Protein AF-A0A0X3P2Q6-F1 (afdb_monomer_lite)

Radius of gyration: 25.43 Å; chains: 1; bounding box: 72×47×83 Å

Structure (mmCIF, N/CA/C/O backbone):
data_AF-A0A0X3P2Q6-F1
#
_entry.id   AF-A0A0X3P2Q6-F1
#
loop_
_atom_site.group_PDB
_atom_site.id
_atom_site.type_symbol
_atom_site.label_atom_id
_atom_site.label_alt_id
_atom_site.label_comp_id
_atom_site.label_asym_id
_atom_site.label_entity_id
_atom_site.label_seq_id
_atom_site.pdbx_PDB_ins_code
_atom_site.Cartn_x
_atom_site.Cartn_y
_atom_site.Cartn_z
_atom_site.occupancy
_atom_site.B_iso_or_equiv
_atom_site.auth_seq_id
_atom_site.auth_comp_id
_atom_site.auth_asym_id
_atom_site.auth_atom_id
_atom_site.pdbx_PDB_model_num
ATOM 1 N N . MET A 1 1 ? -1.830 -1.878 -13.807 1.00 86.81 1 MET A N 1
ATOM 2 C CA . MET A 1 1 ? -0.659 -1.558 -12.965 1.00 86.81 1 MET A CA 1
ATOM 3 C C . MET A 1 1 ? 0.549 -2.428 -13.284 1.00 86.81 1 MET A C 1
ATOM 5 O O . MET A 1 1 ? 1.448 -1.899 -13.908 1.00 86.81 1 MET A O 1
ATOM 9 N N . GLN A 1 2 ? 0.603 -3.710 -12.890 1.00 89.31 2 GLN A N 1
ATOM 10 C CA . GLN A 1 2 ? 1.860 -4.484 -12.968 1.00 89.31 2 GLN A CA 1
ATOM 11 C C . GLN A 1 2 ? 2.415 -4.601 -14.392 1.00 89.31 2 GLN A C 1
ATOM 13 O O . GLN A 1 2 ? 3.570 -4.271 -14.628 1.00 89.31 2 GLN A O 1
ATOM 18 N N . VAL A 1 3 ? 1.558 -4.936 -15.362 1.00 89.69 3 VAL A N 1
ATOM 19 C CA . VAL A 1 3 ? 1.930 -4.929 -16.788 1.00 89.69 3 VAL A CA 1
ATOM 20 C C . VAL A 1 3 ? 2.428 -3.550 -17.230 1.00 89.69 3 VAL A C 1
ATOM 22 O O . VAL A 1 3 ? 3.455 -3.450 -17.884 1.00 89.69 3 VAL A O 1
ATOM 25 N N . SER A 1 4 ? 1.754 -2.472 -16.824 1.00 90.38 4 SER A N 1
ATOM 26 C CA . SER A 1 4 ? 2.165 -1.102 -17.155 1.00 90.38 4 SER A CA 1
ATOM 27 C C . SER A 1 4 ? 3.547 -0.753 -16.590 1.00 90.38 4 SER A C 1
ATOM 29 O O . SER A 1 4 ? 4.321 -0.082 -17.261 1.00 90.38 4 SER A O 1
ATOM 31 N N . ILE A 1 5 ? 3.872 -1.227 -15.382 1.00 88.88 5 ILE A N 1
ATOM 32 C CA . ILE A 1 5 ? 5.191 -1.045 -14.759 1.00 88.88 5 ILE A CA 1
ATOM 33 C C . ILE A 1 5 ? 6.265 -1.832 -15.522 1.00 88.88 5 ILE A C 1
ATOM 35 O O . ILE A 1 5 ? 7.359 -1.309 -15.717 1.00 88.88 5 ILE A O 1
ATOM 39 N N . LEU A 1 6 ? 5.965 -3.052 -15.980 1.00 89.25 6 LEU A N 1
ATOM 40 C CA . LEU A 1 6 ? 6.876 -3.828 -16.831 1.00 89.25 6 LEU A CA 1
ATOM 41 C C . LEU A 1 6 ? 7.151 -3.093 -18.148 1.00 89.25 6 LEU A C 1
ATOM 43 O O . LEU A 1 6 ? 8.308 -2.849 -18.478 1.00 89.25 6 LEU A O 1
ATOM 47 N N . VAL A 1 7 ? 6.099 -2.664 -18.857 1.00 89.50 7 VAL A N 1
ATOM 48 C CA . VAL A 1 7 ? 6.243 -1.900 -20.108 1.00 89.50 7 VAL A CA 1
ATOM 49 C C . VAL A 1 7 ? 7.056 -0.628 -19.879 1.00 89.50 7 VAL A C 1
ATOM 51 O O . VAL A 1 7 ? 7.965 -0.355 -20.652 1.00 89.50 7 VAL A O 1
ATOM 54 N N . TYR A 1 8 ? 6.792 0.107 -18.795 1.00 89.19 8 TYR A N 1
ATOM 55 C CA . TYR A 1 8 ? 7.526 1.320 -18.429 1.00 89.19 8 TYR A CA 1
ATOM 56 C C . TYR A 1 8 ? 9.040 1.098 -18.293 1.00 89.19 8 TYR A C 1
ATOM 58 O O . TYR A 1 8 ? 9.815 1.911 -18.798 1.00 89.19 8 TYR A O 1
ATOM 66 N N . HIS A 1 9 ? 9.461 0.012 -17.637 1.00 87.81 9 HIS A N 1
ATOM 67 C CA . HIS A 1 9 ? 10.882 -0.318 -17.505 1.00 87.81 9 HIS A CA 1
ATOM 68 C C . HIS A 1 9 ? 11.476 -0.856 -18.806 1.00 87.81 9 HIS A C 1
ATOM 70 O O . HIS A 1 9 ? 12.630 -0.562 -19.101 1.00 87.81 9 HIS A O 1
ATOM 76 N N . TYR A 1 10 ? 10.699 -1.609 -19.586 1.00 87.12 10 TYR A N 1
ATOM 77 C CA . TYR A 1 10 ? 11.150 -2.142 -20.866 1.00 87.12 10 TYR A CA 1
ATOM 78 C C . TYR A 1 10 ? 11.462 -1.029 -21.866 1.00 87.12 10 TYR A C 1
ATOM 80 O O . TYR A 1 10 ? 12.552 -0.999 -22.414 1.00 87.12 10 TYR A O 1
ATOM 88 N N . ILE A 1 11 ? 10.552 -0.072 -22.062 1.00 87.69 11 ILE A N 1
ATOM 89 C CA . ILE A 1 11 ? 10.753 1.028 -23.025 1.00 87.69 11 ILE A CA 1
ATOM 90 C C . ILE A 1 11 ? 11.597 2.182 -22.466 1.00 87.69 11 ILE A C 1
ATOM 92 O O . ILE A 1 11 ? 11.738 3.212 -23.118 1.00 87.69 11 ILE A O 1
ATOM 96 N N . ASN A 1 12 ? 12.094 2.053 -21.233 1.00 85.12 12 ASN A N 1
ATOM 97 C CA . ASN A 1 12 ? 12.852 3.093 -20.546 1.00 85.12 12 ASN A CA 1
ATOM 98 C C . ASN A 1 12 ? 12.123 4.457 -20.466 1.00 85.12 12 ASN A C 1
ATOM 100 O O . ASN A 1 12 ? 12.725 5.528 -20.568 1.00 85.12 12 ASN A O 1
ATOM 104 N N . ALA A 1 13 ? 10.801 4.442 -20.260 1.00 84.38 13 ALA A N 1
ATOM 105 C CA . ALA A 1 13 ? 9.944 5.634 -20.333 1.00 84.38 13 ALA A CA 1
ATOM 106 C C . ALA A 1 13 ? 10.067 6.594 -19.134 1.00 84.38 13 ALA A C 1
ATOM 108 O O . ALA A 1 13 ? 9.206 7.455 -18.947 1.00 84.38 13 ALA A O 1
ATOM 109 N N . TYR A 1 14 ? 11.125 6.503 -18.320 1.00 80.25 14 TYR A N 1
ATOM 110 C CA . TYR A 1 14 ? 11.313 7.425 -17.196 1.00 80.25 14 TYR A CA 1
ATOM 111 C C . TYR A 1 14 ? 11.460 8.877 -17.659 1.00 80.25 14 TYR A C 1
ATOM 113 O O . TYR A 1 14 ? 11.033 9.773 -16.939 1.00 80.25 14 TYR A O 1
ATOM 121 N N . ASN A 1 15 ? 11.988 9.114 -18.864 1.00 81.75 15 ASN A N 1
ATOM 122 C CA . ASN A 1 15 ? 12.123 10.452 -19.449 1.00 81.75 15 ASN A CA 1
ATOM 123 C C . ASN A 1 15 ? 10.779 11.064 -19.877 1.00 81.75 15 ASN A C 1
ATOM 125 O O . ASN A 1 15 ? 10.652 12.284 -19.970 1.00 81.75 15 ASN A O 1
ATOM 129 N N . VAL A 1 16 ? 9.754 10.238 -20.106 1.00 87.69 16 VAL A N 1
ATOM 130 C CA . VAL A 1 16 ? 8.443 10.691 -20.579 1.00 87.69 16 VAL A CA 1
ATOM 131 C C . VAL A 1 16 ? 7.560 11.021 -19.380 1.00 87.69 16 VAL A C 1
ATOM 133 O O . VAL A 1 16 ? 6.971 10.142 -18.748 1.00 87.69 16 VAL A O 1
ATOM 136 N N . LEU A 1 17 ? 7.454 12.313 -19.067 1.00 87.19 17 LEU A N 1
ATOM 137 C CA . LEU A 1 17 ? 6.791 12.797 -17.854 1.00 87.19 17 LEU A CA 1
ATOM 138 C C . LEU A 1 17 ? 5.332 12.313 -17.688 1.00 87.19 17 LEU A C 1
ATOM 140 O O . LEU A 1 17 ? 5.014 11.828 -16.602 1.00 87.19 17 LEU A O 1
ATOM 144 N N . PRO A 1 18 ? 4.450 12.341 -18.710 1.00 88.00 18 PRO A N 1
ATOM 145 C CA . PRO A 1 18 ? 3.090 11.812 -18.562 1.00 88.00 18 PRO A CA 1
ATOM 146 C C . PRO A 1 18 ? 3.046 10.330 -18.164 1.00 88.00 18 PRO A C 1
ATOM 148 O O . PRO A 1 18 ? 2.235 9.935 -17.327 1.00 88.00 18 PRO A O 1
ATOM 151 N N . ILE A 1 19 ? 3.949 9.510 -18.713 1.00 88.62 19 ILE A N 1
ATOM 152 C CA . ILE A 1 19 ? 4.035 8.085 -18.370 1.00 88.62 19 ILE A CA 1
ATOM 153 C C . ILE A 1 19 ? 4.542 7.935 -16.932 1.00 88.62 19 ILE A C 1
ATOM 155 O O . ILE A 1 19 ? 3.960 7.183 -16.148 1.00 88.62 19 ILE A O 1
ATOM 159 N N . PHE A 1 20 ? 5.573 8.694 -16.551 1.00 89.19 20 PHE A N 1
ATOM 160 C CA . PHE A 1 20 ? 6.089 8.721 -15.183 1.00 89.19 20 PHE A CA 1
ATOM 161 C C . PHE A 1 20 ? 4.993 9.052 -14.158 1.00 89.19 20 PHE A C 1
ATOM 163 O O . PHE A 1 20 ? 4.866 8.351 -13.156 1.00 89.19 20 PHE A O 1
ATOM 17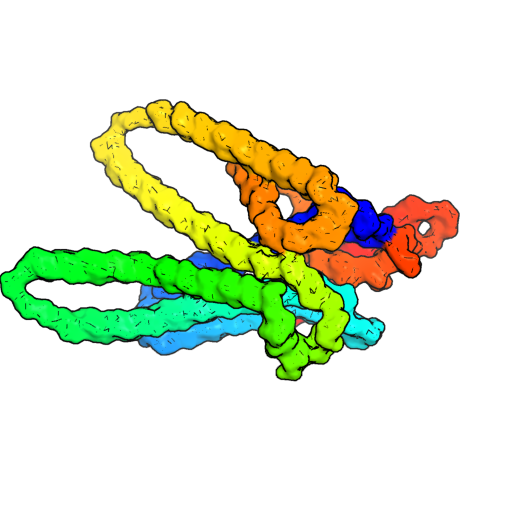0 N N . ILE A 1 21 ? 4.159 10.060 -14.428 1.00 89.88 21 ILE A N 1
ATOM 171 C CA . ILE A 1 21 ? 3.039 10.483 -13.569 1.00 89.88 21 ILE A CA 1
ATOM 172 C C . ILE A 1 21 ? 2.064 9.327 -13.317 1.00 89.88 21 ILE A C 1
ATOM 174 O O . ILE A 1 21 ? 1.732 9.044 -12.163 1.00 89.88 21 ILE A O 1
ATOM 178 N N . VAL A 1 22 ? 1.642 8.630 -14.378 1.00 90.00 22 VAL A N 1
ATOM 179 C CA . VAL A 1 22 ? 0.700 7.500 -14.290 1.00 90.00 22 VAL A CA 1
ATOM 180 C C . VAL A 1 22 ? 1.306 6.331 -13.515 1.00 90.00 22 VAL A C 1
ATOM 182 O O . VAL A 1 22 ? 0.648 5.747 -12.654 1.00 90.00 22 VAL A O 1
ATOM 185 N N . ILE A 1 23 ? 2.572 5.999 -13.776 1.00 91.62 23 ILE A N 1
ATOM 186 C CA . ILE A 1 23 ? 3.268 4.919 -13.067 1.00 91.62 23 ILE A CA 1
ATOM 187 C C . ILE A 1 23 ? 3.432 5.248 -11.583 1.00 91.62 23 ILE A C 1
ATOM 189 O O . ILE A 1 23 ? 3.227 4.368 -10.746 1.00 91.62 23 ILE A O 1
ATOM 193 N N . ARG A 1 24 ? 3.731 6.505 -11.236 1.00 91.06 24 ARG A N 1
ATOM 194 C CA . ARG A 1 24 ? 3.778 6.950 -9.836 1.00 91.06 24 ARG A CA 1
ATOM 195 C C . ARG A 1 24 ? 2.421 6.810 -9.169 1.00 91.06 24 ARG A C 1
ATOM 197 O O . ARG A 1 24 ? 2.338 6.162 -8.136 1.00 91.06 24 ARG A O 1
ATOM 204 N N . LEU A 1 25 ? 1.359 7.280 -9.819 1.00 92.19 25 LEU A N 1
ATOM 205 C CA . LEU A 1 25 ? -0.002 7.137 -9.308 1.00 92.19 25 LEU A CA 1
ATOM 206 C C . LEU A 1 25 ? -0.381 5.670 -9.047 1.00 92.19 25 LEU A C 1
ATOM 208 O O . LEU A 1 25 ? -1.034 5.370 -8.051 1.00 92.19 25 LEU A O 1
ATOM 212 N N . PHE A 1 26 ? 0.049 4.739 -9.902 1.00 93.12 26 PHE A N 1
ATOM 213 C CA . PHE A 1 26 ? -0.157 3.312 -9.661 1.00 93.12 26 PHE A CA 1
ATOM 214 C C . PHE A 1 26 ? 0.578 2.793 -8.419 1.00 93.12 26 PHE A C 1
ATOM 216 O O . PHE A 1 26 ? -0.011 2.028 -7.654 1.00 93.12 26 PHE A O 1
ATOM 223 N N . VAL A 1 27 ? 1.829 3.202 -8.195 1.00 93.50 27 VAL A N 1
ATOM 224 C CA . VAL A 1 27 ? 2.581 2.837 -6.982 1.00 93.50 27 VAL A CA 1
ATOM 225 C C . VAL A 1 27 ? 1.860 3.353 -5.737 1.00 93.50 27 VAL A C 1
ATOM 227 O O . VAL A 1 27 ? 1.607 2.579 -4.813 1.00 93.50 27 VAL A O 1
ATOM 230 N N . THR A 1 28 ? 1.422 4.608 -5.751 1.00 94.50 28 THR A N 1
ATOM 231 C CA . THR A 1 28 ? 0.658 5.218 -4.658 1.00 94.50 28 THR A CA 1
ATOM 232 C C . THR A 1 28 ? -0.650 4.482 -4.402 1.00 94.50 28 THR A C 1
ATOM 234 O O . THR A 1 28 ? -0.937 4.108 -3.267 1.00 94.50 28 THR A O 1
ATOM 237 N N . MET A 1 29 ? -1.417 4.190 -5.460 1.00 93.88 29 MET A N 1
ATOM 238 C CA . MET A 1 29 ? -2.641 3.390 -5.370 1.00 93.88 29 MET A CA 1
ATOM 239 C C . MET A 1 29 ? -2.377 2.040 -4.718 1.00 93.88 29 MET A C 1
ATOM 241 O O . MET A 1 29 ? -3.143 1.629 -3.852 1.00 93.88 29 MET A O 1
ATOM 245 N N . TYR A 1 30 ? -1.302 1.351 -5.102 1.00 93.81 30 TYR A N 1
ATOM 246 C CA . TYR A 1 30 ? -0.944 0.073 -4.500 1.00 93.81 30 TYR A CA 1
ATOM 247 C C . TYR A 1 30 ? -0.682 0.203 -2.999 1.00 93.81 30 TYR A C 1
ATOM 249 O O . TYR A 1 30 ? -1.244 -0.563 -2.216 1.00 93.81 30 TYR A O 1
ATOM 257 N N . VAL A 1 31 ? 0.131 1.181 -2.588 1.00 95.31 31 VAL A N 1
ATOM 258 C CA . VAL A 1 31 ? 0.459 1.414 -1.174 1.00 95.31 31 VAL A CA 1
ATOM 259 C C . VAL A 1 31 ? -0.802 1.760 -0.374 1.00 95.31 31 VAL A C 1
ATOM 261 O O . VAL A 1 31 ? -1.055 1.159 0.672 1.00 95.31 31 VAL A O 1
ATOM 264 N N . THR A 1 32 ? -1.647 2.651 -0.895 1.00 96.06 32 THR A N 1
ATOM 265 C CA . THR A 1 32 ? -2.923 3.035 -0.277 1.00 96.06 32 THR A CA 1
ATOM 266 C C . THR A 1 32 ? -3.893 1.855 -0.167 1.00 96.06 32 THR A C 1
ATOM 268 O O . THR A 1 32 ? -4.472 1.635 0.898 1.00 96.06 32 THR A O 1
ATOM 271 N N . LEU A 1 33 ? -4.057 1.046 -1.220 1.00 93.38 33 LEU A N 1
ATOM 272 C CA . LEU A 1 33 ? -4.929 -0.136 -1.189 1.00 93.38 33 LEU A CA 1
ATOM 273 C C . LEU A 1 33 ? -4.397 -1.224 -0.246 1.00 93.38 33 LEU A C 1
ATOM 275 O O . LEU A 1 33 ? -5.188 -1.908 0.407 1.00 93.38 33 LEU A O 1
ATOM 279 N N . SER A 1 34 ? -3.075 -1.378 -0.152 1.00 94.19 34 SER A N 1
ATOM 280 C CA . SER A 1 34 ? -2.439 -2.289 0.801 1.00 94.19 34 SER A CA 1
ATOM 281 C C . SER A 1 34 ? -2.753 -1.878 2.243 1.00 94.19 34 SER A C 1
ATOM 283 O O . SER A 1 34 ? -3.283 -2.679 3.018 1.00 94.19 34 SER A O 1
ATOM 285 N N . ALA A 1 35 ? -2.539 -0.603 2.586 1.00 96.38 35 ALA A N 1
ATOM 286 C CA . ALA A 1 35 ? -2.862 -0.062 3.906 1.00 96.38 35 ALA A CA 1
ATOM 287 C C . ALA A 1 35 ? -4.363 -0.186 4.236 1.00 96.38 35 ALA A C 1
ATOM 289 O O . ALA A 1 35 ? -4.711 -0.625 5.333 1.00 96.38 35 ALA A O 1
ATOM 290 N N . TYR A 1 36 ? -5.251 0.082 3.270 1.00 95.00 36 TYR A N 1
ATOM 291 C CA . TYR A 1 36 ? -6.693 -0.174 3.391 1.00 95.00 36 TYR A CA 1
ATOM 292 C C . TYR A 1 36 ? -6.996 -1.638 3.752 1.00 95.00 36 TYR A C 1
ATOM 294 O O . TYR A 1 36 ? -7.735 -1.915 4.699 1.00 95.00 36 TYR A O 1
ATOM 302 N N . GLY A 1 37 ? -6.407 -2.593 3.027 1.00 92.25 37 GLY A N 1
ATOM 303 C CA . GLY A 1 37 ? -6.616 -4.021 3.268 1.00 92.25 37 GLY A CA 1
ATOM 304 C C . GLY A 1 37 ? -6.119 -4.463 4.646 1.00 92.25 37 GLY A C 1
ATOM 305 O O . GLY A 1 37 ? -6.794 -5.226 5.346 1.00 92.25 37 GLY A O 1
ATOM 306 N N . HIS A 1 38 ? -4.961 -3.954 5.074 1.00 91.38 38 HIS A N 1
ATOM 307 C CA . HIS A 1 38 ? -4.428 -4.227 6.403 1.00 91.38 38 HIS A CA 1
ATOM 308 C C . HIS A 1 38 ? -5.290 -3.611 7.507 1.00 91.38 38 HIS A C 1
ATOM 310 O O . HIS A 1 38 ? -5.596 -4.322 8.466 1.00 91.38 38 HIS A O 1
ATOM 316 N N . PHE A 1 39 ? -5.761 -2.371 7.346 1.00 93.75 39 PHE A N 1
ATOM 317 C CA . PHE A 1 39 ? -6.726 -1.761 8.259 1.00 93.75 39 PHE A CA 1
ATOM 318 C C . PHE A 1 39 ? -7.985 -2.620 8.386 1.00 93.75 39 PHE A C 1
ATOM 320 O O . PHE A 1 39 ? -8.358 -2.995 9.495 1.00 93.75 39 PHE A O 1
ATOM 327 N N . CYS A 1 40 ? -8.618 -2.993 7.268 1.00 90.25 40 CYS A N 1
ATOM 328 C CA . CYS A 1 40 ? -9.853 -3.775 7.294 1.00 90.25 40 CYS A CA 1
ATOM 329 C C . CYS A 1 40 ? -9.678 -5.113 8.015 1.00 90.25 40 CYS A C 1
ATOM 331 O O . CYS A 1 40 ? -10.590 -5.546 8.716 1.00 90.25 40 CYS A O 1
ATOM 333 N N . TYR A 1 41 ? -8.518 -5.759 7.882 1.00 87.25 41 TYR A N 1
ATOM 334 C CA . TYR A 1 41 ? -8.224 -6.978 8.630 1.00 87.25 41 TYR A CA 1
ATOM 335 C C . TYR A 1 41 ? -8.209 -6.742 10.144 1.00 87.25 41 TYR A C 1
ATOM 337 O O . TYR A 1 41 ? -8.852 -7.488 10.878 1.00 87.25 41 TYR A O 1
ATOM 345 N N . PHE A 1 42 ? -7.490 -5.721 10.613 1.00 85.50 42 PHE A N 1
ATOM 346 C CA . PHE A 1 42 ? -7.377 -5.435 12.044 1.00 85.50 42 PHE A CA 1
ATOM 347 C C . PHE A 1 42 ? -8.670 -4.843 12.626 1.00 85.50 42 PHE A C 1
ATOM 349 O O . PHE A 1 42 ? -8.988 -5.106 13.779 1.00 85.50 42 PHE A O 1
ATOM 356 N N . TRP A 1 43 ? -9.443 -4.100 11.827 1.00 86.50 43 TRP A N 1
ATOM 357 C CA . TRP A 1 43 ? -10.713 -3.500 12.243 1.00 86.50 43 TRP A CA 1
ATOM 358 C C . TRP A 1 43 ? -11.862 -4.508 12.337 1.00 86.50 43 TRP A C 1
ATOM 360 O O . TRP A 1 43 ? -12.678 -4.411 13.253 1.00 86.50 43 TRP A O 1
ATOM 370 N N . LYS A 1 44 ? -11.956 -5.436 11.367 1.00 74.94 44 LYS A N 1
ATOM 371 C CA . LYS A 1 44 ? -13.060 -6.408 11.246 1.00 74.94 44 LYS A CA 1
ATOM 372 C C . LYS A 1 44 ? -12.904 -7.595 12.188 1.00 74.94 44 LYS A C 1
ATOM 374 O O . LYS A 1 44 ? -13.896 -8.210 12.562 1.00 74.94 44 LYS A O 1
ATOM 379 N N . LYS A 1 45 ? -11.673 -7.988 12.513 1.00 66.44 45 LYS A N 1
ATOM 380 C CA . LYS A 1 45 ? -11.454 -9.165 13.348 1.00 66.44 45 LYS A CA 1
ATOM 381 C C . LYS A 1 45 ? -11.850 -8.800 14.783 1.00 66.44 45 LYS A C 1
ATOM 383 O O . LYS A 1 45 ? -11.301 -7.858 15.346 1.00 66.44 45 LYS A O 1
ATOM 388 N N . ASN A 1 46 ? -12.831 -9.522 15.333 1.00 52.78 46 ASN A N 1
ATOM 389 C CA . ASN A 1 46 ? -13.500 -9.295 16.629 1.00 52.78 46 ASN A CA 1
ATOM 390 C C . ASN A 1 46 ? -12.581 -9.443 17.862 1.00 52.78 46 ASN A C 1
ATOM 392 O O . ASN A 1 46 ? -13.026 -9.840 18.935 1.00 52.78 46 ASN A O 1
ATOM 396 N N . TYR A 1 47 ? -11.295 -9.125 17.745 1.00 53.25 47 TYR A N 1
ATOM 397 C CA . TYR A 1 47 ? -10.312 -9.237 18.816 1.00 53.25 47 TYR A CA 1
ATOM 398 C C . TYR A 1 47 ? -10.658 -8.402 20.051 1.00 53.25 47 TYR A C 1
ATOM 400 O O . TYR A 1 47 ? -10.226 -8.730 21.149 1.00 53.25 47 TYR A O 1
ATOM 408 N N . LEU A 1 48 ? -11.465 -7.354 19.875 1.00 58.16 48 LEU A N 1
ATOM 409 C CA . LEU A 1 48 ? -11.885 -6.464 20.953 1.00 58.16 48 LEU A CA 1
ATOM 410 C C . LEU A 1 48 ? -13.217 -6.873 21.611 1.00 58.16 48 LEU A C 1
ATOM 412 O O . LEU A 1 48 ? -13.486 -6.416 22.717 1.00 58.16 48 LEU A O 1
ATOM 416 N N . GLN A 1 49 ? -14.064 -7.679 20.954 1.00 57.75 49 GLN A N 1
ATOM 417 C CA . GLN A 1 49 ? -15.484 -7.825 21.336 1.00 57.75 49 GLN A CA 1
ATOM 418 C C . GLN A 1 49 ? -16.087 -9.227 21.123 1.00 57.75 49 GLN A C 1
ATOM 420 O O . GLN A 1 49 ? -17.301 -9.373 21.158 1.00 57.75 49 GLN A O 1
ATOM 425 N N . GLY A 1 50 ? -15.288 -10.274 20.892 1.00 64.31 50 GLY A N 1
ATOM 426 C CA . GLY A 1 50 ? -15.821 -11.642 20.938 1.00 64.31 50 GLY A CA 1
ATOM 427 C C . GLY A 1 50 ? -16.230 -12.032 22.364 1.00 64.31 50 GLY A C 1
ATOM 428 O O . GLY A 1 50 ? -15.462 -11.781 23.295 1.00 64.31 50 GLY A O 1
ATOM 429 N N . ASP A 1 51 ? -17.386 -12.681 22.535 1.00 62.28 51 ASP A N 1
ATOM 430 C CA . ASP A 1 51 ? -17.912 -13.091 23.852 1.00 62.28 51 ASP A CA 1
ATOM 431 C C . ASP A 1 51 ? -16.916 -13.939 24.659 1.00 62.28 51 ASP A C 1
ATOM 433 O O . ASP A 1 51 ? -16.795 -13.784 25.873 1.00 62.28 51 ASP A O 1
ATOM 437 N N . GLU A 1 52 ? -16.129 -14.793 23.997 1.00 72.00 52 GLU A N 1
ATOM 438 C CA . GLU A 1 52 ? -15.062 -15.552 24.662 1.00 72.00 52 GLU A CA 1
ATOM 439 C C . GLU A 1 52 ? -13.868 -14.691 25.079 1.00 72.00 52 GLU A C 1
ATOM 441 O O . GLU A 1 52 ? -13.299 -14.895 26.151 1.00 72.00 52 GLU A O 1
ATOM 446 N N . MET A 1 53 ? -13.499 -13.695 24.269 1.00 72.00 53 MET A N 1
ATOM 447 C CA . MET A 1 53 ? -12.395 -12.788 24.588 1.00 72.00 53 MET A CA 1
ATOM 448 C C . MET A 1 53 ? -12.722 -11.929 25.808 1.00 72.00 53 MET A C 1
ATOM 450 O O . MET A 1 53 ? -11.849 -11.713 26.646 1.00 72.00 53 MET A O 1
ATOM 454 N N . LEU A 1 54 ? -13.976 -11.485 25.940 1.00 72.12 54 LEU A N 1
ATOM 455 C CA . LEU A 1 54 ? -14.464 -10.685 27.069 1.00 72.12 54 LEU A CA 1
ATOM 456 C C . LEU A 1 54 ? -14.344 -11.403 28.426 1.00 72.12 54 LEU A C 1
ATOM 458 O O . LEU A 1 54 ? -14.276 -10.731 29.451 1.00 72.12 54 LEU A O 1
ATOM 462 N N . LYS A 1 55 ? -14.243 -12.743 28.448 1.00 76.88 55 LYS A N 1
ATOM 463 C CA . LYS A 1 55 ? -14.009 -13.529 29.677 1.00 76.88 55 LYS A CA 1
ATOM 464 C C . LYS A 1 55 ? -12.581 -13.396 30.218 1.00 76.88 55 LYS A C 1
ATOM 466 O O . LYS A 1 55 ? -12.321 -13.729 31.372 1.00 76.88 55 LYS A O 1
ATOM 471 N N . HIS A 1 56 ? -11.626 -12.955 29.401 1.00 81.50 56 HIS A N 1
ATOM 472 C CA . HIS A 1 56 ? -10.231 -12.820 29.808 1.00 81.50 56 HIS A CA 1
ATOM 473 C C . HIS A 1 56 ? -9.918 -11.439 30.403 1.00 81.50 56 HIS A C 1
ATOM 475 O O . HIS A 1 56 ? -10.427 -10.409 29.960 1.00 81.50 56 HIS A O 1
ATOM 481 N N . SER A 1 57 ? -8.984 -11.413 31.364 1.00 84.44 57 SER A N 1
ATOM 482 C CA . SER A 1 57 ? -8.403 -10.170 31.892 1.00 84.44 57 SER A CA 1
ATOM 483 C C . SER A 1 57 ? -7.860 -9.275 30.766 1.00 84.44 57 SER A C 1
ATOM 485 O O . SER A 1 57 ? -7.383 -9.775 29.742 1.00 84.44 57 SER A O 1
ATOM 487 N N . ILE A 1 58 ? -7.902 -7.952 30.971 1.00 83.38 58 ILE A N 1
ATOM 488 C CA . ILE A 1 58 ? -7.432 -6.926 30.022 1.00 83.38 58 ILE A CA 1
ATOM 489 C C . ILE A 1 58 ? -6.009 -7.241 29.536 1.00 83.38 58 ILE A C 1
ATOM 491 O O . ILE A 1 58 ? -5.769 -7.274 28.331 1.00 83.38 58 ILE A O 1
ATOM 495 N N . CYS A 1 59 ? -5.089 -7.579 30.447 1.00 85.62 59 CYS A N 1
ATOM 496 C CA . CYS A 1 59 ? -3.704 -7.905 30.093 1.00 85.62 59 CYS A CA 1
ATOM 497 C C . CYS A 1 59 ? -3.605 -9.135 29.178 1.00 85.62 59 CYS A C 1
ATOM 499 O O . CYS A 1 59 ? -2.831 -9.145 28.221 1.00 85.62 59 CYS A O 1
ATOM 501 N N . LYS A 1 60 ? -4.424 -10.166 29.429 1.00 87.31 60 LYS A N 1
ATOM 502 C CA . LYS A 1 60 ? -4.445 -11.384 28.609 1.00 87.31 60 LYS A CA 1
ATOM 503 C C . LYS A 1 60 ? -5.018 -11.103 27.217 1.00 87.31 60 LYS A C 1
ATOM 505 O O . LYS A 1 60 ? -4.441 -11.559 26.233 1.00 87.31 60 LYS A O 1
ATOM 510 N N . ARG A 1 61 ? -6.087 -10.302 27.113 1.00 86.81 61 ARG A N 1
ATOM 511 C CA . ARG A 1 61 ? -6.628 -9.834 25.821 1.00 86.81 61 ARG A CA 1
ATOM 512 C C . ARG A 1 61 ? -5.589 -9.037 25.029 1.00 86.81 61 ARG A C 1
ATOM 514 O O . ARG A 1 61 ? -5.378 -9.322 23.849 1.00 86.81 61 ARG A O 1
ATOM 521 N N . ALA A 1 62 ? -4.905 -8.098 25.683 1.00 86.81 62 ALA A N 1
ATOM 522 C CA . ALA A 1 62 ? -3.861 -7.281 25.070 1.00 86.81 62 ALA A CA 1
ATOM 523 C C . ALA A 1 62 ? -2.710 -8.131 24.520 1.00 86.81 62 ALA A C 1
ATOM 525 O O . ALA A 1 62 ? -2.328 -7.973 23.360 1.00 86.81 62 ALA A O 1
ATOM 526 N N . TRP A 1 63 ? -2.219 -9.091 25.308 1.00 87.50 63 TRP A N 1
ATOM 527 C CA . TRP A 1 63 ? -1.161 -10.005 24.882 1.00 87.50 63 TRP A CA 1
ATOM 528 C C . TRP A 1 63 ? -1.564 -10.868 23.679 1.00 87.50 63 TRP A C 1
ATOM 530 O O . TRP A 1 63 ? -0.792 -10.991 22.729 1.00 87.50 63 TRP A O 1
ATOM 540 N N . ILE A 1 64 ? -2.780 -11.433 23.672 1.00 87.50 64 ILE A N 1
ATOM 541 C CA . ILE A 1 64 ? -3.266 -12.245 22.541 1.00 87.50 64 ILE A CA 1
ATOM 542 C C . ILE A 1 64 ? -3.332 -11.401 21.260 1.00 87.50 64 ILE A C 1
ATOM 544 O O . ILE A 1 64 ? -2.860 -11.845 20.210 1.00 87.50 64 ILE A O 1
ATOM 548 N N . CYS A 1 65 ? -3.863 -10.176 21.351 1.00 86.88 65 CYS A N 1
ATOM 549 C CA . CYS A 1 65 ? -3.926 -9.252 20.218 1.00 86.88 65 CYS A CA 1
ATOM 550 C C . CYS A 1 65 ? -2.524 -8.914 19.699 1.00 86.88 65 CYS A C 1
ATOM 552 O O . CYS A 1 65 ? -2.267 -9.009 18.498 1.00 86.88 65 CYS A O 1
ATOM 554 N N . LEU A 1 66 ? -1.600 -8.571 20.601 1.00 89.31 66 LEU A N 1
ATOM 555 C CA . LEU A 1 66 ? -0.228 -8.218 20.251 1.00 89.31 66 LEU A CA 1
ATOM 556 C C . LEU A 1 66 ? 0.499 -9.391 19.583 1.00 89.31 66 LEU A C 1
ATOM 558 O O . LEU A 1 66 ? 1.085 -9.216 18.516 1.00 89.31 66 LEU A O 1
ATOM 562 N N . LYS A 1 67 ? 0.389 -10.603 20.143 1.00 90.44 67 LYS A N 1
ATOM 563 C CA . LYS A 1 67 ? 0.973 -11.824 19.569 1.00 90.44 67 LYS A CA 1
ATOM 564 C C . LYS A 1 67 ? 0.508 -12.049 18.129 1.00 90.44 67 LYS A C 1
ATOM 566 O O . LYS A 1 67 ? 1.314 -12.380 17.265 1.00 90.44 67 LYS A O 1
ATOM 571 N N . GLN A 1 68 ? -0.776 -11.843 17.844 1.00 87.56 68 GLN A N 1
ATOM 572 C CA . GLN A 1 68 ? -1.326 -12.015 16.496 1.00 87.56 68 GLN A CA 1
ATOM 573 C C . GLN A 1 68 ? -0.897 -10.913 15.525 1.00 87.56 68 GLN A C 1
ATOM 575 O O . GLN A 1 68 ? -0.688 -11.197 14.343 1.00 87.56 68 GLN A O 1
ATOM 580 N N . ILE A 1 69 ? -0.779 -9.667 15.995 1.00 89.94 69 ILE A N 1
ATOM 581 C CA . ILE A 1 69 ? -0.243 -8.565 15.188 1.00 89.94 69 ILE A CA 1
ATOM 582 C C . ILE A 1 69 ? 1.210 -8.866 14.816 1.00 89.94 69 ILE A C 1
ATOM 584 O O . ILE A 1 69 ? 1.547 -8.786 13.638 1.00 89.94 69 ILE A O 1
ATOM 588 N N . ILE A 1 70 ? 2.032 -9.284 15.784 1.00 91.62 70 ILE A N 1
ATOM 589 C CA . ILE A 1 70 ? 3.441 -9.646 15.572 1.00 91.62 70 ILE A CA 1
ATOM 590 C C . ILE A 1 70 ? 3.562 -10.828 14.610 1.00 91.62 70 ILE A C 1
ATOM 592 O O . ILE A 1 70 ? 4.290 -10.736 13.626 1.00 91.62 70 ILE A O 1
ATOM 596 N N . TYR A 1 71 ? 2.816 -11.912 14.838 1.00 91.12 71 TYR A N 1
ATOM 597 C CA . TYR A 1 71 ? 2.844 -13.086 13.962 1.00 91.12 71 TYR A CA 1
ATOM 598 C C . TYR A 1 71 ? 2.520 -12.706 12.510 1.00 91.12 71 TYR A C 1
ATOM 600 O O . TYR A 1 71 ? 3.273 -13.022 11.589 1.00 91.12 71 TYR A O 1
ATOM 608 N N . ARG A 1 72 ? 1.447 -11.932 12.302 1.00 90.62 72 ARG A N 1
ATOM 609 C CA . ARG A 1 72 ? 1.077 -11.433 10.972 1.00 90.62 72 ARG A CA 1
ATOM 610 C C . ARG A 1 72 ? 2.137 -10.500 10.394 1.00 90.62 72 ARG A C 1
ATOM 612 O O . ARG A 1 72 ? 2.383 -10.553 9.193 1.00 90.62 72 ARG A O 1
ATOM 619 N N . TYR A 1 73 ? 2.731 -9.642 11.218 1.00 93.62 73 TYR A N 1
ATOM 620 C CA . TYR A 1 73 ? 3.774 -8.721 10.787 1.00 93.62 73 TYR A CA 1
ATOM 621 C C . TYR A 1 73 ? 4.969 -9.483 10.215 1.00 93.62 73 TYR A C 1
ATOM 623 O O . TYR A 1 73 ? 5.365 -9.227 9.079 1.00 93.62 73 TYR A O 1
ATOM 631 N N . ILE A 1 74 ? 5.468 -10.482 10.946 1.00 93.38 74 ILE A N 1
ATOM 632 C CA . ILE A 1 74 ? 6.575 -11.334 10.499 1.00 93.38 74 ILE A CA 1
ATOM 633 C C . ILE A 1 74 ? 6.180 -12.099 9.231 1.00 93.38 74 ILE A C 1
ATOM 635 O O . ILE A 1 74 ? 6.944 -12.117 8.271 1.00 93.38 74 ILE A O 1
ATOM 639 N N . GLN A 1 75 ? 4.969 -12.660 9.173 1.00 92.12 75 GLN A N 1
ATOM 640 C CA . GLN A 1 75 ? 4.492 -13.417 8.010 1.00 92.12 75 GLN A CA 1
ATOM 641 C C . GLN A 1 75 ? 4.465 -12.560 6.736 1.00 92.12 75 GLN A C 1
ATOM 643 O O . GLN A 1 75 ? 4.915 -12.980 5.669 1.00 92.12 75 GLN A O 1
ATOM 648 N N . VAL A 1 76 ? 3.940 -11.338 6.838 1.00 92.31 76 VAL A N 1
ATOM 649 C CA . VAL A 1 76 ? 3.848 -10.409 5.709 1.00 92.31 76 VAL A CA 1
ATOM 650 C C . VAL A 1 76 ? 5.232 -9.882 5.319 1.00 92.31 76 VAL A C 1
ATOM 652 O O . VAL A 1 76 ? 5.530 -9.813 4.126 1.00 92.31 76 VAL A O 1
ATOM 655 N N . LEU A 1 77 ? 6.096 -9.564 6.291 1.00 93.12 77 LEU A N 1
ATOM 656 C CA . LEU A 1 77 ? 7.478 -9.170 6.017 1.00 93.12 77 LEU A CA 1
ATOM 657 C C . LEU A 1 77 ? 8.246 -10.271 5.298 1.00 93.12 77 LEU A C 1
ATOM 659 O O . LEU A 1 77 ? 8.884 -9.987 4.286 1.00 93.12 77 LEU A O 1
ATOM 663 N N . PHE A 1 78 ? 8.148 -11.510 5.779 1.00 92.44 78 PHE A N 1
ATOM 664 C CA . PHE A 1 78 ? 8.783 -12.657 5.149 1.00 92.44 78 PHE A CA 1
ATOM 665 C C . PHE A 1 78 ? 8.312 -12.791 3.701 1.00 92.44 78 PHE A C 1
ATOM 667 O O . PHE A 1 78 ? 9.130 -12.773 2.786 1.00 92.44 78 PHE A O 1
ATOM 674 N N . ARG A 1 79 ? 6.994 -12.794 3.468 1.00 90.81 79 ARG A N 1
ATOM 675 C CA . ARG A 1 79 ? 6.423 -12.905 2.120 1.00 90.81 79 ARG A CA 1
ATOM 676 C C . ARG A 1 79 ? 6.928 -11.820 1.163 1.00 90.81 79 ARG A C 1
ATOM 678 O O . ARG A 1 79 ? 7.208 -12.121 0.008 1.00 90.81 79 ARG A O 1
ATOM 685 N N . MET A 1 80 ? 7.005 -10.565 1.609 1.00 91.19 80 MET A N 1
ATOM 686 C CA . MET A 1 80 ? 7.423 -9.453 0.745 1.00 91.19 80 MET A CA 1
ATOM 687 C C . MET A 1 80 ? 8.935 -9.433 0.489 1.00 91.19 80 MET A C 1
ATOM 689 O O . MET A 1 80 ? 9.361 -9.037 -0.594 1.00 91.19 80 MET A O 1
ATOM 693 N N . ASN A 1 81 ? 9.743 -9.858 1.463 1.00 93.75 81 ASN A N 1
ATOM 694 C CA . ASN A 1 81 ? 11.191 -9.652 1.447 1.00 93.75 81 ASN A CA 1
ATOM 695 C C . ASN A 1 81 ? 12.002 -10.897 1.097 1.00 93.75 81 ASN A C 1
ATOM 697 O O . ASN A 1 81 ? 13.107 -10.751 0.582 1.00 93.75 81 ASN A O 1
ATOM 701 N N . PHE A 1 82 ? 11.481 -12.102 1.340 1.00 93.31 82 PHE A N 1
ATOM 702 C CA . PHE A 1 82 ? 12.231 -13.355 1.213 1.00 93.31 82 PHE A CA 1
ATOM 703 C C . PHE A 1 82 ? 12.920 -13.495 -0.150 1.00 93.31 82 PHE A C 1
ATOM 705 O O . PHE A 1 82 ? 14.137 -13.662 -0.219 1.00 93.31 82 PHE A O 1
ATOM 712 N N . LEU A 1 83 ? 12.159 -13.333 -1.238 1.00 93.44 83 LEU A N 1
ATOM 713 C CA . LEU A 1 83 ? 12.699 -13.422 -2.595 1.00 93.44 83 LEU A CA 1
ATOM 714 C C . LEU A 1 83 ? 13.766 -12.351 -2.858 1.00 93.44 83 LEU A C 1
ATOM 716 O O . LEU A 1 83 ? 14.797 -12.637 -3.459 1.00 93.44 83 LEU A O 1
ATOM 720 N N . VAL A 1 84 ? 13.537 -11.117 -2.407 1.00 93.00 84 VAL A N 1
ATOM 721 C CA . VAL A 1 84 ? 14.479 -10.015 -2.633 1.00 93.00 84 VAL A CA 1
ATOM 722 C C . VAL A 1 84 ? 15.778 -10.231 -1.874 1.00 93.00 84 VAL A C 1
ATOM 724 O O . VAL A 1 84 ? 16.842 -10.044 -2.456 1.00 93.00 84 VAL A O 1
ATOM 727 N N . ILE A 1 85 ? 15.709 -10.639 -0.607 1.00 92.62 85 ILE A N 1
ATOM 728 C CA . ILE A 1 85 ? 16.892 -10.925 0.212 1.00 92.62 85 ILE A CA 1
ATOM 729 C C . ILE A 1 85 ? 17.709 -12.042 -0.441 1.00 92.62 85 ILE A C 1
ATOM 731 O O . ILE A 1 85 ? 18.913 -11.875 -0.632 1.00 92.62 85 ILE A O 1
ATOM 735 N N . LEU A 1 86 ? 17.055 -13.124 -0.876 1.00 92.94 86 LEU A N 1
ATOM 736 C CA . LEU A 1 86 ? 17.714 -14.217 -1.590 1.00 92.94 86 LEU A CA 1
ATOM 737 C C . LEU A 1 86 ? 18.431 -13.714 -2.851 1.00 92.94 86 LEU A C 1
ATOM 739 O O . LEU A 1 86 ? 19.602 -14.015 -3.066 1.00 92.94 86 LEU A O 1
ATOM 743 N N . LEU A 1 87 ? 17.766 -12.888 -3.660 1.00 92.56 87 LEU A N 1
ATOM 744 C CA . LEU A 1 87 ? 18.363 -12.313 -4.868 1.00 92.56 87 LEU A CA 1
ATOM 745 C C . LEU A 1 87 ? 19.502 -11.334 -4.564 1.00 92.56 87 LEU A C 1
ATOM 747 O O . LEU A 1 87 ? 20.444 -11.243 -5.348 1.00 92.56 87 LEU A O 1
ATOM 751 N N . CYS A 1 88 ? 19.443 -10.598 -3.452 1.00 91.75 88 CYS A N 1
ATOM 752 C CA . CYS A 1 88 ? 20.541 -9.736 -3.014 1.00 91.75 88 CYS A CA 1
ATOM 753 C C . CYS A 1 88 ? 21.789 -10.562 -2.689 1.00 91.75 88 CYS A C 1
ATOM 755 O O . CYS A 1 88 ? 22.878 -10.188 -3.122 1.00 91.75 88 CYS A O 1
ATOM 757 N N . VAL A 1 89 ? 21.622 -11.697 -2.000 1.00 92.81 89 VAL A N 1
ATOM 758 C CA . VAL A 1 89 ? 22.711 -12.628 -1.666 1.00 92.81 89 VAL A CA 1
ATOM 759 C C . VAL A 1 89 ? 23.279 -13.283 -2.927 1.00 92.81 89 VAL A C 1
ATOM 761 O O . VAL A 1 89 ? 24.483 -13.212 -3.160 1.00 92.81 89 VAL A O 1
ATOM 764 N N . VAL A 1 90 ? 22.421 -13.857 -3.777 1.00 93.50 90 VAL A N 1
ATOM 765 C CA . VAL A 1 90 ? 22.836 -14.596 -4.983 1.00 93.50 90 VAL A CA 1
ATOM 766 C C . VAL A 1 90 ? 23.524 -13.685 -6.001 1.00 93.50 90 VAL A C 1
ATOM 768 O O . VAL A 1 90 ? 24.602 -14.007 -6.492 1.00 93.50 90 VAL A O 1
ATOM 771 N N . PHE A 1 91 ? 22.940 -12.522 -6.303 1.00 90.25 91 PHE A N 1
ATOM 772 C CA . PHE A 1 91 ? 23.469 -11.609 -7.324 1.00 90.25 91 PHE A CA 1
ATOM 773 C C . PHE A 1 91 ? 24.422 -10.542 -6.770 1.00 90.25 91 PHE A C 1
ATOM 775 O O . PHE A 1 91 ? 24.847 -9.661 -7.526 1.00 90.25 91 PHE A O 1
ATOM 782 N N . ARG A 1 92 ? 24.730 -10.580 -5.463 1.00 90.19 92 ARG A N 1
ATOM 783 C CA . ARG A 1 92 ? 25.541 -9.578 -4.746 1.00 90.19 92 ARG A CA 1
ATOM 784 C C . ARG A 1 92 ? 25.103 -8.144 -5.072 1.00 90.19 92 ARG A C 1
ATOM 786 O O . ARG A 1 92 ? 25.903 -7.292 -5.458 1.00 90.19 92 ARG A O 1
ATOM 793 N N . LYS A 1 93 ? 23.794 -7.885 -4.990 1.00 87.81 93 LYS A N 1
ATOM 794 C CA . LYS A 1 93 ? 23.196 -6.558 -5.228 1.00 87.81 93 LYS A CA 1
ATOM 795 C C . LYS A 1 93 ? 22.650 -5.978 -3.933 1.00 87.81 93 LYS A C 1
ATOM 797 O O . LYS A 1 93 ? 22.228 -6.709 -3.045 1.00 87.81 93 LYS A O 1
ATOM 802 N N . THR A 1 94 ? 22.630 -4.651 -3.850 1.00 88.56 94 THR A N 1
ATOM 803 C CA . THR A 1 94 ? 22.062 -3.941 -2.703 1.00 88.56 94 THR A CA 1
ATOM 804 C C . THR A 1 94 ? 20.539 -4.054 -2.690 1.00 88.56 94 THR A C 1
ATOM 806 O O . THR A 1 94 ? 19.890 -4.050 -3.740 1.00 88.56 94 THR A O 1
ATOM 809 N N . TYR A 1 95 ? 19.959 -4.093 -1.490 1.00 88.94 95 TYR A N 1
ATOM 810 C CA . TYR A 1 95 ? 18.511 -4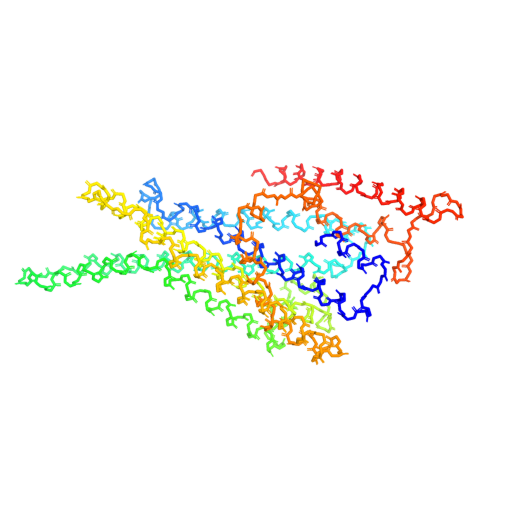.165 -1.275 1.00 88.94 95 TYR A CA 1
ATOM 811 C C . TYR A 1 95 ? 17.756 -3.025 -1.985 1.00 88.94 95 TYR A C 1
ATOM 813 O O . TYR A 1 95 ? 16.707 -3.227 -2.599 1.00 88.94 95 TYR A O 1
ATOM 821 N N . MET A 1 96 ? 18.376 -1.844 -2.033 1.00 87.94 96 MET A N 1
ATOM 822 C CA . MET A 1 96 ? 17.854 -0.650 -2.700 1.00 87.94 96 MET A CA 1
ATOM 823 C C . MET A 1 96 ? 17.727 -0.757 -4.219 1.00 87.94 96 MET A C 1
ATOM 825 O O . MET A 1 96 ? 16.966 0.014 -4.810 1.00 87.94 96 MET A O 1
ATOM 829 N N . LYS A 1 97 ? 18.387 -1.730 -4.866 1.00 87.44 97 LYS A N 1
ATOM 830 C CA . LYS A 1 97 ? 18.144 -2.026 -6.287 1.00 87.44 97 LYS A CA 1
ATOM 831 C C . LYS A 1 97 ? 16.666 -2.357 -6.529 1.00 87.44 97 LYS A C 1
ATOM 833 O O . LYS A 1 97 ? 16.107 -1.954 -7.545 1.00 87.44 97 LYS A O 1
ATOM 838 N N . TYR A 1 98 ? 16.010 -3.010 -5.570 1.00 89.81 98 TYR A N 1
ATOM 839 C CA . TYR A 1 98 ? 14.603 -3.411 -5.640 1.00 89.81 98 TYR A CA 1
ATOM 840 C C . TYR A 1 98 ? 13.707 -2.482 -4.820 1.00 89.81 98 TYR A C 1
ATOM 842 O O . TYR A 1 98 ? 12.830 -2.953 -4.105 1.00 89.81 98 TYR A O 1
ATOM 850 N N . TYR A 1 99 ? 13.918 -1.165 -4.930 1.00 89.00 99 TYR A N 1
ATOM 851 C CA . TYR A 1 99 ? 13.369 -0.124 -4.043 1.00 89.00 99 TYR A CA 1
ATOM 852 C C . TYR A 1 99 ? 11.863 -0.199 -3.719 1.00 89.00 99 TYR A C 1
ATOM 854 O O . TYR A 1 99 ? 11.436 0.294 -2.676 1.00 89.00 99 TYR A O 1
ATOM 862 N N . PHE A 1 100 ? 11.053 -0.800 -4.595 1.00 90.44 100 PHE A N 1
ATOM 863 C CA . PHE A 1 100 ? 9.629 -1.012 -4.349 1.00 90.44 100 PHE A CA 1
ATOM 864 C C . PHE A 1 100 ? 9.378 -1.901 -3.123 1.00 90.44 100 PHE A C 1
ATOM 866 O O . PHE A 1 100 ? 8.437 -1.652 -2.379 1.00 90.44 100 PHE A O 1
ATOM 873 N N . VAL A 1 101 ? 10.231 -2.896 -2.869 1.00 92.88 101 VAL A N 1
ATOM 874 C CA . VAL A 1 101 ? 10.097 -3.804 -1.719 1.00 92.88 101 VAL A CA 1
ATOM 875 C C . VAL A 1 101 ? 10.404 -3.116 -0.376 1.00 92.88 101 VAL A C 1
ATOM 877 O O . VAL A 1 101 ? 9.581 -3.231 0.537 1.00 92.88 101 VAL A O 1
ATOM 880 N N . PRO A 1 102 ? 11.472 -2.304 -0.239 1.00 92.75 102 PRO A N 1
ATOM 881 C CA . PRO A 1 102 ? 11.629 -1.417 0.911 1.00 92.75 102 PRO A CA 1
ATOM 882 C C . PRO A 1 102 ? 10.463 -0.431 1.083 1.00 92.75 102 PRO A C 1
ATOM 884 O O . PRO A 1 102 ? 10.033 -0.184 2.209 1.00 92.75 102 PRO A O 1
ATOM 887 N N . LEU A 1 103 ? 9.901 0.103 -0.009 1.00 93.81 103 LEU A N 1
ATOM 888 C CA . LEU A 1 103 ? 8.748 1.015 0.042 1.00 93.81 103 LEU A CA 1
ATOM 889 C C . LEU A 1 103 ? 7.510 0.354 0.648 1.00 93.81 103 LEU A C 1
ATOM 891 O O . LEU A 1 103 ? 6.946 0.863 1.613 1.00 93.81 103 LEU A O 1
ATOM 895 N N . ILE A 1 104 ? 7.108 -0.807 0.137 1.00 94.00 104 ILE A N 1
ATOM 896 C CA . ILE A 1 104 ? 5.931 -1.520 0.652 1.00 94.00 104 ILE A CA 1
ATOM 897 C C . ILE A 1 104 ? 6.180 -2.078 2.059 1.00 94.00 104 ILE A C 1
ATOM 899 O O . ILE A 1 104 ? 5.255 -2.126 2.866 1.00 94.00 104 ILE A O 1
ATOM 903 N N . THR A 1 105 ? 7.428 -2.437 2.380 1.00 94.81 105 THR A N 1
ATOM 904 C CA . THR A 1 105 ? 7.835 -2.873 3.722 1.00 94.81 105 THR A CA 1
ATOM 905 C C . THR A 1 105 ? 7.679 -1.740 4.728 1.00 94.81 105 THR A C 1
ATOM 907 O O . THR A 1 105 ? 6.980 -1.911 5.720 1.00 94.81 105 THR A O 1
ATOM 910 N N . THR A 1 106 ? 8.238 -0.560 4.452 1.00 94.25 106 THR A N 1
ATOM 911 C CA . THR A 1 106 ? 8.141 0.604 5.351 1.00 94.25 106 THR A CA 1
ATOM 912 C C . THR A 1 106 ? 6.710 1.127 5.484 1.00 94.25 106 THR A C 1
ATOM 914 O O . THR A 1 106 ? 6.275 1.453 6.589 1.00 94.25 106 THR A O 1
ATOM 917 N N . ALA A 1 107 ? 5.931 1.116 4.399 1.00 95.81 107 ALA A N 1
ATOM 918 C CA . ALA A 1 107 ? 4.503 1.425 4.436 1.00 95.81 107 ALA A CA 1
ATOM 919 C C . ALA A 1 107 ? 3.704 0.434 5.304 1.00 95.81 107 ALA A C 1
ATOM 921 O O . ALA A 1 107 ? 2.838 0.829 6.095 1.00 95.81 107 ALA A O 1
ATOM 922 N N . TYR A 1 108 ? 4.004 -0.862 5.197 1.00 95.81 108 TYR A N 1
ATOM 923 C CA . TYR A 1 108 ? 3.369 -1.875 6.030 1.00 95.81 108 TYR A CA 1
ATOM 924 C C . TYR A 1 108 ? 3.801 -1.776 7.498 1.00 95.81 108 TYR A C 1
ATOM 926 O O . TYR A 1 108 ? 2.947 -1.879 8.377 1.00 95.81 108 TYR A O 1
ATOM 934 N N . THR A 1 109 ? 5.079 -1.505 7.781 1.00 95.75 109 THR A N 1
ATOM 935 C CA . THR A 1 109 ? 5.580 -1.242 9.139 1.00 95.75 109 THR A CA 1
ATOM 936 C C . THR A 1 109 ? 4.855 -0.070 9.780 1.00 95.75 109 THR A C 1
ATOM 938 O O . THR A 1 109 ? 4.389 -0.210 10.909 1.00 95.75 109 THR A O 1
ATOM 941 N N . LEU A 1 110 ? 4.661 1.038 9.057 1.00 96.25 110 LEU A N 1
ATOM 942 C CA . LEU A 1 110 ? 3.867 2.162 9.552 1.00 96.25 110 LEU A CA 1
ATOM 943 C C . LEU A 1 110 ? 2.424 1.731 9.851 1.00 96.25 110 LEU A C 1
ATOM 945 O O . LEU A 1 110 ? 1.935 1.979 10.946 1.00 96.25 110 LEU A O 1
ATOM 949 N N . SER A 1 111 ? 1.771 1.002 8.937 1.00 95.38 111 SER A N 1
ATOM 950 C CA . SER A 1 111 ? 0.410 0.485 9.160 1.00 95.38 111 SER A CA 1
ATOM 951 C C . SER A 1 111 ? 0.316 -0.411 10.400 1.00 95.38 111 SER A C 1
ATOM 953 O O . SER A 1 111 ? -0.595 -0.260 11.212 1.00 95.38 111 SER A O 1
ATOM 955 N N . ALA A 1 112 ? 1.248 -1.352 10.561 1.00 95.00 112 ALA A N 1
ATOM 956 C CA . ALA A 1 112 ? 1.282 -2.272 11.692 1.00 95.00 112 ALA A CA 1
ATOM 957 C C . ALA A 1 112 ? 1.560 -1.536 13.011 1.00 95.00 112 ALA A C 1
ATOM 959 O O . ALA A 1 112 ? 0.895 -1.815 14.010 1.00 95.00 112 ALA A O 1
ATOM 960 N N . ALA A 1 113 ? 2.472 -0.560 13.008 1.00 95.81 113 ALA A N 1
ATOM 961 C CA . ALA A 1 113 ? 2.756 0.292 14.158 1.00 95.81 113 ALA A CA 1
ATOM 962 C C . ALA A 1 113 ? 1.524 1.110 14.566 1.00 95.81 113 ALA A C 1
ATOM 964 O O . ALA A 1 113 ? 1.125 1.054 15.727 1.00 95.81 113 ALA A O 1
ATOM 965 N N . THR A 1 114 ? 0.853 1.779 13.620 1.00 95.69 114 THR A N 1
ATOM 966 C CA . THR A 1 114 ? -0.391 2.526 13.877 1.00 95.69 114 THR A CA 1
ATOM 967 C C . THR A 1 114 ? -1.460 1.625 14.499 1.00 95.69 114 THR A C 1
ATOM 969 O O . THR A 1 114 ? -2.059 1.990 15.507 1.00 95.69 114 THR A O 1
ATOM 972 N N . MET A 1 115 ? -1.668 0.414 13.970 1.00 92.69 115 MET A N 1
ATOM 973 C CA . MET A 1 115 ? -2.654 -0.513 14.541 1.00 92.69 115 MET A CA 1
ATOM 974 C C . MET A 1 115 ? -2.242 -1.044 15.919 1.00 92.69 115 MET A C 1
ATOM 976 O O . MET A 1 115 ? -3.102 -1.240 16.772 1.00 92.69 115 MET A O 1
ATOM 980 N N . THR A 1 116 ? -0.948 -1.244 16.164 1.00 93.44 116 THR A N 1
ATOM 981 C CA . THR A 1 116 ?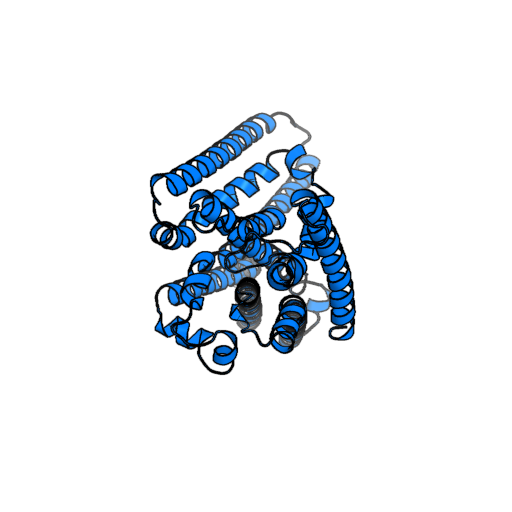 -0.437 -1.689 17.469 1.00 93.44 116 THR A CA 1
ATOM 982 C C . THR A 1 116 ? -0.641 -0.612 18.526 1.00 93.44 116 THR A C 1
ATOM 984 O O . THR A 1 116 ? -1.215 -0.887 19.576 1.00 93.44 116 THR A O 1
ATOM 987 N N . VAL A 1 117 ? -0.245 0.628 18.229 1.00 94.94 117 VAL A N 1
ATOM 988 C CA . VAL A 1 117 ? -0.418 1.775 19.132 1.00 94.94 117 VAL A CA 1
ATOM 989 C C . VAL A 1 117 ? -1.898 2.024 19.409 1.00 94.94 117 VAL A C 1
ATOM 991 O O . VAL A 1 117 ? -2.268 2.258 20.554 1.00 94.94 117 VAL A O 1
ATOM 994 N N . TRP A 1 118 ? -2.764 1.897 18.400 1.00 93.44 118 TRP A N 1
ATOM 995 C CA . TRP A 1 118 ? -4.213 1.984 18.581 1.00 93.44 118 TRP A CA 1
ATOM 996 C C . TRP A 1 118 ? -4.746 0.937 19.565 1.00 93.44 118 TRP A C 1
ATOM 998 O O . TRP A 1 118 ? -5.488 1.285 20.480 1.00 93.44 118 TRP A O 1
ATOM 1008 N N . VAL A 1 119 ? -4.341 -0.327 19.423 1.00 90.12 119 VAL A N 1
ATOM 1009 C CA . VAL A 1 119 ? -4.756 -1.406 20.332 1.00 90.12 119 VAL A CA 1
ATOM 1010 C C . VAL A 1 119 ? -4.242 -1.172 21.755 1.00 90.12 119 VAL A C 1
ATOM 1012 O O . VAL A 1 119 ? -4.996 -1.336 22.712 1.00 90.12 119 VAL A O 1
ATOM 1015 N N . LEU A 1 120 ? -2.984 -0.754 21.913 1.00 91.31 120 LEU A N 1
ATOM 1016 C CA . LEU A 1 120 ? -2.410 -0.450 23.226 1.00 91.31 120 LEU A CA 1
ATOM 1017 C C . LEU A 1 120 ? -3.122 0.729 23.898 1.00 91.31 120 LEU A C 1
ATOM 1019 O O . LEU A 1 120 ? -3.467 0.637 25.074 1.00 91.31 120 LEU A O 1
ATOM 1023 N N . LEU A 1 121 ? -3.398 1.798 23.146 1.00 91.94 121 LEU A N 1
ATOM 1024 C CA . LEU A 1 121 ? -4.134 2.962 23.639 1.00 91.94 121 LEU A CA 1
ATOM 1025 C C . LEU A 1 121 ? -5.555 2.584 24.073 1.00 91.94 121 LEU A C 1
ATOM 1027 O O . LEU A 1 121 ? -6.024 3.051 25.110 1.00 91.94 121 LEU A O 1
ATOM 1031 N N . LEU A 1 122 ? -6.222 1.703 23.321 1.00 89.12 122 LEU A N 1
ATOM 1032 C CA . LEU A 1 122 ? -7.546 1.203 23.684 1.00 89.12 122 LEU A CA 1
ATOM 1033 C C . LEU A 1 122 ? -7.541 0.449 25.010 1.00 89.12 122 LEU A C 1
ATOM 1035 O O . LEU A 1 122 ? -8.369 0.740 25.870 1.00 89.12 122 LEU A O 1
ATOM 1039 N N . PHE A 1 123 ? -6.616 -0.494 25.194 1.00 88.00 123 PHE A N 1
ATOM 1040 C CA . PHE A 1 123 ? -6.530 -1.256 26.442 1.00 88.00 123 PHE A CA 1
ATOM 1041 C C . PHE A 1 123 ? -6.095 -0.390 27.625 1.00 88.00 123 PHE A C 1
ATOM 1043 O O . PHE A 1 123 ? -6.596 -0.577 28.734 1.00 88.00 123 PHE A O 1
ATOM 1050 N N . PHE A 1 124 ? -5.211 0.583 27.394 1.00 88.44 124 PHE A N 1
ATOM 1051 C CA . PHE A 1 124 ? -4.834 1.567 28.403 1.00 88.44 124 PHE A CA 1
ATOM 1052 C C . PHE A 1 124 ? -6.053 2.368 28.878 1.00 88.44 124 PHE A C 1
ATOM 1054 O O . PHE A 1 124 ? -6.303 2.462 30.079 1.00 88.44 124 PHE A O 1
ATOM 1061 N N . LEU A 1 125 ? -6.861 2.881 27.946 1.00 85.06 125 LEU A N 1
ATOM 1062 C CA . LEU A 1 125 ? -8.079 3.617 28.283 1.00 85.06 125 LEU A CA 1
ATOM 1063 C C . LEU A 1 125 ? -9.146 2.727 28.922 1.00 85.06 125 LEU A C 1
ATOM 1065 O O . LEU A 1 125 ? -9.807 3.176 29.852 1.00 85.06 125 LEU A O 1
ATOM 1069 N N . GLU A 1 126 ? -9.294 1.473 28.491 1.00 82.25 126 GLU A N 1
ATOM 1070 C CA . GLU A 1 126 ? -10.204 0.514 29.130 1.00 82.25 126 GLU A CA 1
ATOM 1071 C C . GLU A 1 126 ? -9.806 0.253 30.590 1.00 82.25 126 GLU A C 1
ATOM 1073 O O . GLU A 1 126 ? -10.665 0.270 31.471 1.00 82.25 126 GLU A O 1
ATOM 1078 N N . SER A 1 127 ? -8.509 0.083 30.869 1.00 81.38 127 SER A N 1
ATOM 1079 C CA . SER A 1 127 ? -7.995 -0.093 32.231 1.00 81.38 127 SER A CA 1
ATOM 1080 C C . SER A 1 127 ? -8.268 1.136 33.102 1.00 81.38 127 SER A C 1
ATOM 1082 O O . SER A 1 127 ? -8.841 1.010 34.186 1.00 81.38 127 SER A O 1
ATOM 1084 N N . SER A 1 128 ? -7.921 2.328 32.613 1.00 79.69 128 SER A N 1
ATOM 1085 C CA . SER A 1 128 ? -8.093 3.586 33.351 1.00 79.69 128 SER A CA 1
ATOM 1086 C C . SER A 1 128 ? -9.571 3.930 33.573 1.00 79.69 128 SER A C 1
ATOM 1088 O O . SER A 1 128 ? -9.978 4.278 34.682 1.00 79.69 128 SER A O 1
ATOM 1090 N N . CYS A 1 129 ? -10.408 3.785 32.542 1.00 68.69 129 CYS A N 1
ATOM 1091 C CA . CYS A 1 129 ? -11.831 4.118 32.604 1.00 68.69 129 CYS A CA 1
ATOM 1092 C C . CYS A 1 129 ? -12.617 3.093 33.437 1.00 68.69 129 CYS A C 1
ATOM 1094 O O . CYS A 1 129 ? -13.455 3.482 34.250 1.00 68.69 129 CYS A O 1
ATOM 1096 N N . SER A 1 130 ? -12.307 1.791 33.327 1.00 65.00 130 SER A N 1
ATOM 1097 C CA . SER A 1 130 ? -12.956 0.759 34.147 1.00 65.00 130 SER A CA 1
ATOM 1098 C C . SER A 1 130 ? -12.656 0.912 35.636 1.00 65.00 130 SER A C 1
ATOM 1100 O O . SER A 1 130 ? -13.518 0.561 36.442 1.00 65.00 130 SER A O 1
ATOM 1102 N N . GLN A 1 131 ? -11.464 1.372 36.021 1.00 61.34 131 GLN A N 1
ATOM 1103 C CA . GLN A 1 131 ? -11.143 1.618 37.428 1.00 61.34 131 GLN A CA 1
ATOM 1104 C C . GLN A 1 131 ? -11.916 2.831 37.955 1.00 61.34 131 GLN A C 1
ATOM 1106 O O . GLN A 1 131 ? -12.584 2.727 38.979 1.00 61.34 131 GLN A O 1
ATOM 1111 N N . HIS A 1 132 ? -11.921 3.937 37.208 1.00 60.03 132 HIS A N 1
ATOM 1112 C CA . HIS A 1 132 ? -12.570 5.181 37.629 1.00 60.03 132 HIS A CA 1
ATOM 1113 C C . HIS A 1 132 ? -14.110 5.094 37.649 1.00 60.03 132 HIS A C 1
ATOM 1115 O O . HIS A 1 132 ? -14.772 5.664 38.513 1.00 60.03 132 HIS A O 1
ATOM 1121 N N . LEU A 1 133 ? -14.713 4.333 36.729 1.00 58.22 133 LEU A N 1
ATOM 1122 C CA . LEU A 1 133 ? -16.168 4.135 36.688 1.00 58.22 133 LEU A CA 1
ATOM 1123 C C . LEU A 1 133 ? -16.686 3.187 37.778 1.00 58.22 133 LEU A C 1
ATOM 1125 O O . LEU A 1 133 ? -17.862 3.281 38.129 1.00 58.22 133 LEU A O 1
ATOM 1129 N N . LYS A 1 134 ? -15.839 2.282 38.294 1.00 57.34 134 LYS A N 1
ATOM 1130 C CA . LYS A 1 134 ? -16.164 1.398 39.428 1.00 57.34 134 LYS A CA 1
A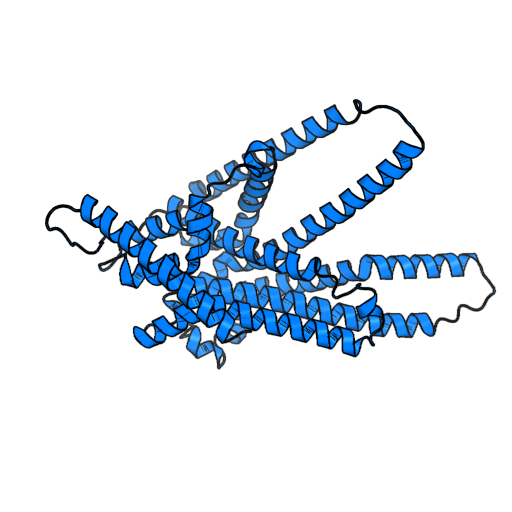TOM 1131 C C . LYS A 1 134 ? -16.055 2.115 40.775 1.00 57.34 134 LYS A C 1
ATOM 1133 O O . LYS A 1 134 ? -16.767 1.742 41.697 1.00 57.34 134 LYS A O 1
ATOM 1138 N N . THR A 1 135 ? -15.198 3.130 40.890 1.00 56.97 135 THR A N 1
ATOM 1139 C CA . THR A 1 135 ? -15.036 3.923 42.120 1.00 56.97 135 THR A CA 1
ATOM 1140 C C . THR A 1 135 ? -16.059 5.051 42.251 1.00 56.97 135 THR A C 1
ATOM 1142 O O . THR A 1 135 ? -16.310 5.516 43.360 1.00 56.97 135 THR A O 1
ATOM 1145 N N . MET A 1 136 ? -16.704 5.467 41.153 1.00 57.75 136 MET A N 1
ATOM 1146 C CA . MET A 1 136 ? -17.851 6.381 41.189 1.00 57.75 136 MET A CA 1
ATOM 1147 C C . MET A 1 136 ? -19.113 5.681 41.725 1.00 57.75 136 MET A C 1
ATOM 1149 O O . MET A 1 136 ? -20.041 5.364 40.976 1.00 57.75 136 MET A O 1
ATOM 1153 N N . ASN A 1 137 ? -19.177 5.474 43.041 1.00 54.50 137 ASN A N 1
ATOM 1154 C CA . ASN A 1 137 ? -20.435 5.232 43.745 1.00 54.50 137 ASN A CA 1
ATOM 1155 C C . ASN A 1 137 ? -21.238 6.538 43.743 1.00 54.50 137 ASN A C 1
ATOM 1157 O O . ASN A 1 137 ? -21.041 7.409 44.587 1.00 54.50 137 ASN A O 1
ATOM 1161 N N . VAL A 1 138 ? -22.124 6.707 42.760 1.00 57.91 138 VAL A N 1
ATOM 1162 C CA . VAL A 1 138 ? -23.056 7.841 42.739 1.00 57.91 138 VAL A CA 1
ATOM 1163 C C . VAL A 1 138 ? -24.007 7.683 43.926 1.00 57.91 138 VAL A C 1
ATOM 1165 O O . VAL A 1 138 ? -24.895 6.828 43.897 1.00 57.91 138 VAL A O 1
ATOM 1168 N N . SER A 1 139 ? -23.801 8.491 44.970 1.00 53.50 139 SER A N 1
ATOM 1169 C CA . SER A 1 139 ? -24.699 8.557 46.125 1.00 53.50 139 SER A CA 1
ATOM 1170 C C . SER A 1 139 ? -26.130 8.864 45.665 1.00 53.50 139 SER A C 1
ATOM 1172 O O . SER A 1 139 ? -26.359 9.628 44.725 1.00 53.50 139 SER A O 1
ATOM 1174 N N . ALA A 1 140 ? -27.097 8.182 46.269 1.00 53.16 140 ALA A N 1
ATOM 1175 C CA . ALA A 1 140 ? -28.377 7.822 45.666 1.00 53.16 140 ALA A CA 1
ATOM 1176 C C . ALA A 1 140 ? -29.417 8.953 45.484 1.00 53.16 140 ALA A C 1
ATOM 1178 O O . ALA A 1 140 ? -30.551 8.644 45.127 1.00 53.16 140 ALA A O 1
ATOM 1179 N N . SER A 1 141 ? -29.089 10.233 45.687 1.00 57.97 141 SER A N 1
ATOM 1180 C CA . SER A 1 141 ? -30.117 11.267 45.901 1.00 57.97 141 SER A CA 1
ATOM 1181 C C . SER A 1 141 ? -30.709 11.930 44.648 1.00 57.97 141 SER A C 1
ATOM 1183 O O . SER A 1 141 ? -31.804 12.469 44.750 1.00 57.97 141 SER A O 1
ATOM 1185 N N . ASN A 1 142 ? -30.076 11.874 43.463 1.00 65.62 142 ASN A N 1
ATOM 1186 C CA . ASN A 1 142 ? -30.597 12.552 42.258 1.00 65.62 142 ASN A CA 1
ATOM 1187 C C . ASN A 1 142 ? -30.649 11.657 41.003 1.00 65.62 142 ASN A C 1
ATOM 1189 O O . ASN A 1 142 ? -29.627 11.324 40.394 1.00 65.62 142 ASN A O 1
ATOM 1193 N N . SER A 1 143 ? -31.866 11.312 40.567 1.00 70.75 143 SER A N 1
ATOM 1194 C CA . SER A 1 143 ? -32.144 10.488 39.376 1.00 70.75 143 SER A CA 1
ATOM 1195 C C . SER A 1 143 ? -31.672 11.138 38.065 1.00 70.75 143 SER A C 1
ATOM 1197 O O . SER A 1 143 ? -31.159 10.440 37.188 1.00 70.75 143 SER A O 1
ATOM 1199 N N . SER A 1 144 ? -31.759 12.469 37.963 1.00 74.81 144 SER A N 1
ATOM 1200 C CA . SER A 1 144 ? -31.282 13.258 36.814 1.00 74.81 144 SER A CA 1
ATOM 1201 C C . SER A 1 144 ? -29.764 13.131 36.604 1.00 74.81 144 SER A C 1
ATOM 1203 O O . SER A 1 144 ? -29.302 12.799 35.509 1.00 74.81 144 SER A O 1
ATOM 1205 N N . VAL A 1 145 ? -28.980 13.267 37.682 1.00 73.69 145 VAL A N 1
ATOM 1206 C CA . VAL A 1 145 ? -27.509 13.151 37.648 1.00 73.69 145 VAL A CA 1
ATOM 1207 C C . VAL A 1 145 ? -27.081 11.728 37.281 1.00 73.69 145 VAL A C 1
ATOM 1209 O O . VAL A 1 145 ? -26.181 11.535 36.464 1.00 73.69 145 VAL A O 1
ATOM 1212 N N . ARG A 1 146 ? -27.775 10.706 37.801 1.00 72.50 146 ARG A N 1
ATOM 1213 C CA . ARG A 1 146 ? -27.546 9.304 37.412 1.00 72.50 146 ARG A CA 1
ATOM 1214 C C . ARG A 1 146 ? -27.776 9.085 35.913 1.00 72.50 146 ARG A C 1
ATOM 1216 O O . ARG A 1 146 ? -26.997 8.371 35.279 1.00 72.50 146 ARG A O 1
ATOM 1223 N N . GLY A 1 147 ? -28.822 9.696 35.353 1.00 76.88 147 GLY A N 1
ATOM 1224 C CA . GLY A 1 147 ? -29.124 9.654 33.922 1.00 76.88 147 GLY A CA 1
ATOM 1225 C C . GLY A 1 147 ? -28.002 10.255 33.076 1.00 76.88 147 GLY A C 1
ATOM 1226 O O . GLY A 1 147 ? -27.523 9.605 32.147 1.00 76.88 147 GLY A O 1
ATOM 1227 N N . GLN A 1 148 ? -27.517 11.440 33.450 1.00 78.06 148 GLN A N 1
ATOM 1228 C CA . GLN A 1 148 ? -26.414 12.117 32.760 1.00 78.06 148 GLN A CA 1
ATOM 1229 C C . GLN A 1 148 ? -25.103 11.322 32.830 1.00 78.06 148 GLN A C 1
ATOM 1231 O O . GLN A 1 148 ? -24.469 11.093 31.801 1.00 78.06 148 GLN A O 1
ATOM 1236 N N . VAL A 1 149 ? -24.724 10.809 34.006 1.00 74.94 149 VAL A N 1
ATOM 1237 C CA . VAL A 1 149 ? -23.507 9.991 34.172 1.00 74.94 149 VAL A CA 1
ATOM 1238 C C . VAL A 1 149 ? -23.587 8.699 33.353 1.00 74.94 149 VAL A C 1
ATOM 1240 O O . VAL A 1 149 ? -22.609 8.301 32.717 1.00 74.94 149 VAL A O 1
ATOM 1243 N N . LYS A 1 150 ? -24.757 8.049 33.308 1.00 77.12 150 LYS A N 1
ATOM 1244 C CA . LYS A 1 150 ? -24.975 6.848 32.487 1.00 77.12 150 LYS A CA 1
ATOM 1245 C C . LYS A 1 150 ? -24.909 7.165 30.989 1.00 77.12 150 LYS A C 1
ATOM 1247 O O . LYS A 1 150 ? -24.323 6.386 30.240 1.00 77.12 150 LYS A O 1
ATOM 1252 N N . ALA A 1 151 ? -25.451 8.302 30.556 1.00 79.12 151 ALA A N 1
ATOM 1253 C CA . ALA A 1 151 ? -25.380 8.749 29.166 1.00 79.12 151 ALA A CA 1
ATOM 1254 C C . ALA A 1 151 ? -23.933 9.032 28.728 1.00 79.12 151 ALA A C 1
ATOM 1256 O O . ALA A 1 151 ? -23.505 8.532 27.689 1.00 79.12 151 ALA A O 1
ATOM 1257 N N . VAL A 1 152 ? -23.154 9.745 29.550 1.00 76.94 152 VAL A N 1
ATOM 1258 C CA . VAL A 1 152 ? -21.728 10.010 29.292 1.00 76.94 152 VAL A CA 1
ATOM 1259 C C . VAL A 1 152 ? -20.928 8.708 29.253 1.00 76.94 152 VAL A C 1
ATOM 1261 O O . VAL A 1 152 ? -20.150 8.500 28.325 1.00 76.94 152 VAL A O 1
ATOM 1264 N N . ARG A 1 153 ? -21.161 7.785 30.197 1.00 73.69 153 ARG A N 1
ATOM 1265 C CA . ARG A 1 153 ? -20.530 6.455 30.200 1.00 73.69 153 ARG A CA 1
ATOM 1266 C C . ARG A 1 153 ? -20.812 5.698 28.903 1.00 73.69 153 ARG A C 1
ATOM 1268 O O . ARG A 1 153 ? -19.884 5.195 28.280 1.00 73.69 153 ARG A O 1
ATOM 1275 N N . ASN A 1 154 ? -22.072 5.654 28.478 1.00 77.69 154 ASN A N 1
ATOM 1276 C CA . ASN A 1 154 ? -22.469 4.979 27.245 1.00 77.69 154 ASN A CA 1
ATOM 1277 C C . ASN A 1 154 ? -21.859 5.642 26.003 1.00 77.69 154 ASN A C 1
ATOM 1279 O O . ASN A 1 154 ? -21.435 4.943 25.088 1.00 77.69 154 ASN A O 1
ATOM 1283 N N . PHE A 1 155 ? -21.778 6.975 25.975 1.00 79.88 155 PHE A N 1
ATOM 1284 C CA . PHE A 1 155 ? -21.139 7.716 24.890 1.00 79.88 155 PHE A CA 1
ATOM 1285 C C . PHE A 1 155 ? -19.645 7.384 24.789 1.00 79.88 155 PHE A C 1
ATOM 1287 O O . PHE A 1 155 ? -19.161 7.033 23.714 1.00 79.88 155 PHE A O 1
ATOM 1294 N N . VAL A 1 156 ? -18.918 7.437 25.908 1.00 77.69 156 VAL A N 1
ATOM 1295 C CA . VAL A 1 156 ? -17.485 7.110 25.950 1.00 77.69 156 VAL A CA 1
ATOM 1296 C C . VAL A 1 156 ? -17.253 5.660 25.528 1.00 77.69 156 VAL A C 1
ATOM 1298 O O . VAL A 1 156 ? -16.409 5.404 24.675 1.00 77.69 156 VAL A O 1
ATOM 1301 N N . GLU A 1 157 ? -18.037 4.715 26.041 1.00 76.19 157 GLU A N 1
ATOM 1302 C CA . GLU A 1 157 ? -17.935 3.298 25.674 1.00 76.19 157 GLU A CA 1
ATOM 1303 C C . GLU A 1 157 ? -18.220 3.038 24.186 1.00 76.19 157 GLU A C 1
ATOM 1305 O O . GLU A 1 157 ? -17.564 2.194 23.569 1.00 76.19 157 GLU A O 1
ATOM 1310 N N . LEU A 1 158 ? -19.140 3.800 23.588 1.00 80.44 158 LEU A N 1
ATOM 1311 C CA . LEU A 1 158 ? -19.492 3.686 22.174 1.00 80.44 158 LEU A CA 1
ATOM 1312 C C . LEU A 1 158 ? -18.406 4.260 21.253 1.00 80.44 158 LEU A C 1
ATOM 1314 O O . LEU A 1 158 ? -18.060 3.634 20.251 1.00 80.44 158 LEU A O 1
ATOM 1318 N N . TYR A 1 159 ? -17.854 5.430 21.587 1.00 84.88 159 TYR A N 1
ATOM 1319 C CA . TYR A 1 159 ? -16.937 6.168 20.711 1.00 84.88 159 TYR A CA 1
ATOM 1320 C C . TYR A 1 159 ? -15.451 5.986 21.040 1.00 84.88 159 TYR A C 1
ATOM 1322 O O . TYR A 1 159 ? -14.609 6.371 20.227 1.00 84.88 159 TYR A O 1
ATOM 1330 N N . ARG A 1 160 ? -15.080 5.356 22.166 1.00 86.19 160 ARG A N 1
ATOM 1331 C CA . ARG A 1 160 ? -13.667 5.142 22.552 1.00 86.19 160 ARG A CA 1
ATOM 1332 C C . ARG A 1 160 ? -12.837 4.518 21.434 1.00 86.19 160 ARG A C 1
ATOM 1334 O O . ARG A 1 160 ? -11.737 4.989 21.160 1.00 86.19 160 ARG A O 1
ATOM 1341 N N . LYS A 1 161 ? -13.384 3.503 20.748 1.00 88.00 161 LYS A N 1
ATOM 1342 C CA . LYS A 1 161 ? -12.716 2.784 19.649 1.00 88.00 161 LYS A CA 1
ATOM 1343 C C . LYS A 1 161 ? -12.256 3.746 18.555 1.00 88.00 161 LYS A C 1
ATOM 1345 O O . LYS A 1 161 ? -11.132 3.645 18.060 1.00 88.00 161 LYS A O 1
ATOM 1350 N N . ASP A 1 162 ? -13.141 4.676 18.226 1.00 90.62 162 ASP A N 1
ATOM 1351 C CA . ASP A 1 162 ? -13.005 5.624 17.131 1.00 90.62 162 ASP A CA 1
ATOM 1352 C C . ASP A 1 162 ? -12.103 6.787 17.512 1.00 90.62 162 ASP A C 1
ATOM 1354 O O . ASP A 1 162 ? -11.191 7.119 16.761 1.00 90.62 162 ASP A O 1
ATOM 1358 N N . ILE A 1 163 ? -12.296 7.345 18.710 1.00 90.94 163 ILE A N 1
ATOM 1359 C CA . ILE A 1 163 ? -11.466 8.431 19.241 1.00 90.94 163 ILE A CA 1
ATOM 1360 C C . ILE A 1 163 ? -10.004 7.981 19.310 1.00 90.94 163 ILE A C 1
ATOM 1362 O O . ILE A 1 163 ? -9.130 8.667 18.785 1.00 90.94 163 ILE A O 1
ATOM 1366 N N . CYS A 1 164 ? -9.733 6.792 19.862 1.00 92.88 164 CYS A N 1
ATOM 1367 C CA . CYS A 1 164 ? -8.372 6.251 19.915 1.00 92.88 164 CYS A CA 1
ATOM 1368 C C . CYS A 1 164 ? -7.774 6.093 18.520 1.00 92.88 164 CYS A C 1
ATOM 1370 O O . CYS A 1 164 ? -6.608 6.413 18.306 1.00 92.88 164 CYS A O 1
ATOM 1372 N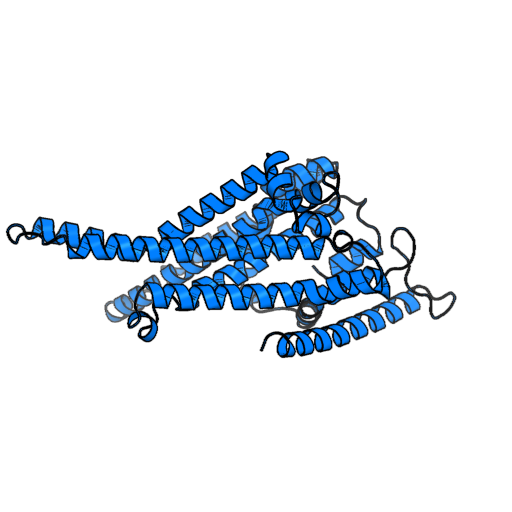 N . PHE A 1 165 ? -8.560 5.584 17.568 1.00 94.50 165 PHE A N 1
ATOM 1373 C CA . PHE A 1 165 ? -8.067 5.381 16.212 1.00 94.50 165 PHE A CA 1
ATOM 1374 C C . PHE A 1 165 ? -7.730 6.711 15.538 1.00 94.50 165 PHE A C 1
ATOM 1376 O O . PHE A 1 165 ? -6.665 6.830 14.942 1.00 94.50 165 PHE A O 1
ATOM 1383 N N . LEU A 1 166 ? -8.597 7.717 15.660 1.00 95.69 166 LEU A N 1
ATOM 1384 C CA . LEU A 1 166 ? -8.390 9.038 15.067 1.00 95.69 166 LEU A CA 1
ATOM 1385 C C . LEU A 1 166 ? -7.179 9.760 15.667 1.00 95.69 166 LEU A C 1
ATOM 1387 O O . LEU A 1 166 ? -6.414 10.362 14.918 1.00 95.69 166 LEU A O 1
ATOM 1391 N N . VAL A 1 167 ? -6.964 9.648 16.982 1.00 96.31 167 VAL A N 1
ATOM 1392 C CA . VAL A 1 167 ? -5.773 10.190 17.662 1.00 96.31 167 VAL A CA 1
ATOM 1393 C C . VAL A 1 167 ? -4.495 9.507 17.169 1.00 96.31 167 VAL A C 1
ATOM 1395 O O . VAL A 1 167 ? -3.497 10.162 16.884 1.00 96.31 167 VAL A O 1
ATOM 1398 N N . VAL A 1 168 ? -4.505 8.184 17.022 1.00 97.06 168 VAL A N 1
ATOM 1399 C CA . VAL A 1 168 ? -3.319 7.453 16.550 1.00 97.06 168 VAL A CA 1
ATOM 1400 C C . VAL A 1 168 ? -3.081 7.674 15.052 1.00 97.06 168 VAL A C 1
ATOM 1402 O O . VAL A 1 168 ? -1.934 7.761 14.612 1.00 97.06 168 VAL A O 1
ATOM 1405 N N . LEU A 1 169 ? -4.145 7.836 14.265 1.00 97.31 169 LEU A N 1
ATOM 1406 C CA . LEU A 1 169 ? -4.058 8.202 12.856 1.00 97.31 169 LEU A CA 1
ATOM 1407 C C . LEU A 1 169 ? -3.464 9.607 12.683 1.00 97.31 169 LEU A C 1
ATOM 1409 O O . LEU A 1 169 ? -2.596 9.773 11.832 1.00 97.31 169 LEU A O 1
ATOM 1413 N N . SER A 1 170 ? -3.869 10.594 13.490 1.00 97.12 170 SER A N 1
ATOM 1414 C CA . SER A 1 170 ? -3.286 11.944 13.446 1.00 97.12 170 SER A CA 1
ATOM 1415 C C . SER A 1 170 ? -1.831 11.970 13.924 1.00 97.12 170 SER A C 1
ATOM 1417 O O . SER A 1 170 ? -1.004 12.672 13.349 1.00 97.12 170 SER A O 1
ATOM 1419 N N . ALA A 1 171 ? -1.461 11.144 14.904 1.00 97.44 171 ALA A N 1
ATOM 1420 C CA . ALA A 1 171 ? -0.057 10.966 15.269 1.00 97.44 171 ALA A CA 1
ATOM 1421 C C . ALA A 1 171 ? 0.763 10.366 14.108 1.00 97.44 171 ALA A C 1
ATOM 1423 O O . ALA A 1 171 ? 1.874 10.816 13.833 1.00 97.44 171 ALA A O 1
ATOM 1424 N N . ALA A 1 172 ? 0.208 9.394 13.374 1.00 97.00 172 ALA A N 1
ATOM 1425 C CA . ALA A 1 172 ? 0.860 8.800 12.205 1.00 97.00 172 ALA A CA 1
ATOM 1426 C C . ALA A 1 172 ? 0.966 9.773 11.013 1.00 97.00 172 ALA A C 1
ATOM 1428 O O . ALA A 1 172 ? 1.975 9.755 10.296 1.00 97.00 172 ALA A O 1
ATOM 1429 N N . THR A 1 173 ? -0.035 10.642 10.801 1.00 96.38 173 THR A N 1
ATOM 1430 C CA . THR A 1 173 ? 0.026 11.712 9.786 1.00 96.38 173 THR A CA 1
ATOM 1431 C C . THR A 1 173 ? 1.140 12.698 10.129 1.00 96.38 173 THR A C 1
ATOM 1433 O O . THR A 1 173 ? 1.972 13.002 9.272 1.00 96.38 173 THR A O 1
ATOM 1436 N N . LEU A 1 174 ? 1.201 13.136 11.391 1.00 96.38 174 LEU A N 1
ATOM 1437 C CA . LEU A 1 174 ? 2.209 14.062 11.892 1.00 96.38 174 LEU A CA 1
ATOM 1438 C C . LEU A 1 174 ? 3.608 13.457 11.784 1.00 96.38 174 LEU A C 1
ATOM 1440 O O . LEU A 1 174 ? 4.509 14.107 11.266 1.00 96.38 174 LEU A O 1
ATOM 1444 N N . TYR A 1 175 ? 3.781 12.198 12.185 1.00 95.44 175 TYR A N 1
ATOM 1445 C CA . TYR A 1 175 ? 5.048 11.483 12.042 1.00 95.44 175 TYR A CA 1
ATOM 1446 C C . TYR A 1 175 ? 5.527 11.446 10.583 1.00 95.44 175 TYR A C 1
ATOM 1448 O O . TYR A 1 175 ? 6.672 11.793 10.296 1.00 95.44 175 TYR A O 1
ATOM 1456 N N . SER A 1 176 ? 4.636 11.108 9.646 1.00 95.38 176 SER A N 1
ATOM 1457 C CA . SER A 1 176 ? 4.961 11.079 8.212 1.00 95.38 176 SER A CA 1
ATOM 1458 C C . SER A 1 176 ? 5.328 12.472 7.681 1.00 95.38 176 SER A C 1
ATOM 1460 O O . SER A 1 176 ? 6.263 12.610 6.893 1.00 95.38 176 SER A O 1
ATOM 1462 N N . HIS A 1 177 ? 4.639 13.517 8.150 1.00 94.94 177 HIS A N 1
ATOM 1463 C CA . HIS A 1 177 ? 4.937 14.906 7.800 1.00 94.94 177 HIS A CA 1
ATOM 1464 C C . HIS A 1 177 ? 6.302 15.363 8.337 1.00 94.94 177 HIS A C 1
ATOM 1466 O O . HIS A 1 177 ? 7.094 15.953 7.600 1.00 94.94 177 HIS A O 1
ATOM 1472 N N . LEU A 1 178 ? 6.603 15.054 9.601 1.00 95.25 178 LEU A N 1
ATOM 1473 C CA . LEU A 1 178 ? 7.875 15.385 10.243 1.00 95.25 178 LEU A CA 1
ATOM 1474 C C . LEU A 1 178 ? 9.051 14.680 9.559 1.00 95.25 178 LEU A C 1
ATOM 1476 O O . LEU A 1 178 ? 10.067 15.322 9.305 1.00 95.25 178 LEU A O 1
ATOM 1480 N N . LEU A 1 179 ? 8.899 13.404 9.191 1.00 93.44 179 LEU A N 1
ATOM 1481 C CA . LEU A 1 179 ? 9.898 12.673 8.405 1.00 93.44 179 LEU A CA 1
ATOM 1482 C C . LEU A 1 179 ? 10.123 13.280 7.017 1.00 93.44 179 LEU A C 1
ATOM 1484 O O . LEU A 1 179 ? 11.249 13.306 6.531 1.00 93.44 179 LEU A O 1
ATOM 1488 N N . HIS A 1 180 ? 9.062 13.763 6.369 1.00 92.38 180 HIS A N 1
ATOM 1489 C CA . HIS A 1 180 ? 9.162 14.395 5.057 1.00 92.38 180 HIS A CA 1
ATOM 1490 C C . HIS A 1 180 ? 9.876 15.758 5.118 1.00 92.38 180 HIS A C 1
ATOM 1492 O O . HIS A 1 180 ? 10.588 16.117 4.182 1.00 92.38 180 HIS A O 1
ATOM 1498 N N . LYS A 1 181 ? 9.710 16.520 6.209 1.00 92.38 181 LYS A N 1
ATOM 1499 C CA . LYS A 1 181 ? 10.319 17.852 6.374 1.00 92.38 181 LYS A CA 1
ATOM 1500 C C . LYS A 1 181 ? 11.709 17.838 7.008 1.00 92.38 181 LYS A C 1
ATOM 1502 O O . LYS A 1 181 ? 12.526 18.686 6.665 1.00 92.38 181 LYS A O 1
ATOM 1507 N N . SER A 1 182 ? 11.984 16.914 7.924 1.00 92.81 182 SER A N 1
ATOM 1508 C CA . SER A 1 182 ? 13.235 16.879 8.685 1.00 92.81 182 SER A CA 1
ATOM 1509 C C . SER A 1 182 ? 14.159 15.770 8.194 1.00 92.81 182 SER A C 1
ATOM 1511 O O . SER A 1 182 ? 13.938 14.590 8.470 1.00 92.81 182 SER A O 1
ATOM 1513 N N . ALA A 1 183 ? 15.250 16.160 7.530 1.00 89.50 183 ALA A N 1
ATOM 1514 C CA . ALA A 1 183 ? 16.315 15.235 7.139 1.00 89.50 183 ALA A CA 1
ATOM 1515 C C . ALA A 1 183 ? 16.954 14.542 8.357 1.00 89.50 183 ALA A C 1
ATOM 1517 O O . ALA A 1 183 ? 17.289 13.362 8.285 1.00 89.50 183 ALA A O 1
ATOM 1518 N N . TYR A 1 184 ? 17.053 15.241 9.494 1.00 90.44 184 TYR A N 1
ATOM 1519 C CA . TYR A 1 184 ? 17.583 14.674 10.735 1.00 90.44 184 TYR A CA 1
ATOM 1520 C C . TYR A 1 184 ? 16.702 13.539 11.271 1.00 90.44 184 TYR A C 1
ATOM 1522 O O . TYR A 1 184 ? 17.200 12.451 11.552 1.00 90.44 184 TYR A O 1
ATOM 1530 N N . LEU A 1 185 ? 15.381 13.749 11.364 1.00 90.88 185 LEU A N 1
ATOM 1531 C CA . LEU A 1 185 ? 14.460 12.693 11.806 1.00 90.88 185 LEU A CA 1
ATOM 1532 C C . LEU A 1 185 ? 14.422 11.523 10.816 1.00 90.88 185 LEU A C 1
ATOM 1534 O O . LEU A 1 185 ? 14.293 10.367 11.227 1.00 90.88 185 LEU A O 1
ATOM 1538 N N . PHE A 1 186 ? 14.566 11.813 9.521 1.00 91.56 186 PHE A N 1
ATOM 1539 C CA . PHE A 1 186 ? 14.673 10.790 8.488 1.00 91.56 186 PHE A CA 1
ATOM 1540 C C . PHE A 1 186 ? 15.931 9.927 8.665 1.00 91.56 186 PHE A C 1
ATOM 1542 O O . PHE A 1 186 ? 15.827 8.698 8.680 1.00 91.56 186 PHE A O 1
ATOM 1549 N N . SER A 1 187 ? 17.096 10.551 8.874 1.00 90.31 187 SER A N 1
ATOM 1550 C CA . SER A 1 187 ? 18.355 9.843 9.140 1.00 90.31 187 SER A CA 1
ATOM 1551 C C . SER A 1 187 ? 18.294 9.026 10.426 1.00 90.31 187 SER A C 1
ATOM 1553 O O . SER A 1 187 ? 18.594 7.831 10.414 1.00 90.31 187 SER A O 1
ATOM 1555 N N . LEU A 1 188 ? 17.760 9.609 11.499 1.00 90.12 188 LEU A N 1
ATOM 1556 C CA . LEU A 1 188 ? 17.541 8.921 12.767 1.00 90.12 188 LEU A CA 1
ATOM 1557 C C . LEU A 1 188 ? 16.712 7.635 12.605 1.00 90.12 188 LEU A C 1
ATOM 1559 O O . LEU A 1 188 ? 16.982 6.643 13.280 1.00 90.12 188 LEU A O 1
ATOM 1563 N N . THR A 1 189 ? 15.717 7.658 11.717 1.00 89.94 189 THR A N 1
ATOM 1564 C CA . THR A 1 189 ? 14.780 6.547 11.507 1.00 89.94 189 THR A CA 1
ATOM 1565 C C . THR A 1 189 ? 15.353 5.452 10.607 1.00 89.94 189 THR A C 1
ATOM 1567 O O . THR A 1 189 ? 15.192 4.272 10.911 1.00 89.94 189 THR A O 1
ATOM 1570 N N . PHE A 1 190 ? 15.997 5.812 9.492 1.00 89.88 190 PHE A N 1
ATOM 1571 C CA . PHE A 1 190 ? 16.392 4.844 8.458 1.00 89.88 190 PHE A CA 1
ATOM 1572 C C . PHE A 1 190 ? 17.889 4.536 8.408 1.00 89.88 190 PHE A C 1
ATOM 1574 O O . PHE A 1 190 ? 18.261 3.456 7.950 1.00 89.88 190 PHE A O 1
ATOM 1581 N N . PHE A 1 191 ? 18.741 5.449 8.875 1.00 88.81 191 PHE A N 1
ATOM 1582 C CA . PHE A 1 191 ? 20.196 5.359 8.732 1.00 88.81 191 PHE A CA 1
ATOM 1583 C C . PHE A 1 191 ? 20.936 5.090 10.048 1.00 88.81 191 PHE A C 1
ATOM 1585 O O . PHE A 1 191 ? 22.163 5.035 10.070 1.00 88.81 191 PHE A O 1
ATOM 1592 N N . LYS A 1 192 ? 20.214 4.799 11.138 1.00 87.62 192 LYS A N 1
ATOM 1593 C CA . LYS A 1 192 ? 20.809 4.170 12.325 1.00 87.62 192 LYS A CA 1
ATOM 1594 C C . LYS A 1 192 ? 20.907 2.652 12.182 1.00 87.62 192 LYS A C 1
ATOM 1596 O O . LYS A 1 192 ? 20.087 2.003 11.530 1.00 87.62 192 LYS A O 1
ATOM 1601 N N . SER A 1 193 ? 21.928 2.073 12.813 1.00 80.44 193 SER A N 1
ATOM 1602 C CA . SER A 1 193 ? 22.094 0.618 12.900 1.00 80.44 193 SER A CA 1
ATOM 1603 C C . SER A 1 193 ? 20.882 -0.017 13.605 1.00 80.44 193 SER A C 1
ATOM 1605 O O . SER A 1 193 ? 20.419 0.544 14.601 1.00 80.44 193 SER A O 1
ATOM 1607 N N . PRO A 1 194 ? 20.340 -1.154 13.120 1.00 85.00 194 PRO A N 1
ATOM 1608 C CA . PRO A 1 194 ? 20.846 -1.999 12.027 1.00 85.00 194 PRO A CA 1
ATOM 1609 C C . PRO A 1 194 ? 20.317 -1.640 10.625 1.00 85.00 194 PRO A C 1
ATOM 1611 O O . PRO A 1 194 ? 20.785 -2.199 9.634 1.00 85.00 194 PRO A O 1
ATOM 1614 N N . LEU A 1 195 ? 19.348 -0.726 10.510 1.00 84.75 195 LEU A N 1
ATOM 1615 C CA . LEU A 1 195 ? 18.666 -0.427 9.241 1.00 84.75 195 LEU A CA 1
ATOM 1616 C C . LEU A 1 195 ? 19.579 0.245 8.207 1.00 84.75 195 LEU A C 1
ATOM 1618 O O . LEU A 1 195 ? 19.389 0.034 7.008 1.00 84.75 195 LEU A O 1
ATOM 1622 N N . ALA A 1 196 ? 20.607 0.967 8.658 1.00 84.19 196 ALA A N 1
ATOM 1623 C CA . ALA A 1 196 ? 21.610 1.601 7.801 1.00 84.19 196 ALA A CA 1
ATOM 1624 C C . ALA A 1 196 ? 22.189 0.650 6.733 1.00 84.19 196 ALA A C 1
ATOM 1626 O O . ALA A 1 196 ? 22.335 1.024 5.570 1.00 84.19 196 ALA A O 1
ATOM 1627 N N . TYR A 1 197 ? 22.441 -0.613 7.097 1.00 83.31 197 TYR A N 1
ATOM 1628 C CA . TYR A 1 197 ? 22.990 -1.619 6.182 1.00 83.31 197 TYR A CA 1
ATOM 1629 C C . TYR A 1 197 ? 22.042 -1.977 5.028 1.00 83.31 197 TYR A C 1
ATOM 1631 O O . TYR A 1 197 ? 22.496 -2.363 3.952 1.00 83.31 197 TYR A O 1
ATOM 1639 N N . LEU A 1 198 ? 20.727 -1.843 5.229 1.00 84.50 198 LEU A N 1
ATOM 1640 C CA . LEU A 1 198 ? 19.716 -2.152 4.216 1.00 84.50 198 LEU A CA 1
ATOM 1641 C C . LEU A 1 198 ? 19.519 -0.995 3.234 1.00 84.50 198 LEU A C 1
ATOM 1643 O O . LEU A 1 198 ? 19.386 -1.222 2.030 1.00 84.50 198 LEU A O 1
ATOM 1647 N N . PHE A 1 199 ? 19.488 0.239 3.741 1.00 83.50 199 PHE A N 1
ATOM 1648 C CA . PHE A 1 199 ? 19.180 1.430 2.943 1.00 83.50 199 PHE A CA 1
ATOM 1649 C C . PHE A 1 199 ? 20.424 2.099 2.331 1.00 83.50 199 PHE A C 1
ATOM 1651 O O . PHE A 1 199 ? 20.286 2.905 1.408 1.00 83.50 199 PHE A O 1
ATOM 1658 N N . GLY A 1 200 ? 21.629 1.710 2.757 1.00 76.69 200 GLY A N 1
ATOM 1659 C CA . GLY A 1 200 ? 22.886 2.259 2.251 1.00 76.69 200 GLY A CA 1
ATOM 1660 C C . GLY A 1 200 ? 23.229 3.621 2.872 1.00 76.69 200 GLY A C 1
ATOM 1661 O O . GLY A 1 200 ? 22.700 3.957 3.930 1.00 76.69 200 GLY A O 1
ATOM 1662 N N . PRO A 1 201 ? 24.132 4.405 2.251 1.00 73.31 201 PRO A N 1
ATOM 1663 C CA . PRO A 1 201 ? 24.588 5.677 2.811 1.00 73.31 201 PRO A CA 1
ATOM 1664 C C . PRO A 1 201 ? 23.472 6.731 2.851 1.00 73.31 201 PRO A C 1
ATOM 1666 O O . PRO A 1 201 ? 22.570 6.720 2.011 1.00 73.31 201 PRO A O 1
ATOM 1669 N N . GLU A 1 202 ? 23.579 7.690 3.778 1.00 61.22 202 GLU A N 1
ATOM 1670 C CA . GLU A 1 202 ? 22.569 8.741 4.006 1.00 61.22 202 GLU A CA 1
ATOM 1671 C C . GLU A 1 202 ? 22.308 9.620 2.774 1.00 61.22 202 GLU A C 1
ATOM 1673 O O . GLU A 1 202 ? 21.172 10.013 2.515 1.00 61.22 202 GLU A O 1
ATOM 1678 N N . ASN A 1 203 ? 23.337 9.830 1.946 1.00 63.88 203 ASN A N 1
ATOM 1679 C CA . ASN A 1 203 ? 23.257 10.549 0.665 1.00 63.88 203 ASN A CA 1
ATOM 1680 C C . ASN A 1 203 ? 22.520 9.751 -0.432 1.00 63.88 203 ASN A C 1
ATOM 1682 O O . ASN A 1 203 ? 22.489 10.144 -1.600 1.00 63.88 203 ASN A O 1
ATOM 1686 N N . GLY A 1 204 ? 21.987 8.580 -0.087 1.00 68.62 204 GLY A N 1
ATOM 1687 C CA . GLY A 1 204 ? 21.283 7.692 -0.989 1.00 68.62 204 GLY A CA 1
ATOM 1688 C C . GLY A 1 204 ? 19.939 8.248 -1.462 1.00 68.62 204 GLY A C 1
ATOM 1689 O O . GLY A 1 204 ? 19.350 9.175 -0.915 1.00 68.62 204 GLY A O 1
ATOM 1690 N N . GLN A 1 205 ? 19.379 7.598 -2.481 1.00 83.06 205 GLN A N 1
ATOM 1691 C CA . GLN A 1 205 ? 18.104 7.995 -3.090 1.00 83.06 205 GLN A CA 1
ATOM 1692 C C . GLN A 1 205 ? 16.871 7.633 -2.238 1.00 83.06 205 GLN A C 1
ATOM 1694 O O . GLN A 1 205 ? 15.744 7.760 -2.721 1.00 83.06 205 GLN A O 1
ATOM 1699 N N . TRP A 1 206 ? 17.050 7.127 -1.010 1.00 89.62 206 TRP A N 1
ATOM 1700 C CA . TRP A 1 206 ? 15.940 6.614 -0.206 1.00 89.62 206 TRP A CA 1
ATOM 1701 C C . TRP A 1 206 ? 14.956 7.705 0.179 1.00 89.62 206 TRP A C 1
ATOM 1703 O O . TRP A 1 206 ? 13.766 7.567 -0.090 1.00 89.62 206 TRP A O 1
ATOM 1713 N N . MET A 1 207 ? 15.466 8.803 0.742 1.00 88.56 207 MET A N 1
ATOM 1714 C CA . MET A 1 207 ? 14.642 9.932 1.160 1.00 88.56 207 MET A CA 1
ATOM 1715 C C . MET A 1 207 ? 13.816 10.452 -0.008 1.00 88.56 207 MET A C 1
ATOM 1717 O O . MET A 1 207 ? 12.605 10.592 0.116 1.00 88.56 207 MET A O 1
ATOM 1721 N N . TYR A 1 208 ? 14.445 10.620 -1.174 1.00 88.12 208 TYR A N 1
ATOM 1722 C CA . TYR A 1 208 ? 13.751 11.015 -2.394 1.00 88.12 208 TYR A CA 1
ATOM 1723 C C . TYR A 1 208 ? 12.620 10.044 -2.764 1.00 88.12 208 TYR A C 1
ATOM 1725 O O . TYR A 1 208 ? 11.505 10.486 -3.009 1.00 88.12 208 TYR A O 1
ATOM 1733 N N . ARG A 1 209 ? 12.880 8.729 -2.780 1.00 90.06 209 ARG A N 1
ATOM 1734 C CA . ARG A 1 209 ? 11.905 7.703 -3.200 1.00 90.06 209 ARG A CA 1
ATOM 1735 C C . ARG A 1 209 ? 10.758 7.519 -2.209 1.00 90.06 209 ARG A C 1
ATOM 1737 O O . ARG A 1 209 ? 9.624 7.350 -2.639 1.00 90.06 209 ARG A O 1
ATOM 1744 N N . TRP A 1 210 ? 11.051 7.537 -0.911 1.00 92.81 210 TRP A N 1
ATOM 1745 C CA . TRP A 1 210 ? 10.050 7.410 0.147 1.00 92.81 210 TRP A CA 1
ATOM 1746 C C . TRP A 1 210 ? 9.175 8.664 0.250 1.00 92.81 210 TRP A C 1
ATOM 1748 O O . TRP A 1 210 ? 7.962 8.559 0.410 1.00 92.81 210 TRP A O 1
ATOM 1758 N N . SER A 1 211 ? 9.783 9.845 0.097 1.00 92.12 211 SER A N 1
ATOM 1759 C CA . SER A 1 211 ? 9.117 11.148 0.200 1.00 92.12 211 SER A CA 1
ATOM 1760 C C . SER A 1 211 ? 7.944 11.304 -0.772 1.00 92.12 211 SER A C 1
ATOM 1762 O O . SER A 1 211 ? 6.957 11.945 -0.424 1.00 92.12 211 SER A O 1
ATOM 1764 N N . ILE A 1 212 ? 8.014 10.665 -1.946 1.00 92.62 212 ILE A N 1
ATOM 1765 C CA . ILE A 1 212 ? 6.955 10.701 -2.966 1.00 92.62 212 ILE A CA 1
ATOM 1766 C C . ILE A 1 212 ? 5.641 10.118 -2.426 1.00 92.62 212 ILE A C 1
ATOM 1768 O O . ILE A 1 212 ? 4.582 10.702 -2.609 1.00 92.62 212 ILE A O 1
ATOM 1772 N N . ASP A 1 213 ? 5.708 8.990 -1.721 1.00 94.12 213 ASP A N 1
ATOM 1773 C CA . ASP A 1 213 ? 4.543 8.219 -1.271 1.00 94.12 213 ASP A CA 1
ATOM 1774 C C . ASP A 1 213 ? 4.312 8.338 0.251 1.00 94.12 213 ASP A C 1
ATOM 1776 O O . ASP A 1 213 ? 3.670 7.484 0.870 1.00 94.12 213 ASP A O 1
ATOM 1780 N N . CYS A 1 214 ? 4.839 9.392 0.883 1.00 93.00 214 CYS A N 1
ATOM 1781 C CA . CYS A 1 214 ? 4.915 9.503 2.343 1.00 93.00 214 CYS A CA 1
ATOM 1782 C C . CYS A 1 214 ? 3.542 9.495 3.043 1.00 93.00 214 CYS A C 1
ATOM 1784 O O . CYS A 1 214 ? 3.415 8.951 4.140 1.00 93.00 214 CYS A O 1
ATOM 1786 N N . TYR A 1 215 ? 2.490 10.022 2.404 1.00 95.12 215 TYR A N 1
ATOM 1787 C CA . TYR A 1 215 ? 1.126 10.022 2.956 1.00 95.12 215 TYR A CA 1
ATOM 1788 C C . TYR A 1 215 ? 0.250 8.861 2.461 1.00 95.12 215 TYR A C 1
ATOM 1790 O O . TYR A 1 215 ? -0.859 8.673 2.965 1.00 95.12 215 TYR A O 1
ATOM 1798 N N . SER A 1 216 ? 0.721 8.049 1.510 1.00 95.56 216 SER A N 1
ATOM 1799 C CA . SER A 1 216 ? -0.083 7.019 0.832 1.00 95.56 216 SER A CA 1
ATOM 1800 C C . SER A 1 216 ? -0.637 5.976 1.802 1.00 95.56 216 SER A C 1
ATOM 1802 O O . SER A 1 216 ? -1.797 5.569 1.694 1.00 95.56 216 SER A O 1
ATOM 1804 N N . THR A 1 217 ? 0.172 5.582 2.787 1.00 96.19 217 THR A N 1
ATOM 1805 C CA . THR A 1 217 ? -0.204 4.637 3.847 1.00 96.19 217 THR A CA 1
ATOM 1806 C C . THR A 1 217 ? -1.328 5.188 4.716 1.00 96.19 217 THR A C 1
ATOM 1808 O O . THR A 1 217 ? -2.355 4.542 4.913 1.00 96.19 217 THR A O 1
ATOM 1811 N N . VAL A 1 218 ? -1.150 6.413 5.206 1.00 96.44 218 VAL A N 1
ATOM 1812 C CA . VAL A 1 218 ? -2.097 7.100 6.088 1.00 96.44 218 VAL A CA 1
ATOM 1813 C C . VAL A 1 218 ? -3.438 7.322 5.387 1.00 96.44 218 VAL A C 1
ATOM 1815 O O . VAL A 1 218 ? -4.487 7.091 5.987 1.00 96.44 218 VAL A O 1
ATOM 1818 N N . LEU A 1 219 ? -3.413 7.688 4.102 1.00 95.94 219 LEU A N 1
ATOM 1819 C CA . LEU A 1 219 ? -4.610 7.782 3.262 1.00 95.94 219 LEU A CA 1
ATOM 1820 C C . LEU A 1 219 ? -5.347 6.437 3.149 1.00 95.94 219 LEU A C 1
ATOM 1822 O O . LEU A 1 219 ? -6.574 6.396 3.146 1.00 95.94 219 LEU A O 1
ATOM 1826 N N . GLY A 1 220 ? -4.620 5.321 3.078 1.00 96.31 220 GLY A N 1
ATOM 1827 C CA . GLY A 1 220 ? -5.228 3.990 3.032 1.00 96.31 220 GLY A CA 1
ATOM 1828 C C . GLY A 1 220 ? -5.910 3.604 4.344 1.00 96.31 220 GLY A C 1
ATOM 1829 O O . GLY A 1 220 ? -7.023 3.075 4.331 1.00 96.31 220 GLY A O 1
ATOM 1830 N N . LEU A 1 221 ? -5.275 3.917 5.479 1.00 96.88 221 LEU A N 1
ATOM 1831 C CA . LEU A 1 221 ? -5.848 3.706 6.812 1.00 96.88 221 LEU A CA 1
ATOM 1832 C C . LEU A 1 221 ? -7.101 4.567 7.032 1.00 96.88 221 LEU A C 1
ATOM 1834 O O . LEU A 1 221 ? -8.120 4.058 7.502 1.00 96.88 221 LEU A O 1
ATOM 1838 N N . SER A 1 222 ? -7.055 5.848 6.649 1.00 96.06 222 SER A N 1
ATOM 1839 C CA . SER A 1 222 ? -8.192 6.767 6.777 1.00 96.06 222 SER A CA 1
ATOM 1840 C C . SER A 1 222 ? -9.370 6.336 5.903 1.00 96.06 222 SER A C 1
ATOM 1842 O O . SER A 1 222 ? -10.511 6.308 6.370 1.00 96.06 222 SER A O 1
ATOM 1844 N N . PHE A 1 223 ? -9.102 5.905 4.667 1.00 93.81 223 PHE A N 1
ATOM 1845 C CA . PHE A 1 223 ? -10.126 5.366 3.777 1.00 93.81 223 PHE A CA 1
ATOM 1846 C C . PHE A 1 223 ? -10.731 4.070 4.324 1.00 93.81 223 PHE A C 1
ATOM 1848 O O . PHE A 1 223 ? -11.947 3.879 4.281 1.00 93.81 223 PHE A O 1
ATOM 1855 N N . GLY A 1 224 ? -9.900 3.193 4.892 1.00 93.56 224 GLY A N 1
ATOM 1856 C CA . GLY A 1 224 ? -10.351 1.989 5.585 1.00 93.56 224 GLY A CA 1
ATOM 1857 C C . GLY A 1 224 ? -11.355 2.312 6.683 1.00 93.56 224 GLY A C 1
ATOM 1858 O O . GLY A 1 224 ? -12.444 1.733 6.713 1.00 93.56 224 GLY A O 1
ATOM 1859 N N . TYR A 1 225 ? -11.016 3.273 7.539 1.00 94.88 225 TYR A N 1
ATOM 1860 C CA . TYR A 1 225 ? -11.881 3.729 8.620 1.00 94.88 225 TYR A CA 1
ATOM 1861 C C . TYR A 1 225 ? -13.188 4.333 8.106 1.00 94.88 225 TYR A C 1
ATOM 1863 O O . TYR A 1 225 ? -14.261 3.910 8.539 1.00 94.88 225 TYR A O 1
ATOM 1871 N N . ALA A 1 226 ? -13.119 5.237 7.126 1.00 92.75 226 ALA A N 1
ATOM 1872 C CA . ALA A 1 226 ? -14.297 5.857 6.524 1.00 92.75 226 ALA A CA 1
ATOM 1873 C C . ALA A 1 226 ? -15.260 4.810 5.937 1.00 92.75 226 ALA A C 1
ATOM 1875 O O . ALA A 1 226 ? -16.464 4.857 6.190 1.00 92.75 226 ALA A O 1
ATOM 1876 N N . VAL A 1 227 ? -14.740 3.811 5.214 1.00 90.50 227 VAL A N 1
ATOM 1877 C CA . VAL A 1 227 ? -15.553 2.725 4.643 1.00 90.50 227 VAL A CA 1
ATOM 1878 C C . VAL A 1 227 ? -16.142 1.825 5.729 1.00 90.50 227 VAL A C 1
ATOM 1880 O O . VAL A 1 227 ? -17.296 1.411 5.609 1.00 90.50 227 VAL A O 1
ATOM 1883 N N . SER A 1 228 ? -15.388 1.505 6.783 1.00 90.69 228 SER A N 1
ATOM 1884 C CA . SER A 1 228 ? -15.916 0.736 7.915 1.00 90.69 228 SER A CA 1
ATOM 1885 C C . SER A 1 228 ? -17.054 1.479 8.613 1.00 90.69 228 SER A C 1
ATOM 1887 O O . SER A 1 228 ? -18.108 0.890 8.840 1.00 90.69 228 SER A O 1
ATOM 1889 N N . LYS A 1 229 ? -16.900 2.784 8.858 1.00 89.50 229 LYS A N 1
ATOM 1890 C CA . LYS A 1 229 ? -17.950 3.614 9.461 1.00 89.50 229 LYS A CA 1
ATOM 1891 C C . LYS A 1 229 ? -19.169 3.755 8.574 1.00 89.50 229 LYS A C 1
ATOM 1893 O O . LYS A 1 229 ? -20.289 3.637 9.059 1.00 89.50 229 LYS A O 1
ATOM 1898 N N . TRP A 1 230 ? -18.962 3.919 7.272 1.00 86.50 230 TRP A N 1
ATOM 1899 C CA . TRP A 1 230 ? -20.050 3.927 6.304 1.00 86.50 230 TRP A CA 1
ATOM 1900 C C . TRP A 1 230 ? -20.856 2.623 6.338 1.00 86.50 230 TRP A C 1
ATOM 1902 O O . TRP A 1 230 ? -22.084 2.656 6.302 1.00 86.50 230 TRP A O 1
ATOM 1912 N N . LYS A 1 231 ? -20.187 1.467 6.449 1.00 86.56 231 LYS A N 1
ATOM 1913 C CA . LYS A 1 231 ? -20.857 0.164 6.589 1.00 86.56 231 LYS A CA 1
ATOM 1914 C C . LYS A 1 231 ? -21.632 0.052 7.902 1.00 86.56 231 LYS A C 1
ATOM 1916 O O . LYS A 1 231 ? -22.785 -0.356 7.865 1.00 86.56 231 LYS A O 1
ATOM 1921 N N . GLU A 1 232 ? -21.034 0.448 9.026 1.00 84.38 232 GLU A N 1
ATOM 1922 C CA . GLU A 1 232 ? -21.689 0.447 10.345 1.00 84.38 232 GLU A CA 1
ATOM 1923 C C . GLU A 1 232 ? -22.911 1.382 10.386 1.00 84.38 232 GLU A C 1
ATOM 1925 O O . GLU A 1 232 ? -23.934 1.043 10.979 1.00 84.38 232 GLU A O 1
ATOM 1930 N N . PHE A 1 233 ? -22.824 2.557 9.757 1.00 83.75 233 PHE A N 1
ATOM 1931 C CA . PHE A 1 233 ? -23.938 3.498 9.622 1.00 83.75 233 PHE A CA 1
ATOM 1932 C C . PHE A 1 233 ? -25.044 2.933 8.730 1.00 83.75 233 PHE A C 1
ATOM 1934 O O . PHE A 1 233 ? -26.216 2.959 9.091 1.00 83.75 233 PHE A O 1
ATOM 1941 N N . ARG A 1 234 ? -24.674 2.361 7.579 1.00 80.56 234 ARG A N 1
ATOM 1942 C CA . ARG A 1 234 ? -25.633 1.749 6.659 1.00 80.56 234 ARG A CA 1
ATOM 1943 C C . ARG A 1 234 ? -26.372 0.574 7.296 1.00 80.56 234 ARG A C 1
ATOM 1945 O O . ARG A 1 234 ? -27.578 0.479 7.119 1.00 80.56 234 ARG A O 1
ATOM 1952 N N . GLN A 1 235 ? -25.669 -0.286 8.029 1.00 83.62 235 GLN A N 1
ATOM 1953 C CA . GLN A 1 235 ? -26.275 -1.427 8.711 1.00 83.62 235 GLN A CA 1
ATOM 1954 C C . GLN A 1 235 ? -27.246 -0.978 9.810 1.00 83.62 235 GLN A C 1
ATOM 1956 O O . GLN A 1 235 ? -28.328 -1.542 9.921 1.00 83.62 235 GLN A O 1
ATOM 1961 N N . ARG A 1 236 ? -26.902 0.069 10.577 1.00 79.88 236 ARG A N 1
ATOM 1962 C CA . ARG A 1 236 ? -27.828 0.688 11.540 1.00 79.88 236 ARG A CA 1
ATOM 1963 C C . ARG A 1 236 ? -29.085 1.214 10.853 1.00 79.88 236 ARG A C 1
ATOM 1965 O O . ARG A 1 236 ? -30.174 0.799 11.216 1.00 79.88 236 ARG A O 1
ATOM 1972 N N . ASN A 1 237 ? -28.930 1.990 9.781 1.00 77.12 237 ASN A N 1
ATOM 1973 C CA . ASN A 1 237 ? -30.072 2.500 9.020 1.00 77.12 237 ASN A CA 1
ATOM 1974 C C . ASN A 1 237 ? -30.934 1.389 8.402 1.00 77.12 237 ASN A C 1
ATOM 1976 O O . ASN A 1 237 ? -32.139 1.563 8.273 1.00 77.12 237 ASN A O 1
ATOM 1980 N N . GLU A 1 238 ? -30.340 0.281 7.947 1.00 77.81 238 GLU A N 1
ATOM 1981 C CA . GLU A 1 238 ? -31.092 -0.872 7.433 1.00 77.81 238 GLU A CA 1
ATOM 1982 C C . GLU A 1 238 ? -31.866 -1.576 8.560 1.00 77.81 238 GLU A C 1
ATOM 1984 O O . GLU A 1 238 ? -33.036 -1.890 8.366 1.00 77.81 238 GLU A O 1
ATOM 1989 N N . ASN A 1 239 ? -31.278 -1.739 9.748 1.00 76.88 239 ASN A N 1
ATOM 1990 C CA . ASN A 1 239 ? -31.973 -2.286 10.919 1.00 76.88 239 ASN A CA 1
ATOM 1991 C C . ASN A 1 239 ? -33.121 -1.377 11.386 1.00 76.88 239 ASN A C 1
ATOM 1993 O O . ASN A 1 239 ? -34.220 -1.868 11.635 1.00 76.88 239 ASN A O 1
ATOM 1997 N N . ASP A 1 240 ? -32.889 -0.063 11.446 1.00 74.38 240 ASP A N 1
ATOM 1998 C CA . ASP A 1 240 ? -33.903 0.931 11.814 1.00 74.38 240 ASP A CA 1
ATOM 1999 C C . ASP A 1 240 ? -35.032 0.968 10.777 1.00 74.38 240 ASP A C 1
ATOM 2001 O O . ASP A 1 240 ? -36.201 1.079 11.132 1.00 74.38 240 ASP A O 1
ATOM 2005 N N . LYS A 1 241 ? -34.705 0.800 9.488 1.00 70.38 241 LYS A N 1
ATOM 2006 C CA . LYS A 1 241 ? -35.704 0.642 8.425 1.00 70.38 241 LYS A CA 1
ATOM 2007 C C . LYS A 1 241 ? -36.506 -0.640 8.563 1.00 70.38 241 LYS A C 1
ATOM 2009 O O . LYS A 1 241 ? -37.704 -0.574 8.371 1.00 70.38 241 LYS A O 1
ATOM 2014 N N . ILE A 1 242 ? -35.895 -1.777 8.891 1.00 69.75 242 ILE A N 1
ATOM 2015 C CA . ILE A 1 242 ? -36.626 -3.037 9.113 1.00 69.75 242 ILE A CA 1
ATOM 2016 C C . ILE A 1 242 ? -37.553 -2.919 10.332 1.00 69.75 242 ILE A C 1
ATOM 2018 O O . ILE A 1 242 ? -38.660 -3.453 10.310 1.00 69.75 242 ILE A O 1
ATOM 2022 N N . ALA A 1 243 ? -37.124 -2.207 11.379 1.00 66.38 243 ALA A N 1
ATOM 2023 C CA . ALA A 1 243 ? -37.967 -1.897 12.530 1.00 66.38 243 ALA A CA 1
ATOM 2024 C C . ALA A 1 243 ? -39.135 -0.972 12.140 1.00 66.38 243 ALA A C 1
ATOM 2026 O O . ALA A 1 243 ? -40.275 -1.264 12.471 1.00 66.38 243 ALA A O 1
ATOM 2027 N N . LEU A 1 244 ? -38.873 0.076 11.356 1.00 64.56 244 LEU A N 1
ATOM 2028 C CA . LEU A 1 244 ? -39.886 1.036 10.909 1.00 64.56 244 LEU A CA 1
ATOM 2029 C C . LEU A 1 244 ? -40.834 0.474 9.831 1.00 64.56 244 LEU A C 1
ATOM 2031 O O . LEU A 1 244 ? -42.003 0.831 9.797 1.00 64.56 244 LEU A O 1
ATOM 2035 N N . GLU A 1 245 ? -40.357 -0.405 8.948 1.00 63.94 245 GLU A N 1
ATOM 2036 C CA . GLU A 1 245 ? -41.139 -1.065 7.886 1.00 63.94 245 GLU A CA 1
ATOM 2037 C C . GLU A 1 245 ? -42.044 -2.167 8.463 1.00 63.94 245 GLU A C 1
ATOM 2039 O O . GLU A 1 245 ? -43.070 -2.485 7.866 1.00 63.94 245 GLU A O 1
ATOM 2044 N N . LYS A 1 246 ? -41.722 -2.692 9.658 1.00 58.62 246 LYS A N 1
ATOM 2045 C CA . LYS A 1 246 ? -42.670 -3.458 10.484 1.00 58.62 246 LYS A CA 1
ATOM 2046 C C . LYS A 1 246 ? -43.826 -2.600 11.007 1.00 58.62 246 LYS A C 1
ATOM 2048 O O . LYS A 1 246 ? -44.916 -3.137 11.177 1.00 58.62 246 LYS A O 1
ATOM 2053 N N . ASP A 1 247 ? -43.605 -1.301 11.202 1.00 59.34 247 ASP A N 1
ATOM 2054 C CA . ASP A 1 247 ? -44.589 -0.393 11.799 1.00 59.34 247 ASP A CA 1
ATOM 2055 C C . ASP A 1 247 ? -45.376 0.427 10.755 1.00 59.34 247 ASP A C 1
ATOM 2057 O O . ASP A 1 247 ? -46.511 0.822 11.017 1.00 59.34 247 ASP A O 1
ATOM 2061 N N . ILE A 1 248 ? -44.825 0.695 9.561 1.00 58.75 248 ILE A N 1
ATOM 2062 C CA . ILE A 1 248 ? -45.460 1.550 8.541 1.00 58.75 248 ILE A CA 1
ATOM 2063 C C . ILE A 1 248 ? -45.180 1.022 7.125 1.00 58.75 248 ILE A C 1
ATOM 2065 O O . ILE A 1 248 ? -44.122 1.245 6.532 1.00 58.75 248 ILE A O 1
ATOM 2069 N N . ALA A 1 249 ? -46.180 0.376 6.527 1.00 59.22 249 ALA A N 1
ATOM 2070 C CA . ALA A 1 249 ? -46.165 -0.013 5.122 1.00 59.22 249 ALA A CA 1
ATOM 2071 C C . ALA A 1 249 ? -46.521 1.181 4.214 1.00 59.22 249 ALA A C 1
ATOM 2073 O O . ALA A 1 249 ? -47.663 1.294 3.778 1.00 59.22 249 ALA A O 1
ATOM 2074 N N . MET A 1 250 ? -45.573 2.069 3.871 1.00 51.00 250 MET A N 1
ATOM 2075 C CA . MET A 1 250 ? -45.753 2.897 2.664 1.00 51.00 250 MET A CA 1
ATOM 2076 C C . MET A 1 250 ? -44.491 3.534 2.049 1.00 51.00 250 MET A C 1
ATOM 2078 O O . MET A 1 250 ? -43.657 4.138 2.711 1.00 51.00 250 MET A O 1
ATOM 2082 N N . SER A 1 251 ? -44.490 3.502 0.709 1.00 48.53 251 SER A N 1
ATOM 2083 C CA . SER A 1 251 ? -43.773 4.350 -0.262 1.00 48.53 251 SER A CA 1
ATOM 2084 C C . SER A 1 251 ? -42.296 4.053 -0.582 1.00 48.53 251 SER A C 1
ATOM 2086 O O . SER A 1 251 ? -41.358 4.758 -0.212 1.00 48.53 251 SER A O 1
ATOM 2088 N N . LYS A 1 252 ? -42.098 3.061 -1.463 1.00 53.31 252 LYS A N 1
ATOM 2089 C CA . LYS A 1 252 ? -40.816 2.736 -2.126 1.00 53.31 252 LYS A CA 1
ATOM 2090 C C . LYS A 1 252 ? -40.375 3.729 -3.223 1.00 53.31 252 LYS A C 1
ATOM 2092 O O . LYS A 1 252 ? -39.282 3.564 -3.769 1.00 53.31 252 LYS A O 1
ATOM 2097 N N . ASN A 1 253 ? -41.180 4.738 -3.580 1.00 53.38 253 ASN A N 1
ATOM 2098 C CA . ASN A 1 253 ? -40.903 5.614 -4.734 1.00 53.38 253 ASN A CA 1
ATOM 2099 C C . ASN A 1 253 ? -40.401 7.027 -4.380 1.00 53.38 253 ASN A C 1
ATOM 2101 O O . ASN A 1 253 ? -39.705 7.617 -5.204 1.00 53.38 253 ASN A O 1
ATOM 2105 N N . TYR A 1 254 ? -40.630 7.537 -3.163 1.00 48.88 254 TYR A N 1
ATOM 2106 C CA . TYR A 1 254 ? -40.229 8.907 -2.786 1.00 48.88 254 TYR A CA 1
ATOM 2107 C C . TYR A 1 254 ? -38.700 9.086 -2.640 1.00 48.88 254 TYR A C 1
ATOM 2109 O O . TYR A 1 254 ? -38.144 10.133 -2.959 1.00 48.88 254 TYR A O 1
ATOM 2117 N N . TYR A 1 255 ? -37.975 8.028 -2.257 1.00 53.72 255 TYR A N 1
ATOM 2118 C CA . TYR A 1 255 ? -36.518 8.079 -2.052 1.00 53.72 255 TYR A CA 1
ATOM 2119 C C . TYR A 1 255 ? -35.676 7.863 -3.324 1.00 53.72 255 TYR A C 1
ATOM 2121 O O . TYR A 1 255 ? -34.455 8.012 -3.282 1.00 53.72 255 TYR A O 1
ATOM 2129 N N . LYS A 1 256 ? -36.276 7.505 -4.468 1.00 58.78 256 LYS A N 1
ATOM 2130 C CA . LYS A 1 256 ? -35.506 7.158 -5.679 1.00 58.78 256 LYS A CA 1
ATOM 2131 C C . LYS A 1 256 ? -34.897 8.384 -6.365 1.00 58.78 256 LYS A C 1
ATOM 2133 O O . LYS A 1 256 ? -33.724 8.336 -6.735 1.00 58.78 256 LYS A O 1
ATOM 2138 N N . VAL A 1 257 ? -35.641 9.486 -6.473 1.00 60.22 257 VAL A N 1
ATOM 2139 C CA . VAL A 1 257 ? -35.208 10.692 -7.207 1.00 60.22 257 VAL A CA 1
ATOM 2140 C C . VAL A 1 257 ? -34.006 11.392 -6.541 1.00 60.22 257 VAL A C 1
ATOM 2142 O O . VAL A 1 257 ? -33.005 11.604 -7.230 1.00 60.22 257 VAL A O 1
ATOM 2145 N N . PRO A 1 258 ? -33.982 11.635 -5.211 1.00 72.88 258 PRO A N 1
ATOM 2146 C CA . PRO A 1 258 ? -32.819 12.244 -4.553 1.00 72.88 258 PRO A CA 1
ATOM 2147 C C . PRO A 1 258 ? -31.552 11.379 -4.633 1.00 72.88 258 PRO A C 1
ATOM 2149 O O . PRO A 1 258 ? -30.443 11.892 -4.781 1.00 72.88 258 PRO A O 1
ATOM 2152 N N . THR A 1 259 ? -31.697 10.048 -4.589 1.00 72.38 259 THR A N 1
ATOM 2153 C CA . THR A 1 259 ? -30.541 9.136 -4.672 1.00 72.38 259 THR A CA 1
ATOM 2154 C C . THR A 1 259 ? -29.917 9.079 -6.064 1.00 72.38 259 THR A C 1
ATOM 2156 O O . THR A 1 259 ? -28.712 8.849 -6.172 1.00 72.38 259 THR A O 1
ATOM 2159 N N . LEU A 1 260 ? -30.700 9.292 -7.126 1.00 76.38 260 LEU A N 1
ATOM 2160 C CA . LEU A 1 260 ? -30.188 9.351 -8.494 1.00 76.38 260 LEU A CA 1
ATOM 2161 C C . LEU A 1 260 ? -29.395 10.642 -8.724 1.00 76.38 260 LEU A C 1
ATOM 2163 O O . LEU A 1 260 ? -28.263 10.576 -9.195 1.00 76.38 260 LEU A O 1
ATOM 2167 N N . ILE A 1 261 ? -29.944 11.787 -8.306 1.00 79.00 261 ILE A N 1
ATOM 2168 C CA . ILE A 1 261 ? -29.281 13.097 -8.411 1.00 79.00 261 ILE A CA 1
ATOM 2169 C C . ILE A 1 261 ? -27.951 13.081 -7.653 1.00 79.00 261 ILE A C 1
ATOM 2171 O O . ILE A 1 261 ? -26.915 13.442 -8.209 1.00 79.00 261 ILE A O 1
ATOM 2175 N N . LEU A 1 262 ? -27.947 12.575 -6.415 1.00 79.75 262 LEU A N 1
ATOM 2176 C CA . LEU A 1 262 ? -26.730 12.471 -5.613 1.00 79.75 262 LEU A CA 1
ATOM 2177 C C . LEU A 1 262 ? -25.671 11.580 -6.281 1.00 79.75 262 LEU A C 1
ATOM 2179 O O . LEU A 1 262 ? -24.493 11.929 -6.294 1.00 79.75 262 LEU A O 1
ATOM 2183 N N . LYS A 1 263 ? -26.070 10.451 -6.883 1.00 82.88 263 LYS A N 1
ATOM 2184 C CA . LYS A 1 263 ? -25.147 9.592 -7.642 1.00 82.88 263 LYS A CA 1
ATOM 2185 C C . LYS A 1 263 ? -24.558 10.324 -8.845 1.00 82.88 263 LYS A C 1
ATOM 2187 O O . LYS A 1 263 ? -23.346 10.270 -9.034 1.00 82.88 263 LYS A O 1
ATOM 2192 N N . CYS A 1 264 ? -25.381 11.016 -9.630 1.00 84.56 264 CYS A N 1
ATOM 2193 C CA . CYS A 1 264 ? -24.924 11.786 -10.786 1.00 84.56 264 CYS A CA 1
ATOM 2194 C C . CYS A 1 264 ? -23.937 12.889 -10.381 1.00 84.56 264 CYS A C 1
ATOM 2196 O O . CYS A 1 264 ? -22.888 13.010 -11.008 1.00 84.56 264 CYS A O 1
ATOM 2198 N N . LEU A 1 265 ? -24.211 13.623 -9.298 1.00 86.19 265 LEU A N 1
ATOM 2199 C CA . LEU A 1 265 ? -23.306 14.648 -8.767 1.00 86.19 265 LEU A CA 1
ATOM 2200 C C . LEU A 1 265 ? -21.965 14.060 -8.318 1.00 86.19 265 LEU A C 1
ATOM 2202 O O . LEU A 1 265 ? -20.911 14.595 -8.649 1.00 86.19 265 LEU A O 1
ATOM 2206 N N . VAL A 1 266 ? -21.984 12.930 -7.610 1.00 87.38 266 VAL A N 1
ATOM 2207 C CA . VAL A 1 266 ? -20.768 12.260 -7.124 1.00 87.38 266 VAL A CA 1
ATOM 2208 C C . VAL A 1 266 ? -19.921 11.712 -8.282 1.00 87.38 266 VAL A C 1
ATOM 2210 O O . VAL A 1 266 ? -18.693 11.833 -8.267 1.00 87.38 266 VAL A O 1
ATOM 2213 N N . ILE A 1 267 ? -20.559 11.149 -9.312 1.00 88.62 267 ILE A N 1
ATOM 2214 C CA . ILE A 1 267 ? -19.888 10.657 -10.526 1.00 88.62 267 ILE A CA 1
ATOM 2215 C C . ILE A 1 267 ? -19.318 11.823 -11.341 1.00 88.62 267 ILE A C 1
ATOM 2217 O O . ILE A 1 267 ? -18.155 11.776 -11.748 1.00 88.62 267 ILE A O 1
ATOM 2221 N N . GLY A 1 268 ? -20.111 12.878 -11.547 1.00 88.31 268 GLY A N 1
ATOM 2222 C CA . GLY A 1 268 ? -19.699 14.087 -12.257 1.00 88.31 268 GLY A CA 1
ATOM 2223 C C . GLY A 1 268 ? -18.526 14.776 -11.563 1.00 88.31 268 GLY A C 1
ATOM 2224 O O . GLY A 1 268 ? -17.500 15.024 -12.192 1.00 88.31 268 GLY A O 1
ATOM 2225 N N . GLY A 1 269 ? -18.620 14.970 -10.245 1.00 88.31 269 GLY A N 1
ATOM 2226 C CA . GLY A 1 269 ? -17.553 15.543 -9.425 1.00 88.31 269 GLY A CA 1
ATOM 2227 C C . GLY A 1 269 ? -16.270 14.709 -9.439 1.00 88.31 269 GLY A C 1
ATOM 2228 O O . GLY A 1 269 ? -15.182 15.263 -9.556 1.00 88.31 269 GLY A O 1
ATOM 2229 N N . SER A 1 270 ? -16.373 13.376 -9.405 1.00 90.75 270 SER A N 1
ATOM 2230 C CA . SER A 1 270 ? -15.199 12.491 -9.493 1.00 90.75 270 SER A CA 1
ATOM 2231 C C . SER A 1 270 ? -14.535 12.540 -10.871 1.00 90.75 270 SER A C 1
ATOM 2233 O O . SER A 1 270 ? -13.310 12.568 -10.971 1.00 90.75 270 SER A O 1
ATOM 2235 N N . SER A 1 271 ? -15.333 12.598 -11.938 1.00 89.75 271 SER A N 1
ATOM 2236 C CA . SER A 1 271 ? -14.828 12.720 -13.312 1.00 89.75 271 SER A CA 1
ATOM 2237 C C . SER A 1 271 ? -14.118 14.059 -13.524 1.00 89.75 271 SER A C 1
ATOM 2239 O O . SER A 1 271 ? -13.009 14.092 -14.054 1.00 89.75 271 SER A O 1
ATOM 2241 N N . LEU A 1 272 ? -14.712 15.151 -13.029 1.00 89.38 272 LEU A N 1
ATOM 2242 C CA . LEU A 1 272 ? -14.097 16.476 -13.040 1.00 89.38 272 LEU A CA 1
ATOM 2243 C C . LEU A 1 272 ? -12.821 16.509 -12.189 1.00 89.38 272 LEU A C 1
ATOM 2245 O O . LEU A 1 272 ? -11.820 17.063 -12.621 1.00 89.38 272 LEU A O 1
ATOM 2249 N N . GLY A 1 273 ? -12.814 15.862 -11.021 1.00 87.38 273 GLY A N 1
ATOM 2250 C CA . GLY A 1 273 ? -11.629 15.746 -10.168 1.00 87.38 273 GLY A CA 1
ATOM 2251 C C . GLY A 1 273 ? -10.457 15.041 -10.860 1.00 87.38 273 GLY A C 1
ATOM 2252 O O . GLY A 1 273 ? -9.321 15.509 -10.770 1.00 87.38 273 GLY A O 1
ATOM 2253 N N . LEU A 1 274 ? -10.719 13.961 -11.607 1.00 89.06 274 LEU A N 1
ATOM 2254 C CA . LEU A 1 274 ? -9.695 13.307 -12.432 1.00 89.06 274 LEU A CA 1
ATOM 2255 C C . LEU A 1 274 ? -9.208 14.199 -13.564 1.00 89.06 274 LEU A C 1
ATOM 2257 O O . LEU A 1 274 ? -8.002 14.267 -13.796 1.00 89.06 274 LEU A O 1
ATOM 2261 N N . LEU A 1 275 ? -10.121 14.886 -14.252 1.00 87.19 275 LEU A N 1
ATOM 2262 C CA . LEU A 1 275 ? -9.759 15.807 -15.324 1.00 87.19 275 LEU A CA 1
ATOM 2263 C C . LEU A 1 275 ? -8.858 16.927 -14.791 1.00 87.19 275 LEU A C 1
ATOM 2265 O O . LEU A 1 275 ? -7.792 17.171 -15.350 1.00 87.19 275 LEU A O 1
ATOM 2269 N N . THR A 1 276 ? -9.230 17.540 -13.667 1.00 86.81 276 THR A N 1
ATOM 2270 C CA . THR A 1 276 ? -8.431 18.567 -12.991 1.00 86.81 276 THR A CA 1
ATOM 2271 C C . THR A 1 276 ? -7.062 18.029 -12.587 1.00 86.81 276 THR A C 1
ATOM 2273 O O . THR A 1 276 ? -6.058 18.691 -12.840 1.00 86.81 276 THR A O 1
ATOM 2276 N N . PHE A 1 277 ? -6.980 16.812 -12.035 1.00 89.25 277 PHE A N 1
ATOM 2277 C CA . PHE A 1 277 ? -5.696 16.179 -11.726 1.00 89.25 277 PHE A CA 1
ATOM 2278 C C . PHE A 1 277 ? -4.824 16.014 -12.976 1.00 89.25 277 PHE A C 1
ATOM 2280 O O . PHE A 1 277 ? -3.660 16.405 -12.955 1.00 89.25 277 PHE A O 1
ATOM 2287 N N . VAL A 1 278 ? -5.373 15.481 -14.071 1.00 85.88 278 VAL A N 1
ATOM 2288 C CA . VAL A 1 278 ? -4.633 15.293 -15.328 1.00 85.88 278 VAL A CA 1
ATOM 2289 C C . VAL A 1 278 ? -4.158 16.633 -15.881 1.00 85.88 278 VAL A C 1
ATOM 2291 O O . VAL A 1 278 ? -2.994 16.753 -16.258 1.00 85.88 278 VAL A O 1
ATOM 2294 N N . VAL A 1 279 ? -5.013 17.658 -15.896 1.00 85.00 279 VAL A N 1
ATOM 2295 C CA . VAL A 1 279 ? -4.654 19.004 -16.366 1.00 85.00 279 VAL A CA 1
ATOM 2296 C C . VAL A 1 279 ? -3.551 19.613 -15.499 1.00 85.00 279 VAL A C 1
ATOM 2298 O O . VAL A 1 279 ? -2.561 20.096 -16.042 1.00 85.00 279 VAL A O 1
ATOM 2301 N N . LEU A 1 280 ? -3.657 19.553 -14.169 1.00 84.06 280 LEU A N 1
ATOM 2302 C CA . LEU A 1 280 ? -2.618 20.055 -13.262 1.00 84.06 280 LEU A CA 1
ATOM 2303 C C . LEU A 1 280 ? -1.296 19.293 -13.434 1.00 84.06 280 LEU A C 1
ATOM 2305 O O . LEU A 1 280 ? -0.242 19.909 -13.600 1.00 84.06 280 LEU A O 1
ATOM 2309 N N . ALA A 1 281 ? -1.351 17.962 -13.474 1.00 82.62 281 ALA A N 1
ATOM 2310 C CA . ALA A 1 281 ? -0.178 17.104 -13.612 1.00 82.62 281 ALA A CA 1
ATOM 2311 C C . ALA A 1 281 ? 0.497 17.219 -14.995 1.00 82.62 281 ALA A C 1
ATOM 2313 O O . ALA A 1 281 ? 1.686 16.961 -15.137 1.00 82.62 281 ALA A O 1
ATOM 2314 N N . THR A 1 282 ? -0.222 17.615 -16.042 1.00 77.62 282 THR A N 1
ATOM 2315 C CA . THR A 1 282 ? 0.358 17.761 -17.392 1.00 77.62 282 THR A CA 1
ATOM 2316 C C . THR A 1 282 ? 0.757 19.199 -17.717 1.00 77.62 282 THR A C 1
ATOM 2318 O O . THR A 1 282 ? 1.786 19.414 -18.354 1.00 77.62 282 THR A O 1
ATOM 2321 N N . ARG A 1 283 ? -0.017 20.205 -17.282 1.00 76.94 283 ARG A N 1
ATOM 2322 C CA . ARG A 1 283 ? 0.226 21.615 -17.631 1.00 76.94 283 ARG A CA 1
ATOM 2323 C C . ARG A 1 283 ? 1.119 22.352 -16.641 1.00 76.94 283 ARG A C 1
ATOM 2325 O O . ARG A 1 283 ? 1.934 23.163 -17.077 1.00 76.94 283 ARG A O 1
ATOM 2332 N N . HIS A 1 284 ? 0.967 22.107 -15.338 1.00 72.88 284 HIS A N 1
ATOM 2333 C CA . HIS A 1 284 ? 1.711 22.834 -14.300 1.00 72.88 284 HIS A CA 1
ATOM 2334 C C . HIS A 1 284 ? 3.060 22.191 -13.976 1.00 72.88 284 HIS A C 1
ATOM 2336 O O . HIS A 1 284 ? 4.033 22.885 -13.673 1.00 72.88 284 HIS A O 1
ATOM 2342 N N . THR A 1 285 ? 3.166 20.870 -14.093 1.00 77.56 285 THR A N 1
ATOM 2343 C CA . THR A 1 285 ? 4.425 20.166 -13.860 1.00 77.56 285 THR A CA 1
ATOM 2344 C C . THR A 1 285 ? 5.099 19.847 -15.185 1.00 77.56 285 THR A C 1
ATOM 2346 O O . THR A 1 285 ? 4.799 18.845 -15.815 1.00 77.56 285 THR A O 1
ATOM 2349 N N . ARG A 1 286 ? 6.023 20.721 -15.610 1.00 78.75 286 ARG A N 1
ATOM 2350 C CA . ARG A 1 286 ? 6.874 20.525 -16.805 1.00 78.75 286 ARG A CA 1
ATOM 2351 C C . ARG A 1 286 ? 8.193 19.791 -16.521 1.00 78.75 286 ARG A C 1
ATOM 2353 O O . ARG A 1 286 ? 8.991 19.589 -17.424 1.00 78.75 286 ARG A O 1
ATOM 2360 N N . SER A 1 287 ? 8.450 19.432 -15.263 1.00 85.50 287 SER A N 1
ATOM 2361 C CA . SER A 1 287 ? 9.682 18.771 -14.820 1.00 85.50 287 SER A CA 1
ATOM 2362 C C . SER A 1 287 ? 9.361 17.701 -13.783 1.00 85.50 287 SER A C 1
ATOM 2364 O O . SER A 1 287 ? 8.496 17.917 -12.928 1.00 85.50 287 SER A O 1
ATOM 2366 N N . HIS A 1 288 ? 10.098 16.585 -13.817 1.00 85.56 288 HIS A N 1
ATOM 2367 C CA . HIS A 1 288 ? 9.993 15.497 -12.840 1.00 85.56 288 HIS A CA 1
ATOM 2368 C C . HIS A 1 288 ? 10.120 15.987 -11.405 1.00 85.56 288 HIS A C 1
ATOM 2370 O O . HIS A 1 288 ? 9.344 15.561 -10.561 1.00 85.56 288 HIS A O 1
ATOM 2376 N N . ARG A 1 289 ? 11.043 16.917 -11.131 1.00 86.12 289 ARG A N 1
ATOM 2377 C CA . ARG A 1 289 ? 11.262 17.439 -9.775 1.00 86.12 289 ARG A CA 1
ATOM 2378 C C . ARG A 1 289 ? 10.019 18.153 -9.244 1.00 86.12 289 ARG A C 1
ATOM 2380 O O . ARG A 1 289 ? 9.510 17.783 -8.196 1.00 86.12 289 ARG A O 1
ATOM 2387 N N . LYS A 1 290 ? 9.467 19.080 -10.038 1.00 88.44 290 LYS A N 1
ATOM 2388 C CA . LYS A 1 290 ? 8.244 19.819 -9.684 1.00 88.44 290 LYS A CA 1
ATOM 2389 C C . LYS A 1 290 ? 7.056 18.886 -9.441 1.00 88.44 290 LYS A C 1
ATOM 2391 O O . LYS A 1 290 ? 6.281 19.122 -8.522 1.00 88.44 290 LYS A O 1
ATOM 2396 N N . TYR A 1 291 ? 6.903 17.838 -10.256 1.00 88.81 291 TYR A N 1
ATOM 2397 C CA . TYR A 1 291 ? 5.844 16.852 -10.036 1.00 88.81 291 TYR A CA 1
ATOM 2398 C C . TYR A 1 291 ? 6.069 16.044 -8.763 1.00 88.81 291 TYR A C 1
ATOM 2400 O O . TYR A 1 291 ? 5.142 15.905 -7.974 1.00 88.81 291 TYR A O 1
ATOM 2408 N N . THR A 1 292 ? 7.282 15.536 -8.543 1.00 89.38 292 THR A N 1
ATOM 2409 C CA . THR A 1 292 ? 7.595 14.738 -7.356 1.00 89.38 292 THR A CA 1
ATOM 2410 C C . THR A 1 292 ? 7.346 15.511 -6.060 1.00 89.38 292 THR A C 1
ATOM 2412 O O . THR A 1 292 ? 6.842 14.922 -5.111 1.00 89.38 292 THR A O 1
ATOM 2415 N N . ASP A 1 293 ? 7.613 16.817 -6.036 1.00 88.62 293 ASP A N 1
ATOM 2416 C CA . ASP A 1 293 ? 7.358 17.661 -4.862 1.00 88.62 293 ASP A CA 1
ATOM 2417 C C . ASP A 1 293 ? 5.849 17.874 -4.603 1.00 88.62 293 ASP A C 1
ATOM 2419 O O . ASP A 1 293 ? 5.412 17.964 -3.456 1.00 88.62 293 ASP A O 1
ATOM 2423 N N . LEU A 1 294 ? 5.033 17.928 -5.663 1.00 89.94 294 LEU A N 1
ATOM 2424 C CA . LEU A 1 294 ? 3.578 18.124 -5.579 1.00 89.94 294 LEU A CA 1
ATOM 2425 C C . LEU A 1 294 ? 2.791 16.819 -5.394 1.00 89.94 294 LEU A C 1
ATOM 2427 O O . LEU A 1 294 ? 1.679 16.831 -4.861 1.00 89.94 294 LEU A O 1
ATOM 2431 N N . HIS A 1 295 ? 3.343 15.694 -5.841 1.00 91.81 295 HIS A N 1
ATOM 2432 C CA . HIS A 1 295 ? 2.673 14.400 -5.861 1.00 91.81 295 HIS A CA 1
ATOM 2433 C C . HIS A 1 295 ? 2.120 13.959 -4.489 1.00 91.81 295 HIS A C 1
ATOM 2435 O O . HIS A 1 295 ? 0.934 13.617 -4.460 1.00 91.81 295 HIS A O 1
ATOM 2441 N N . PRO A 1 296 ? 2.866 14.060 -3.362 1.00 92.50 296 PRO A N 1
ATOM 2442 C CA . PRO A 1 296 ? 2.364 13.705 -2.030 1.00 92.50 296 PRO A CA 1
ATOM 2443 C C . PRO A 1 296 ? 1.037 14.379 -1.661 1.00 92.50 296 PRO A C 1
ATOM 2445 O O . PRO A 1 296 ? 0.224 13.828 -0.921 1.00 92.50 296 PRO A O 1
ATOM 2448 N N . TYR A 1 297 ? 0.808 15.586 -2.173 1.00 90.38 297 TYR A N 1
ATOM 2449 C CA . TYR A 1 297 ? -0.376 16.382 -1.866 1.00 90.38 297 TYR A CA 1
ATOM 2450 C C . TYR A 1 297 ? -1.511 16.138 -2.865 1.00 90.38 297 TYR A C 1
ATOM 2452 O O . TYR A 1 297 ? -2.680 16.119 -2.485 1.00 90.38 297 TYR A O 1
ATOM 2460 N N . LEU A 1 298 ? -1.177 15.917 -4.139 1.00 89.56 298 LEU A N 1
ATOM 2461 C CA . LEU A 1 298 ? -2.156 15.769 -5.220 1.00 89.56 298 LEU A CA 1
ATOM 2462 C C . LEU A 1 298 ? -2.711 14.350 -5.365 1.00 89.56 298 LEU A C 1
ATOM 2464 O O . LEU A 1 298 ? -3.812 14.182 -5.884 1.00 89.56 298 LEU A O 1
ATOM 2468 N N . MET A 1 299 ? -1.973 13.325 -4.937 1.00 89.12 299 MET A N 1
ATOM 2469 C CA . MET A 1 299 ? -2.283 11.921 -5.230 1.00 89.12 299 MET A CA 1
ATOM 2470 C C . MET A 1 299 ? -3.602 11.405 -4.632 1.00 89.12 299 MET A C 1
ATOM 2472 O O . MET A 1 299 ? -4.172 10.448 -5.149 1.00 89.12 299 MET A O 1
ATOM 2476 N N . SER A 1 300 ? -4.130 12.034 -3.579 1.00 89.62 300 SER A N 1
ATOM 2477 C CA . SER A 1 300 ? -5.388 11.624 -2.938 1.00 89.62 300 SER A CA 1
ATOM 2478 C C . SER A 1 300 ? -6.603 11.802 -3.859 1.00 89.62 300 SER A C 1
ATOM 2480 O O . SER A 1 300 ? -7.457 10.916 -3.935 1.00 89.62 300 SER A O 1
ATOM 2482 N N . ALA A 1 301 ? -6.653 12.907 -4.607 1.00 89.56 301 ALA A N 1
ATOM 2483 C CA . ALA A 1 301 ? -7.758 13.256 -5.495 1.00 89.56 301 ALA A CA 1
ATOM 2484 C C . ALA A 1 301 ? -8.031 12.200 -6.590 1.00 89.56 301 ALA A C 1
ATOM 2486 O O . ALA A 1 301 ? -9.154 11.688 -6.643 1.00 89.56 301 ALA A O 1
ATOM 2487 N N . PRO A 1 302 ? -7.053 11.798 -7.431 1.00 91.69 302 PRO A N 1
ATOM 2488 C CA . PRO A 1 302 ? -7.285 10.784 -8.458 1.00 91.69 302 PRO A CA 1
ATOM 2489 C C . PRO A 1 302 ? -7.599 9.401 -7.873 1.00 91.69 302 PRO A C 1
ATOM 2491 O O . PRO A 1 302 ? -8.380 8.658 -8.467 1.00 91.69 302 PRO A O 1
ATOM 2494 N N . ILE A 1 303 ? -7.044 9.046 -6.707 1.00 91.88 303 ILE A N 1
ATOM 2495 C CA . ILE A 1 303 ? -7.337 7.765 -6.045 1.00 91.88 303 ILE A CA 1
ATOM 2496 C C . ILE A 1 303 ? -8.807 7.711 -5.623 1.00 91.88 303 ILE A C 1
ATOM 2498 O O . ILE A 1 303 ? -9.509 6.758 -5.966 1.00 91.88 303 ILE A O 1
ATOM 2502 N N . ILE A 1 304 ? -9.290 8.739 -4.918 1.00 89.25 304 ILE A N 1
ATOM 2503 C CA . ILE A 1 304 ? -10.686 8.818 -4.465 1.00 89.25 304 ILE A CA 1
ATOM 2504 C C . ILE A 1 304 ? -11.626 8.815 -5.669 1.00 89.25 304 ILE A C 1
ATOM 2506 O O . ILE A 1 304 ? -12.583 8.041 -5.697 1.00 89.25 304 ILE A O 1
ATOM 2510 N N . ALA A 1 305 ? -11.324 9.612 -6.691 1.00 91.62 305 ALA A N 1
ATOM 2511 C CA . ALA A 1 305 ? -12.146 9.688 -7.886 1.00 91.62 305 ALA A CA 1
ATOM 2512 C C . ALA A 1 305 ? -12.246 8.341 -8.622 1.00 91.62 305 ALA A C 1
ATOM 2514 O O . ALA A 1 305 ? -13.347 7.911 -8.963 1.00 91.62 305 ALA A O 1
ATOM 2515 N N . ILE A 1 306 ? -11.133 7.618 -8.802 1.00 90.75 306 ILE A N 1
ATOM 2516 C CA . ILE A 1 306 ? -11.148 6.283 -9.424 1.00 90.75 306 ILE A CA 1
ATOM 2517 C C . ILE A 1 306 ? -11.947 5.290 -8.580 1.00 90.75 306 ILE A C 1
ATOM 2519 O O . ILE A 1 306 ? -12.720 4.505 -9.130 1.00 90.75 306 ILE A O 1
ATOM 2523 N N . LEU A 1 307 ? -11.812 5.325 -7.252 1.00 88.69 307 LEU A N 1
ATOM 2524 C CA . LEU A 1 307 ? -12.574 4.448 -6.364 1.00 88.69 307 LEU A CA 1
ATOM 2525 C C . LEU A 1 307 ? -14.077 4.722 -6.450 1.00 88.69 307 LEU A C 1
ATOM 2527 O O . LEU A 1 307 ? -14.860 3.774 -6.520 1.00 88.69 307 LEU A O 1
ATOM 2531 N N . VAL A 1 308 ? -14.486 5.988 -6.480 1.00 88.56 308 VAL A N 1
ATOM 2532 C CA . VAL A 1 308 ? -15.893 6.374 -6.626 1.00 88.56 308 VAL A CA 1
ATOM 2533 C C . VAL A 1 308 ? -16.434 5.938 -7.985 1.00 88.56 308 VAL A C 1
ATOM 2535 O O . VAL A 1 308 ? -17.455 5.253 -8.041 1.00 88.56 308 VAL A O 1
ATOM 2538 N N . LEU A 1 309 ? -15.727 6.243 -9.076 1.00 89.75 309 LEU A N 1
ATOM 2539 C CA . LEU A 1 309 ? -16.140 5.858 -10.427 1.00 89.75 309 LEU A CA 1
ATOM 2540 C C . LEU A 1 309 ? -16.239 4.340 -10.583 1.00 89.75 309 LEU A C 1
ATOM 2542 O O . LEU A 1 309 ? -17.228 3.839 -11.116 1.00 89.75 309 LEU A O 1
ATOM 2546 N N . ARG A 1 310 ? -15.285 3.585 -10.032 1.00 87.81 310 ARG A N 1
ATOM 2547 C CA . ARG A 1 310 ? -15.292 2.115 -10.064 1.00 87.81 310 ARG A CA 1
ATOM 2548 C C . ARG A 1 310 ? -16.458 1.504 -9.281 1.00 87.81 310 ARG A C 1
ATOM 2550 O O . ARG A 1 310 ? -16.887 0.400 -9.598 1.00 87.81 310 ARG A O 1
ATOM 2557 N N . ASN A 1 311 ? -16.978 2.202 -8.272 1.00 86.56 311 ASN A N 1
ATOM 2558 C CA . ASN A 1 311 ? -18.122 1.756 -7.469 1.00 86.56 311 ASN A CA 1
ATOM 2559 C C . ASN A 1 311 ? -19.451 2.426 -7.866 1.00 86.56 311 ASN A C 1
ATOM 2561 O O . ASN A 1 311 ? -20.466 2.193 -7.210 1.00 86.56 311 ASN A O 1
ATOM 2565 N N . SER A 1 312 ? -19.461 3.239 -8.926 1.00 86.00 312 SER A N 1
ATOM 2566 C CA . SER A 1 312 ? -20.632 4.018 -9.345 1.00 86.00 312 SER A CA 1
ATOM 2567 C C . SER A 1 312 ? -21.752 3.171 -9.955 1.00 86.00 312 SER A C 1
ATOM 2569 O O . SER A 1 312 ? -22.932 3.457 -9.747 1.00 86.00 312 SER A O 1
ATOM 2571 N N . SER A 1 313 ? -21.393 2.110 -10.683 1.00 83.69 313 SER A N 1
ATOM 2572 C CA . SER A 1 313 ? -22.326 1.228 -11.381 1.00 83.69 313 SER A CA 1
ATOM 2573 C C . SER A 1 313 ? -22.103 -0.236 -11.003 1.00 83.69 313 SER A C 1
ATOM 2575 O O . SER A 1 313 ? -21.011 -0.648 -10.604 1.00 83.69 313 SER A O 1
ATOM 2577 N N . ASN A 1 314 ? -23.148 -1.055 -11.153 1.00 83.56 314 ASN A N 1
ATOM 2578 C CA . ASN A 1 314 ? -23.030 -2.500 -10.953 1.00 83.56 314 ASN A CA 1
ATOM 2579 C C . ASN A 1 314 ? -22.072 -3.135 -11.967 1.00 83.56 314 ASN A C 1
ATOM 2581 O O . ASN A 1 314 ? -21.352 -4.059 -11.612 1.00 83.56 314 ASN A O 1
ATOM 2585 N N . ILE A 1 315 ? -22.017 -2.612 -13.194 1.00 85.62 315 ILE A N 1
ATOM 2586 C CA . ILE A 1 315 ? -21.135 -3.120 -14.249 1.00 85.62 315 ILE A CA 1
ATOM 2587 C C . ILE A 1 315 ? -19.669 -2.927 -13.831 1.00 85.62 315 ILE A C 1
ATOM 2589 O O . ILE A 1 315 ? -18.925 -3.899 -13.715 1.00 85.62 315 ILE A O 1
ATOM 2593 N N . PHE A 1 316 ? -19.258 -1.701 -13.496 1.00 81.81 316 PHE A N 1
ATOM 2594 C CA . PHE A 1 316 ? -17.863 -1.422 -13.126 1.00 81.81 316 PHE A CA 1
ATOM 2595 C C . PHE A 1 316 ? -17.422 -2.102 -11.824 1.00 81.81 316 PHE A C 1
ATOM 2597 O O . PHE A 1 316 ? -16.235 -2.377 -11.633 1.00 81.81 316 PHE A O 1
ATOM 2604 N N . ARG A 1 317 ? -18.370 -2.410 -10.933 1.00 86.31 317 ARG A N 1
ATOM 2605 C CA . ARG A 1 317 ? -18.091 -3.125 -9.685 1.00 86.31 317 ARG A CA 1
ATOM 2606 C C . ARG A 1 317 ? -17.948 -4.635 -9.880 1.00 86.31 317 ARG A C 1
ATOM 2608 O O . ARG A 1 317 ? -17.105 -5.238 -9.216 1.00 86.31 317 ARG A O 1
ATOM 2615 N N . SER A 1 318 ? -18.778 -5.234 -10.733 1.00 87.50 318 SER A N 1
ATOM 2616 C CA . SER A 1 318 ? -18.905 -6.692 -10.849 1.00 87.50 318 SER A CA 1
ATOM 2617 C C . SER A 1 318 ? -17.954 -7.308 -11.872 1.00 87.50 318 SER A C 1
ATOM 2619 O O . SER A 1 318 ? -17.523 -8.444 -11.685 1.00 87.50 318 SER A O 1
ATOM 2621 N N . TYR A 1 319 ? -17.597 -6.579 -12.932 1.00 88.75 319 TYR A N 1
ATOM 2622 C CA . TYR A 1 319 ? -16.700 -7.094 -13.962 1.00 88.75 319 TYR A CA 1
ATOM 2623 C C . TYR A 1 319 ? -15.234 -6.822 -13.616 1.00 88.75 319 TYR A C 1
ATOM 2625 O O . TYR A 1 319 ? -14.829 -5.699 -13.322 1.00 88.75 319 TYR A O 1
ATOM 2633 N N . TYR A 1 320 ? -14.418 -7.871 -13.678 1.00 89.81 320 TYR A N 1
ATOM 2634 C CA . TYR A 1 320 ? -12.968 -7.790 -13.564 1.00 89.81 320 TYR A CA 1
ATOM 2635 C C . TYR A 1 320 ? -12.314 -8.813 -14.494 1.00 89.81 320 TYR A C 1
ATOM 2637 O O . TYR A 1 320 ? -12.884 -9.857 -14.807 1.00 89.81 320 TYR A O 1
ATOM 2645 N N . SER A 1 321 ? -11.092 -8.523 -14.935 1.00 92.62 321 SER A N 1
ATOM 2646 C CA . SER A 1 321 ? -10.331 -9.444 -15.777 1.00 92.62 321 SER A CA 1
ATOM 2647 C C . SER A 1 321 ? -9.634 -10.504 -14.926 1.00 92.62 321 SER A C 1
ATOM 2649 O O . SER A 1 321 ? -8.781 -10.177 -14.097 1.00 92.62 321 SER A O 1
ATOM 2651 N N . LYS A 1 322 ? -9.952 -11.782 -15.171 1.00 93.56 322 LYS A N 1
ATOM 2652 C CA . LYS A 1 322 ? -9.263 -12.925 -14.544 1.00 93.56 322 LYS A CA 1
ATOM 2653 C C . LYS A 1 322 ? -7.765 -12.929 -14.858 1.00 93.56 322 LYS A C 1
ATOM 2655 O O . LYS A 1 322 ? -6.965 -13.234 -13.979 1.00 93.56 322 LYS A O 1
ATOM 2660 N N . PHE A 1 323 ? -7.389 -12.521 -16.072 1.00 93.06 323 PHE A N 1
ATOM 2661 C CA . PHE A 1 323 ? -5.989 -12.396 -16.474 1.00 93.06 323 PHE A CA 1
ATOM 2662 C C . PHE A 1 323 ? -5.244 -11.394 -15.587 1.00 93.06 323 PHE A C 1
ATOM 2664 O O . PHE A 1 323 ? -4.227 -11.735 -14.993 1.00 93.06 323 PHE A O 1
ATOM 2671 N N . PHE A 1 324 ? -5.774 -10.179 -15.413 1.00 91.75 324 PHE A N 1
ATOM 2672 C CA . PHE A 1 324 ? -5.112 -9.178 -14.569 1.00 91.75 324 PHE A CA 1
ATOM 2673 C C . PHE A 1 324 ? -5.121 -9.538 -13.080 1.00 91.75 324 PHE A C 1
ATOM 2675 O O . PHE A 1 324 ? -4.204 -9.135 -12.365 1.00 91.75 324 PHE A O 1
ATOM 2682 N N . VAL A 1 325 ? -6.101 -10.318 -12.611 1.00 92.19 325 VAL A N 1
ATOM 2683 C CA . VAL A 1 325 ? -6.066 -10.898 -11.259 1.00 92.19 325 VAL A CA 1
ATOM 2684 C C . VAL A 1 325 ? -4.901 -11.872 -11.122 1.00 92.19 325 VAL A C 1
ATOM 2686 O O . VAL A 1 325 ? -4.129 -11.744 -10.176 1.00 92.19 325 VAL A O 1
ATOM 2689 N N . TRP A 1 326 ? -4.729 -12.791 -12.074 1.00 93.88 326 TRP A N 1
ATOM 2690 C CA . TRP A 1 326 ? -3.612 -13.736 -12.077 1.00 93.88 326 TRP A CA 1
ATOM 2691 C C . TRP A 1 326 ? -2.253 -13.023 -12.122 1.00 93.88 326 TRP A C 1
ATOM 2693 O O . TRP A 1 326 ? -1.400 -13.277 -11.275 1.00 93.88 326 TRP A O 1
ATOM 2703 N N . VAL A 1 327 ? -2.079 -12.039 -13.012 1.00 94.00 327 VAL A N 1
ATOM 2704 C CA . VAL A 1 327 ? -0.860 -11.207 -13.056 1.00 94.00 327 VAL A CA 1
ATOM 2705 C C . VAL A 1 327 ? -0.624 -10.478 -11.727 1.00 94.00 327 VAL A C 1
ATOM 2707 O O . VAL A 1 327 ? 0.511 -10.331 -11.283 1.00 94.00 327 VAL A O 1
ATOM 2710 N N . GLY A 1 328 ? -1.693 -10.028 -11.067 1.00 90.19 328 GLY A N 1
ATOM 2711 C CA . GLY A 1 328 ? -1.621 -9.397 -9.752 1.00 90.19 328 GLY A CA 1
ATOM 2712 C C . GLY A 1 328 ? -1.173 -10.339 -8.629 1.00 90.19 328 GLY A C 1
ATOM 2713 O O . GLY A 1 328 ? -0.572 -9.869 -7.666 1.00 90.19 328 GLY A O 1
ATOM 2714 N N . GLN A 1 329 ? -1.425 -11.647 -8.738 1.00 91.44 329 GLN A N 1
ATOM 2715 C CA . GLN A 1 329 ? -0.991 -12.633 -7.740 1.00 91.44 329 GLN A CA 1
ATOM 2716 C C . GLN A 1 329 ? 0.530 -12.821 -7.749 1.00 91.44 329 GLN A C 1
ATOM 2718 O O . GLN A 1 329 ? 1.128 -12.879 -6.678 1.00 91.44 329 GLN A O 1
ATOM 2723 N N . ILE A 1 330 ? 1.142 -12.817 -8.937 1.00 93.69 330 ILE A N 1
ATOM 2724 C CA . ILE A 1 330 ? 2.593 -12.972 -9.160 1.00 93.69 330 ILE A CA 1
ATOM 2725 C C . ILE A 1 330 ? 3.332 -11.623 -9.284 1.00 93.69 330 ILE A C 1
ATOM 2727 O O . ILE A 1 330 ? 4.408 -11.519 -9.873 1.00 93.69 330 ILE A O 1
ATOM 2731 N N . ALA A 1 331 ? 2.716 -10.548 -8.785 1.00 91.69 331 ALA A N 1
ATOM 2732 C CA . ALA A 1 331 ? 3.169 -9.174 -8.979 1.00 91.69 331 ALA A CA 1
ATOM 2733 C C . ALA A 1 331 ? 4.582 -8.900 -8.443 1.00 91.69 331 ALA A C 1
ATOM 2735 O O . ALA A 1 331 ? 5.351 -8.176 -9.075 1.00 91.69 331 ALA A O 1
ATOM 2736 N N . LEU A 1 332 ? 4.907 -9.453 -7.271 1.00 90.69 332 LEU A N 1
ATOM 2737 C CA . LEU A 1 332 ? 6.205 -9.257 -6.627 1.00 90.69 332 LEU A CA 1
ATOM 2738 C C . LEU A 1 332 ? 7.311 -9.905 -7.464 1.00 90.69 332 LEU A C 1
ATOM 2740 O O . LEU A 1 332 ? 8.335 -9.283 -7.735 1.00 90.69 332 LEU A O 1
ATOM 2744 N N . GLU A 1 333 ? 7.073 -11.134 -7.912 1.00 94.38 333 GLU A N 1
ATOM 2745 C CA . GLU A 1 333 ? 7.979 -11.906 -8.750 1.00 94.38 333 GLU A CA 1
ATOM 2746 C C . GLU A 1 333 ? 8.209 -11.196 -10.084 1.00 94.38 333 GLU A C 1
ATOM 2748 O O . GLU A 1 333 ? 9.359 -11.009 -10.475 1.00 94.38 333 GLU A O 1
ATOM 2753 N N . LEU A 1 334 ? 7.144 -10.724 -10.742 1.00 93.75 334 LEU A N 1
ATOM 2754 C CA . LEU A 1 334 ? 7.250 -9.944 -11.978 1.00 93.75 334 LEU A CA 1
ATOM 2755 C C . LEU A 1 334 ? 8.077 -8.668 -11.770 1.00 93.75 334 LEU A C 1
ATOM 2757 O O . LEU A 1 334 ? 8.958 -8.363 -12.570 1.00 93.75 334 LEU A O 1
ATOM 2761 N N . PHE A 1 335 ? 7.837 -7.929 -10.686 1.00 90.62 335 PHE A N 1
ATOM 2762 C CA . PHE A 1 335 ? 8.558 -6.684 -10.428 1.00 90.62 335 PHE A CA 1
ATOM 2763 C C . PHE A 1 335 ? 10.050 -6.908 -10.155 1.00 90.62 335 PHE A C 1
ATOM 2765 O O . PHE A 1 335 ? 10.893 -6.134 -10.603 1.00 90.62 335 PHE A O 1
ATOM 2772 N N . VAL A 1 336 ? 10.394 -7.932 -9.381 1.00 91.81 336 VAL A N 1
ATOM 2773 C CA . VAL A 1 336 ? 11.772 -8.137 -8.926 1.00 91.81 336 VAL A CA 1
ATOM 2774 C C . VAL A 1 336 ? 12.606 -8.844 -9.996 1.00 91.81 336 VAL A C 1
ATOM 2776 O O . VAL A 1 336 ? 13.758 -8.473 -10.231 1.00 91.81 336 VAL A O 1
ATOM 2779 N N . LEU A 1 337 ? 12.031 -9.841 -10.672 1.00 92.50 337 LEU A N 1
ATOM 2780 C CA . LEU A 1 337 ? 12.753 -10.693 -11.616 1.00 92.50 337 LEU A CA 1
ATOM 2781 C C . LEU A 1 337 ? 12.898 -10.077 -13.010 1.00 92.50 337 LEU A C 1
ATOM 2783 O O . LEU A 1 337 ? 13.758 -10.528 -13.768 1.00 92.50 337 LEU A O 1
ATOM 2787 N N . GLN A 1 338 ? 12.129 -9.032 -13.345 1.00 91.62 338 GLN A N 1
ATOM 2788 C CA . GLN A 1 338 ? 12.259 -8.342 -14.636 1.00 91.62 338 GLN A CA 1
ATOM 2789 C C . GLN A 1 338 ? 13.702 -7.890 -14.914 1.00 91.62 338 GLN A C 1
ATOM 2791 O O . GLN A 1 338 ? 14.153 -7.966 -16.050 1.00 91.62 338 GLN A O 1
ATOM 2796 N N . TYR A 1 339 ? 14.442 -7.481 -13.874 1.00 86.56 339 TYR A N 1
ATOM 2797 C CA . TYR A 1 339 ? 15.818 -6.982 -13.983 1.00 86.56 339 TYR A CA 1
ATOM 2798 C C . TYR A 1 339 ? 16.873 -8.078 -14.169 1.00 86.56 339 TYR A C 1
ATOM 2800 O O . TYR A 1 339 ? 18.046 -7.751 -14.339 1.00 86.56 339 TYR A O 1
ATOM 2808 N N . HIS A 1 340 ? 16.484 -9.348 -14.049 1.00 88.06 340 HIS A N 1
ATOM 2809 C CA . HIS A 1 340 ? 17.399 -10.491 -14.110 1.00 88.06 340 HIS A CA 1
ATOM 2810 C C . HIS A 1 340 ? 17.102 -11.421 -15.274 1.00 88.06 340 HIS A C 1
ATOM 2812 O O . HIS A 1 340 ? 18.029 -11.976 -15.846 1.00 88.06 340 HIS A O 1
ATOM 2818 N N . MET A 1 341 ? 15.821 -11.612 -15.602 1.00 88.19 341 MET A N 1
ATOM 2819 C CA . MET A 1 341 ? 15.400 -12.600 -16.599 1.00 88.19 341 MET A CA 1
ATOM 2820 C C . MET A 1 341 ? 14.805 -11.994 -17.869 1.00 88.19 341 MET A C 1
ATOM 2822 O O . MET A 1 341 ? 14.824 -12.655 -18.902 1.00 88.19 341 MET A O 1
ATOM 2826 N N . TRP A 1 342 ? 14.233 -10.787 -17.804 1.00 90.06 342 TRP A N 1
ATOM 2827 C CA . TRP A 1 342 ? 13.435 -10.252 -18.913 1.00 90.06 342 TRP A CA 1
ATOM 2828 C C . TRP A 1 342 ? 14.125 -9.102 -19.643 1.00 90.06 342 TRP A C 1
ATOM 2830 O O . TRP A 1 342 ? 14.329 -9.182 -20.851 1.00 90.06 342 TRP A O 1
ATOM 2840 N N . ILE A 1 343 ? 14.506 -8.052 -18.913 1.00 87.94 343 ILE A N 1
ATOM 2841 C CA . ILE A 1 343 ? 15.120 -6.852 -19.481 1.00 87.94 343 ILE A CA 1
ATOM 2842 C C . ILE A 1 343 ? 16.635 -7.045 -19.543 1.00 87.94 343 ILE A C 1
ATOM 2844 O O . ILE A 1 343 ? 17.278 -7.286 -18.520 1.00 87.94 343 ILE A O 1
ATOM 2848 N N . THR A 1 344 ? 17.206 -6.881 -20.734 1.00 79.38 344 THR A N 1
ATOM 2849 C CA . THR A 1 344 ? 18.650 -6.921 -20.988 1.00 79.38 344 THR A CA 1
ATOM 2850 C C . THR A 1 344 ? 19.175 -5.557 -21.453 1.00 79.38 344 THR A C 1
ATOM 2852 O O . THR A 1 344 ? 18.437 -4.732 -21.995 1.00 79.38 344 THR A O 1
ATOM 2855 N N . GLY A 1 345 ? 20.473 -5.320 -21.231 1.00 69.06 345 GLY A N 1
ATOM 2856 C CA . GLY A 1 345 ? 21.201 -4.143 -21.723 1.00 69.06 345 GLY A CA 1
ATOM 2857 C C . GLY A 1 345 ? 21.225 -2.923 -20.780 1.00 69.06 345 GLY A C 1
ATOM 2858 O O . GLY A 1 345 ? 20.363 -2.774 -19.906 1.00 69.06 345 GLY A O 1
ATOM 2859 N N . PRO A 1 346 ? 22.231 -2.035 -20.926 1.00 57.62 346 PRO A N 1
ATOM 2860 C CA . PRO A 1 346 ? 22.314 -0.793 -20.167 1.00 57.62 346 PRO A CA 1
ATOM 2861 C C . PRO A 1 346 ?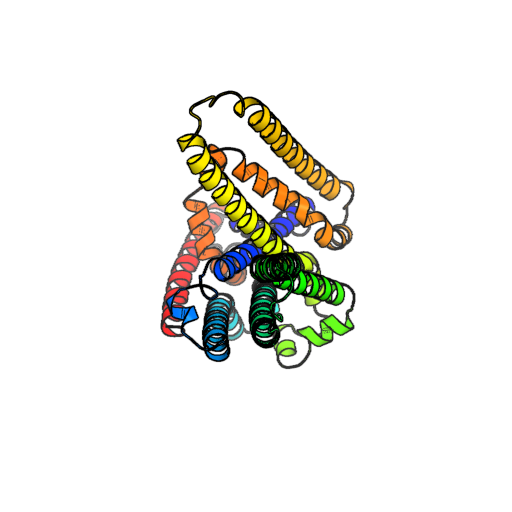 21.202 0.165 -20.614 1.00 57.62 346 PRO A C 1
ATOM 2863 O O . PRO A 1 346 ? 21.198 0.641 -21.743 1.00 57.62 346 PRO A O 1
ATOM 2866 N N . GLY A 1 347 ? 20.252 0.440 -19.718 1.00 59.03 347 GLY A N 1
ATOM 2867 C CA . GLY A 1 347 ? 19.165 1.394 -19.955 1.00 59.03 347 GLY A CA 1
ATOM 2868 C C . GLY A 1 347 ? 17.792 0.777 -20.221 1.00 59.03 347 GLY A C 1
ATOM 2869 O O . GLY A 1 347 ? 16.830 1.521 -20.269 1.00 59.03 347 GLY A O 1
ATOM 2870 N N . GLY A 1 348 ? 17.649 -0.546 -20.316 1.00 65.75 348 GLY A N 1
ATOM 2871 C CA . GLY A 1 348 ? 16.367 -1.161 -20.686 1.00 65.75 348 GLY A CA 1
ATOM 2872 C C . GLY A 1 348 ? 16.044 -1.000 -22.177 1.00 65.75 348 GLY A C 1
ATOM 2873 O O . GLY A 1 348 ? 16.505 -0.069 -22.831 1.00 65.75 348 GLY A O 1
ATOM 2874 N N . GLY A 1 349 ? 15.306 -1.961 -22.732 1.00 66.38 349 GLY A N 1
ATOM 2875 C CA . GLY A 1 349 ? 14.931 -1.986 -24.154 1.00 66.38 349 GLY A CA 1
ATOM 2876 C C . GLY A 1 349 ? 15.376 -3.240 -24.899 1.00 66.38 349 GLY A C 1
ATOM 2877 O O . GLY A 1 349 ? 14.895 -3.487 -26.001 1.00 66.38 349 GLY A O 1
ATOM 2878 N N . GLY A 1 350 ? 16.242 -4.056 -24.294 1.00 77.62 350 GLY A N 1
ATOM 2879 C CA . GLY A 1 350 ? 16.596 -5.378 -24.796 1.00 77.62 350 GLY A CA 1
ATOM 2880 C C . GLY A 1 350 ? 15.785 -6.489 -24.132 1.00 77.62 350 GLY A C 1
ATOM 2881 O O . GLY A 1 350 ? 15.433 -6.404 -22.953 1.00 77.62 350 GLY A O 1
ATOM 2882 N N . VAL A 1 351 ? 15.527 -7.551 -24.891 1.00 86.06 351 VAL A N 1
ATOM 2883 C CA . VAL A 1 351 ? 15.183 -8.884 -24.375 1.00 86.06 351 VAL A CA 1
ATOM 2884 C C . VAL A 1 351 ? 16.285 -9.864 -24.770 1.00 86.06 351 VAL A C 1
ATOM 2886 O O . VAL A 1 351 ? 17.116 -9.565 -25.627 1.00 86.06 351 VAL A O 1
ATOM 2889 N N . ILE A 1 352 ? 16.303 -11.045 -24.155 1.00 85.44 352 ILE A N 1
ATOM 2890 C CA . ILE A 1 352 ? 17.173 -12.138 -24.603 1.00 85.44 352 ILE A CA 1
ATOM 2891 C C . ILE A 1 352 ? 16.778 -12.537 -26.035 1.00 85.44 352 ILE A C 1
ATOM 2893 O O . ILE A 1 352 ? 15.599 -12.765 -26.320 1.00 85.44 352 ILE A O 1
ATOM 2897 N N . THR A 1 353 ? 17.770 -12.609 -26.923 1.00 85.81 353 THR A N 1
ATOM 2898 C CA . THR A 1 353 ? 17.618 -13.019 -28.325 1.00 85.81 353 THR A CA 1
ATOM 2899 C C . THR A 1 353 ? 17.871 -14.521 -28.432 1.00 85.81 353 THR A C 1
ATOM 2901 O O . THR A 1 353 ? 19.008 -14.959 -28.283 1.00 85.81 353 THR A O 1
ATOM 2904 N N . PHE A 1 354 ? 16.826 -15.308 -28.690 1.00 87.38 354 PHE A N 1
ATOM 2905 C CA . PHE A 1 354 ? 16.934 -16.751 -28.941 1.00 87.38 354 PHE A CA 1
ATOM 2906 C C . PHE A 1 354 ? 17.089 -17.054 -30.431 1.00 87.38 354 PHE A C 1
ATOM 2908 O O . PHE A 1 354 ? 17.919 -17.867 -30.820 1.00 87.38 354 PHE A O 1
ATOM 2915 N N . ILE A 1 355 ? 16.293 -16.384 -31.263 1.00 89.38 355 ILE A N 1
ATOM 2916 C CA . ILE A 1 355 ? 16.317 -16.525 -32.716 1.00 89.38 355 ILE A CA 1
ATOM 2917 C C . ILE A 1 355 ? 16.945 -15.252 -33.290 1.00 89.38 355 ILE A C 1
ATOM 2919 O O . ILE A 1 355 ? 16.375 -14.172 -33.103 1.00 89.38 355 ILE A O 1
ATOM 2923 N N . PRO A 1 356 ? 18.098 -15.327 -33.974 1.00 86.31 356 PRO A N 1
ATOM 2924 C CA . PRO A 1 356 ? 18.681 -14.165 -34.635 1.00 86.31 356 PRO A CA 1
ATOM 2925 C C . PRO A 1 356 ? 17.658 -13.477 -35.555 1.00 86.31 356 PRO A C 1
ATOM 2927 O O . PRO A 1 356 ? 16.772 -14.127 -36.109 1.00 86.31 356 PRO A O 1
ATOM 2930 N N . THR A 1 357 ? 17.762 -12.155 -35.708 1.00 86.19 357 THR A N 1
ATOM 2931 C CA . THR A 1 357 ? 16.977 -11.349 -36.674 1.00 86.19 357 THR A CA 1
ATOM 2932 C C . THR A 1 357 ? 15.485 -11.124 -36.344 1.00 86.19 357 THR A C 1
ATOM 2934 O O . THR A 1 357 ? 14.927 -10.111 -36.760 1.00 86.19 357 THR A O 1
ATOM 2937 N N . TYR A 1 358 ? 14.828 -11.980 -35.550 1.00 89.69 358 TYR A N 1
ATOM 2938 C CA . TYR A 1 358 ? 13.387 -11.872 -35.247 1.00 89.69 358 TYR A CA 1
ATOM 2939 C C . TYR A 1 358 ? 13.076 -11.247 -33.875 1.00 89.69 358 TYR A C 1
ATOM 2941 O O . TYR A 1 358 ? 12.681 -11.926 -32.925 1.00 89.69 358 TYR A O 1
ATOM 2949 N N . THR A 1 359 ? 13.184 -9.921 -33.764 1.00 86.31 359 THR A N 1
ATOM 2950 C CA . THR A 1 359 ? 12.996 -9.182 -32.496 1.00 86.31 359 THR A CA 1
ATOM 2951 C C . THR A 1 359 ? 11.626 -9.402 -31.843 1.00 86.31 359 THR A C 1
ATOM 2953 O O . THR A 1 359 ? 11.556 -9.653 -30.641 1.00 86.31 359 THR A O 1
ATOM 2956 N N . TYR A 1 360 ? 10.529 -9.359 -32.607 1.00 89.56 360 TYR A N 1
ATOM 2957 C CA . TYR A 1 360 ? 9.181 -9.524 -32.045 1.00 89.56 360 TYR A CA 1
ATOM 2958 C C . TYR A 1 360 ? 8.915 -10.947 -31.544 1.00 89.56 360 TYR A C 1
ATOM 2960 O O . TYR A 1 360 ? 8.281 -11.123 -30.504 1.00 89.56 360 TYR A O 1
ATOM 2968 N N . VAL A 1 361 ? 9.440 -11.960 -32.241 1.00 91.00 361 VAL A N 1
ATOM 2969 C CA . VAL A 1 361 ? 9.314 -13.364 -31.821 1.00 91.00 361 VAL A CA 1
ATOM 2970 C C . VAL A 1 361 ? 10.081 -13.587 -30.522 1.00 91.00 361 VAL A C 1
ATOM 2972 O O . VAL A 1 361 ? 9.531 -14.156 -29.582 1.00 91.00 361 VAL A O 1
ATOM 2975 N N . ASN A 1 362 ? 11.302 -13.053 -30.422 1.00 90.94 362 ASN A N 1
ATOM 2976 C CA . ASN A 1 362 ? 12.067 -13.081 -29.176 1.00 90.94 362 ASN A CA 1
ATOM 2977 C C . ASN A 1 362 ? 11.343 -12.354 -28.044 1.00 90.94 362 ASN A C 1
ATOM 2979 O O . ASN A 1 362 ? 11.302 -12.858 -26.929 1.00 90.94 362 ASN A O 1
ATOM 2983 N N . PHE A 1 363 ? 10.722 -11.204 -28.312 1.00 90.69 363 PHE A N 1
ATOM 2984 C CA . PHE A 1 363 ? 9.956 -10.488 -27.296 1.00 90.69 363 PHE A CA 1
ATOM 2985 C C . PHE A 1 363 ? 8.794 -11.330 -26.757 1.00 90.69 363 PHE A C 1
ATOM 2987 O O . PHE A 1 363 ? 8.641 -11.455 -25.540 1.00 90.69 363 PHE A O 1
ATOM 2994 N N . VAL A 1 364 ? 7.999 -11.944 -27.638 1.00 92.62 364 VAL A N 1
ATOM 2995 C CA . VAL A 1 364 ? 6.875 -12.804 -27.237 1.00 92.62 364 VAL A CA 1
ATOM 2996 C C . VAL A 1 364 ? 7.375 -14.034 -26.479 1.00 92.62 364 VAL A C 1
ATOM 2998 O O . VAL A 1 364 ? 6.863 -14.328 -25.398 1.00 92.62 364 VAL A O 1
ATOM 3001 N N . LEU A 1 365 ? 8.404 -14.711 -26.992 1.00 92.94 365 LEU A N 1
ATOM 3002 C CA . LEU A 1 365 ? 8.972 -15.917 -26.390 1.00 92.94 365 LEU A CA 1
ATOM 3003 C C . LEU A 1 365 ? 9.570 -15.637 -25.007 1.00 92.94 365 LEU A C 1
ATOM 3005 O O . LEU A 1 365 ? 9.202 -16.288 -24.029 1.00 92.94 365 LEU A O 1
ATOM 3009 N N . THR A 1 366 ? 10.439 -14.633 -24.896 1.00 92.56 366 THR A N 1
ATOM 3010 C CA . THR A 1 366 ? 11.081 -14.253 -23.632 1.00 92.56 366 THR A CA 1
ATOM 3011 C C . THR A 1 366 ? 10.045 -13.779 -22.616 1.00 92.56 366 THR A C 1
ATOM 3013 O O . THR A 1 366 ? 10.146 -14.120 -21.441 1.00 92.56 366 THR A O 1
ATOM 3016 N N . THR A 1 367 ? 8.997 -13.065 -23.045 1.00 92.88 367 THR A N 1
ATOM 3017 C CA . THR A 1 367 ? 7.892 -12.673 -22.155 1.00 92.88 367 THR A CA 1
ATOM 3018 C C . THR A 1 367 ? 7.094 -13.889 -21.676 1.00 92.88 367 THR A C 1
ATOM 3020 O O . THR A 1 367 ? 6.797 -13.988 -20.487 1.00 92.88 367 THR A O 1
ATOM 3023 N N . ALA A 1 368 ? 6.786 -14.850 -22.549 1.00 93.88 368 ALA A N 1
ATOM 3024 C CA . ALA A 1 368 ? 6.083 -16.072 -22.159 1.00 93.88 368 ALA A CA 1
ATOM 3025 C C . ALA A 1 368 ? 6.895 -16.897 -21.144 1.00 93.88 368 ALA A C 1
ATOM 3027 O O . ALA A 1 368 ? 6.374 -17.264 -20.088 1.00 93.88 368 ALA A O 1
ATOM 3028 N N . LEU A 1 369 ? 8.186 -17.117 -21.413 1.00 94.38 369 LEU A N 1
ATOM 3029 C CA . LEU A 1 369 ? 9.099 -17.813 -20.500 1.00 94.38 369 LEU A CA 1
ATOM 3030 C C . LEU A 1 369 ? 9.230 -17.076 -19.163 1.00 94.38 369 LEU A C 1
ATOM 3032 O O . LEU A 1 369 ? 9.142 -17.696 -18.104 1.00 94.38 369 LEU A O 1
ATOM 3036 N N . PHE A 1 370 ? 9.360 -15.750 -19.197 1.00 94.94 370 PHE A N 1
ATOM 3037 C CA . PHE A 1 370 ? 9.432 -14.918 -18.001 1.00 94.94 370 PHE A CA 1
ATOM 3038 C C . PHE A 1 370 ? 8.201 -15.089 -17.099 1.00 94.94 370 PHE A C 1
ATOM 3040 O O . PHE A 1 370 ? 8.347 -15.353 -15.904 1.00 94.94 370 PHE A O 1
ATOM 3047 N N . PHE A 1 371 ? 6.988 -15.018 -17.659 1.00 95.19 371 PHE A N 1
ATOM 3048 C CA . PHE A 1 371 ? 5.753 -15.204 -16.890 1.00 95.19 371 PHE A CA 1
ATOM 3049 C C . PHE A 1 371 ? 5.637 -16.620 -16.307 1.00 95.19 371 PHE A C 1
ATOM 3051 O O . PHE A 1 371 ? 5.211 -16.774 -15.158 1.00 95.19 371 PHE A O 1
ATOM 3058 N N . LEU A 1 372 ? 6.052 -17.652 -17.051 1.00 95.44 372 LEU A N 1
ATOM 3059 C CA . LEU A 1 372 ? 6.084 -19.032 -16.555 1.00 95.44 372 LEU A CA 1
ATOM 3060 C C . LEU A 1 372 ? 7.057 -19.188 -15.379 1.00 95.44 372 LEU A C 1
ATOM 3062 O O . LEU A 1 372 ? 6.688 -19.773 -14.356 1.00 95.44 372 LEU A O 1
ATOM 3066 N N . CYS A 1 373 ? 8.262 -18.627 -15.485 1.00 95.56 373 CYS A N 1
ATOM 3067 C CA . CYS A 1 373 ? 9.252 -18.637 -14.409 1.00 95.56 373 CYS A CA 1
ATOM 3068 C C . CYS A 1 373 ? 8.742 -17.898 -13.166 1.00 95.56 373 CYS A C 1
ATOM 3070 O O . CYS A 1 373 ? 8.801 -18.451 -12.067 1.00 95.56 373 CYS A O 1
ATOM 3072 N N . CYS A 1 374 ? 8.172 -16.698 -13.321 1.00 95.94 374 CYS A N 1
ATOM 3073 C CA . CYS A 1 374 ? 7.572 -15.951 -12.211 1.00 95.94 374 CYS A CA 1
ATOM 3074 C C . CYS A 1 374 ? 6.457 -16.747 -11.522 1.00 95.94 374 CYS A C 1
ATOM 3076 O O . CYS A 1 374 ? 6.418 -16.804 -10.296 1.00 95.94 374 CYS A O 1
ATOM 3078 N N . HIS A 1 375 ? 5.590 -17.419 -12.284 1.00 96.19 375 HIS A N 1
ATOM 3079 C CA . HIS A 1 375 ? 4.531 -18.265 -11.724 1.00 96.19 375 HIS A CA 1
ATOM 3080 C C . HIS A 1 375 ? 5.074 -19.474 -10.956 1.00 96.19 375 HIS A C 1
ATOM 3082 O O . HIS A 1 375 ? 4.549 -19.829 -9.899 1.00 96.19 375 HIS A O 1
ATOM 3088 N N . ARG A 1 376 ? 6.139 -20.114 -11.450 1.00 96.69 376 ARG A N 1
ATOM 3089 C CA . ARG A 1 376 ? 6.794 -21.224 -10.741 1.00 96.69 376 ARG A CA 1
ATOM 3090 C C . ARG A 1 376 ? 7.460 -20.753 -9.453 1.00 96.69 376 ARG A C 1
ATOM 3092 O O . ARG A 1 376 ? 7.229 -21.361 -8.411 1.00 96.69 376 ARG A O 1
ATOM 3099 N N . ILE A 1 377 ? 8.204 -19.651 -9.509 1.00 95.25 377 ILE A N 1
ATOM 3100 C CA . ILE A 1 377 ? 8.849 -19.052 -8.335 1.00 95.25 377 ILE A CA 1
ATOM 3101 C C . ILE A 1 377 ? 7.798 -18.652 -7.301 1.00 95.25 377 ILE A C 1
ATOM 3103 O O . ILE A 1 377 ? 7.970 -18.973 -6.133 1.00 95.25 377 ILE A O 1
ATOM 3107 N N . HIS A 1 378 ? 6.677 -18.065 -7.721 1.00 94.88 378 HIS A N 1
ATOM 3108 C CA . HIS A 1 378 ? 5.577 -17.707 -6.828 1.00 94.88 378 HIS A CA 1
ATOM 3109 C C . HIS A 1 378 ? 5.022 -18.901 -6.038 1.00 94.88 378 HIS A C 1
ATOM 3111 O O . HIS A 1 378 ? 4.775 -18.809 -4.837 1.00 94.88 378 HIS A O 1
ATOM 3117 N N . LYS A 1 379 ? 4.843 -20.056 -6.690 1.00 94.69 379 LYS A N 1
ATOM 3118 C CA . LYS A 1 379 ? 4.401 -21.276 -5.996 1.00 94.69 379 LYS A CA 1
ATOM 3119 C C . LYS A 1 379 ? 5.438 -21.763 -4.984 1.00 94.69 379 LYS A C 1
ATOM 3121 O O . LYS A 1 379 ? 5.072 -22.163 -3.882 1.00 94.69 379 LYS A O 1
ATOM 3126 N N . ILE A 1 380 ? 6.719 -21.708 -5.345 1.00 94.12 380 ILE A N 1
ATOM 3127 C CA . ILE A 1 380 ? 7.822 -22.120 -4.468 1.00 94.12 380 ILE A CA 1
ATOM 3128 C C . ILE A 1 380 ? 7.921 -21.186 -3.256 1.00 94.12 380 ILE A C 1
ATOM 3130 O O . ILE A 1 380 ? 7.999 -21.659 -2.126 1.00 94.12 380 ILE A O 1
ATOM 3134 N N . THR A 1 381 ? 7.865 -19.867 -3.456 1.00 91.94 381 THR A N 1
ATOM 3135 C CA . THR A 1 381 ? 7.931 -18.892 -2.358 1.00 91.94 381 THR A CA 1
ATOM 3136 C C . THR A 1 381 ? 6.738 -19.020 -1.416 1.00 91.94 381 THR A C 1
ATOM 3138 O O . THR A 1 381 ? 6.916 -18.905 -0.204 1.00 91.94 381 THR A O 1
ATOM 3141 N N . GLN A 1 382 ? 5.540 -19.319 -1.929 1.00 90.00 382 GLN A N 1
ATOM 3142 C CA . GLN A 1 382 ? 4.371 -19.608 -1.096 1.00 90.00 382 GLN A CA 1
ATOM 3143 C C . GLN A 1 382 ? 4.553 -20.867 -0.249 1.00 90.00 382 GLN A C 1
ATOM 3145 O O . GLN A 1 382 ? 4.317 -20.809 0.955 1.00 90.00 382 GLN A O 1
ATOM 3150 N N . TYR A 1 383 ? 5.017 -21.965 -0.852 1.00 91.62 383 TYR A N 1
ATOM 3151 C CA . TYR A 1 383 ? 5.291 -23.211 -0.136 1.00 91.62 383 TYR A CA 1
ATOM 3152 C C . TYR A 1 383 ? 6.331 -23.016 0.978 1.00 91.62 383 TYR A C 1
ATOM 3154 O O . TYR A 1 383 ? 6.113 -23.411 2.124 1.00 91.62 383 TYR A O 1
ATOM 3162 N N . LEU A 1 384 ? 7.432 -22.325 0.671 1.00 90.25 384 LEU A N 1
ATOM 3163 C CA . LEU A 1 384 ? 8.459 -21.996 1.660 1.00 90.25 384 LEU A CA 1
ATOM 3164 C C . LEU A 1 384 ? 7.908 -21.090 2.766 1.00 90.25 384 LEU A C 1
ATOM 3166 O O . LEU A 1 384 ? 8.214 -21.300 3.933 1.00 90.25 384 LEU A O 1
ATOM 3170 N N . THR A 1 385 ? 7.054 -20.121 2.427 1.00 85.94 385 THR A N 1
ATOM 3171 C CA . THR A 1 385 ? 6.418 -19.254 3.430 1.00 85.94 385 THR A CA 1
ATOM 3172 C C . THR A 1 385 ? 5.557 -20.058 4.400 1.00 85.94 385 THR A C 1
ATOM 3174 O O . THR A 1 385 ? 5.667 -19.837 5.600 1.00 85.94 385 THR A O 1
ATOM 3177 N N . SER A 1 386 ? 4.744 -21.005 3.921 1.00 86.69 386 SER A N 1
ATOM 3178 C CA . SER A 1 386 ? 3.956 -21.874 4.810 1.00 86.69 386 SER A CA 1
ATOM 3179 C C . SER A 1 386 ? 4.812 -22.815 5.655 1.00 86.69 386 SER A C 1
ATOM 3181 O O . SER A 1 386 ? 4.406 -23.178 6.749 1.00 86.69 386 SER A O 1
ATOM 3183 N N . PHE A 1 387 ? 5.993 -23.202 5.167 1.00 89.31 387 PHE A N 1
ATOM 3184 C CA . PHE A 1 387 ? 6.917 -24.052 5.914 1.00 89.31 387 PHE A CA 1
ATOM 3185 C C . PHE A 1 387 ? 7.635 -23.285 7.036 1.00 89.31 387 PHE A C 1
ATOM 3187 O O . PHE A 1 387 ? 7.708 -23.765 8.162 1.00 89.31 387 PHE A O 1
ATOM 3194 N N . PHE A 1 388 ? 8.145 -22.081 6.748 1.00 86.75 388 PHE A N 1
ATOM 3195 C CA . PHE A 1 388 ? 8.851 -21.257 7.738 1.00 86.75 388 PHE A CA 1
ATOM 3196 C C . PHE A 1 388 ? 7.913 -20.527 8.708 1.00 86.75 388 PHE A C 1
ATOM 3198 O O . PHE A 1 388 ? 8.325 -20.202 9.819 1.00 86.75 388 PHE A O 1
ATOM 3205 N N . MET A 1 389 ? 6.673 -20.250 8.295 1.00 83.06 389 MET A N 1
ATOM 3206 C CA . MET A 1 389 ? 5.664 -19.531 9.081 1.00 83.06 389 MET A CA 1
ATOM 3207 C C . MET A 1 389 ? 4.350 -20.335 9.115 1.00 83.06 389 MET A C 1
ATOM 3209 O O . MET A 1 389 ? 3.398 -19.942 8.428 1.00 83.06 389 MET A O 1
ATOM 3213 N N . PRO A 1 390 ? 4.311 -21.457 9.864 1.00 67.75 390 PRO A N 1
ATOM 3214 C CA . PRO A 1 390 ? 3.134 -22.320 9.975 1.00 67.75 390 PRO A CA 1
ATOM 3215 C C . PRO A 1 390 ? 1.961 -21.654 10.697 1.00 67.75 390 PRO A C 1
ATOM 3217 O O . PRO A 1 390 ? 2.200 -20.765 11.555 1.00 67.75 390 PRO A O 1
#

Sequence (390 aa):
MQVSILVYHYINAYNVLPIFIVIRLFVTMYVTLSAYGHFCYFWKKNYLQGDEMLKHSICKRAWICLKQIIYRYIQVLFRMNFLVILLCVVFRKTYMKYYFVPLITTAYTLSAATMTVWVLLLFFLESSCSQHLKTMNVSASNSSVRGQVKAVRNFVELYRKDICFLVVLSAATLYSHLLHKSAYLFSLTFFKSPLAYLFGPENGQWMYRWSIDCYSTVLGLSFGYAVSKWKEFRQRNENDKIALEKDIAMSKNYYKVPTLILKCLVIGGSSLGLLTFVVLATRHTRSHRKYTDLHPYLMSAPIIAILVLRNSSNIFRSYYSKFFVWVGQIALELFVLQYHMWITGPGGGGVITFIPTYTYVNFVLTTALFFLCCHRIHKITQYLTSFFMP

pLDDT: mean 85.18, std 11.01, range [48.53, 97.44]

Foldseek 3Di:
DLVLVLVCQQVLCCVPLLSVLVVLLVLLLVLLQVLLVLLLVLVVPCLPPDPVLVPDDLVVSLVVSVVVLVLVLVLVLCLLCVVLVVCCVVVVHASCVLVSSVLSNVLVVLSSVLSNQLSVQLSVCVVVVVVVVVPPPPDDDDPVVVVVVVVVVVVCVVCVSVVSSVVSLVVSVVLLVCCLPDLVSVCVPQCDPPNVRRQDDSPDCNSLVNSLNSCSSSSSNVVSVVVVVVVVVVVVVVVVVVVVCVVDPDDPPPPPVVVVVVLVCLLVVLVVLLVVLSCCSPPVDPDPVVCSVCNNPSSSSNSVSVVSNCVSDPCSVPDDDPVVVLCVLLSSLSSSCCVPQAFDDDSHNDGDDPDPPDRVVRNVVSVVVSVVVSVVVSVVSVVVSVVVSD

Secondary structure (DSSP, 8-state):
-HHHHHHHHHTTGGG-HHHHHHHHHHHHHHHHHHHHHHHHHHHHS-TTT-HHHHTS-HHHHHHHHHHHHHHHHHHHHHHHHHHHHHHHHHHT--GGGGTHHHHHHHHHHHHHHHHHHHHHHHHHHHHHHHHHHHH----TT-HHHHHHHHHHHHHHHHHHHHHHHHHHHHHHHHHHHHHHH-HHHHHHHHSSTTTHHHH--TTSTHHHHHHHTTTHHHHHHHHHHHHHHHHHHHHHHHHHHHHHHHH----SSTTHHHHHHHHHHHHHHHHHHHHHHHHHHHHT--SHHHHHHHHHHHTHHHHHHHHHHHTSSHHHHH---HHHHHHHHTHHHHHHHIIIII-BSTTS-B---SSTT-HHHHHHHHHHHHHHHHHHHHHHHHHHHHHH--

InterPro domains:
  IPR012419 Cas1p, 10 TM acyl transferase domain [PF07779] (1-390)

Organism: Schistocephalus solidus (NCBI:txid70667)